Protein AF-A0A1H5ZXG2-F1 (afdb_monomer_lite)

Sequence (703 aa):
MAKPSGKGKGGNDGGDGTTDSGGGKVRGTNGNDVFTSTSGNELFQGREGTDTLILNGSVWDYDWNVELHERGVDWTILDTTGADGEDSLSSVEILQFDDATIVLGQDTPMEIIADAPERFVVYEDETDSFNLIIQDLDDTDVDVKFETGLWSQDRDYADLTILQNLDSDHNRYGAHSVQRVYEFTYDYVEGDVSLAEGEEYVQTVTLMATTTSSEDFFGYTEEETRAITFDLVIIGQNDAPTIGAGASFTTNQVAGDVFDLSGLGDDIDSDDDGATLDYEIVSVTQQYTYYSYPLSFSTDGSTLVMSGDGLPVGMTTDEEAWAQVEFRAVDRHGATSATTAEVDIVVQGTATERVRASVLDENGNIDLSSVAFGPDDVVDYGPDILFDTIDLDPALIAPMLEYTLGDDVRHITAGTISGFEFETDATATADGGIGADTLIFTFESPVESYFALNSIETGYGEDVVIVDITGAPETYHYGTSIDTGAQSDQVIIRQDASVNAWLMPDVFTGSGHDVVDIEFVWDGTGDYSQLMLQPNVSLWSGDDTFRFVATSSTGNAAGYNLTFGVDAGDGDDYLVIDTSGLPAGTPIPGGLGDAYNIYNEQYPGGAGGHISLGAGSDTLELAVSDPFYGERTLVVTGNAFYEEGADWDHVILTEWTQADLDINMFTDDYGRAGFRLSTDGGQHVELIGIQQVTFADGTDWVL

Foldseek 3Di:
DDDDDDDDDDDDDPPPQDDDPAEEEGEADQEEEEAEFALHAYEYEHHHYAYEYEYEADPVQWFKDWDDDPVAIKIWIAGNVSRGHTYIYDPHQWYHYPHDIDGQLDADDKDWPDADDQEDEDEAPDKDKDKTKIKGQWFDDKDKPFPVRHQWDDDQFWIKGKDWDPPPDPDDPRPGIDMTMIMIMTDTDDDLAFAAAFDKDKDKTKMKIKTFDPQIPSRDTDIDIDIGIHIYIYTTDHDAKAFDAEEEDEEQFQFFDKDFQLVGIQDRHPVTGSQQKAKDWPDKDWDCPADAQDWDWDTDGRIIGIGSVQAEGFAAQFDKTKMKTKIWIAHPVGHIHPDIYIYIYMHGTDDQDAPDDDLADPVRDGNCVVPDDDPLQEQEPDADAAEPDPPDDCVNCVSVADADLAEEHHAYEYQEYAAAEHQNQDDPPDRHRNYAYEAHYAHDHQAEYYDHYQEHEQHHHQYEAHAHADDHQYYEYDNYEYEDGEEAYEYHYHHEHEAEYEDEYAYEDGEYAYEYAHEYEYAQPDLHGEEEAEYAYADAYEAYEYEYEYAYPHLAHAAYHAEYNAEDHAYAYEYEHAPQRHHLHDYNDPDPDVVSCPDVDGRFAKHAYEHEQYHFAYEYEDHIYFGNDAAHEYEYEYDQPDDPDTYAYEYEDQPFDPVQWDKDWDADPVRFTWIWTAGPSRYIYTYTNHQWYAYNVRDIDGD

Structure (mmCIF, N/CA/C/O backbone):
data_AF-A0A1H5ZXG2-F1
#
_entry.id   AF-A0A1H5ZXG2-F1
#
loop_
_atom_site.group_PDB
_atom_site.id
_atom_site.type_symbol
_atom_site.label_atom_id
_atom_site.label_alt_id
_atom_site.label_comp_id
_atom_site.label_asym_id
_atom_site.label_entity_id
_atom_site.label_seq_id
_atom_site.pdbx_PDB_ins_code
_atom_site.Cartn_x
_atom_site.Cartn_y
_atom_site.Cartn_z
_atom_site.occupancy
_atom_site.B_iso_or_equiv
_atom_site.auth_seq_id
_atom_site.auth_comp_id
_atom_site.auth_asym_id
_atom_site.auth_atom_id
_atom_site.pdbx_PDB_model_num
ATOM 1 N N . MET A 1 1 ? -68.558 -28.105 60.731 1.00 40.00 1 MET A N 1
ATOM 2 C CA . MET A 1 1 ? -69.875 -28.761 60.523 1.00 40.00 1 MET A CA 1
ATOM 3 C C . MET A 1 1 ? -69.796 -30.186 61.095 1.00 40.00 1 MET A C 1
ATOM 5 O O . MET A 1 1 ? -68.776 -30.814 60.875 1.00 40.00 1 MET A O 1
ATOM 9 N N . ALA A 1 2 ? -70.849 -30.657 61.789 1.00 32.59 2 ALA A N 1
ATOM 10 C CA . ALA A 1 2 ? -71.052 -31.965 62.468 1.00 32.59 2 ALA A CA 1
ATOM 11 C C . ALA A 1 2 ? -70.645 -32.107 63.965 1.00 32.59 2 ALA A C 1
ATOM 13 O O . ALA A 1 2 ? -69.488 -31.979 64.341 1.00 32.59 2 ALA A O 1
ATOM 14 N N . LYS A 1 3 ? -71.656 -32.417 64.803 1.00 37.78 3 LYS A N 1
ATOM 15 C CA . LYS A 1 3 ? -71.602 -32.828 66.228 1.00 37.78 3 LYS A CA 1
ATOM 16 C C . LYS A 1 3 ? -71.468 -34.358 66.362 1.00 37.78 3 LYS A C 1
ATOM 18 O O . LYS A 1 3 ? -71.991 -35.072 65.508 1.00 37.78 3 LYS A O 1
ATOM 23 N N . PRO A 1 4 ? -70.981 -34.853 67.516 1.00 41.53 4 PRO A N 1
ATOM 24 C CA . PRO A 1 4 ? -71.824 -35.697 68.391 1.00 41.53 4 PRO A CA 1
ATOM 25 C C . PRO A 1 4 ? -71.690 -35.276 69.880 1.00 41.53 4 PRO A C 1
ATOM 27 O O . PRO A 1 4 ? -70.608 -34.962 70.343 1.00 41.53 4 PRO A O 1
ATOM 30 N N . SER A 1 5 ? -72.757 -35.029 70.652 1.00 36.72 5 SER A N 1
ATOM 31 C CA . SER A 1 5 ? -73.696 -35.973 71.299 1.00 36.72 5 SER A CA 1
ATOM 32 C C . SER A 1 5 ? -73.091 -36.813 72.445 1.00 36.72 5 SER A C 1
ATOM 34 O O . SER A 1 5 ? -72.551 -37.884 72.192 1.00 36.72 5 SER A O 1
ATOM 36 N N . GLY A 1 6 ? -73.341 -36.417 73.704 1.00 29.08 6 GLY A N 1
ATOM 37 C CA . GLY A 1 6 ? -73.256 -37.322 74.865 1.00 29.08 6 GLY A CA 1
ATOM 38 C C . GLY A 1 6 ? -73.218 -36.627 76.233 1.00 29.08 6 GLY A C 1
ATOM 39 O O . GLY A 1 6 ? -72.202 -36.073 76.613 1.00 29.08 6 GLY A O 1
ATOM 40 N N . LYS A 1 7 ? -74.331 -36.670 76.977 1.00 39.41 7 LYS A N 1
ATOM 41 C CA . LYS A 1 7 ? -74.530 -36.097 78.325 1.00 39.41 7 LYS A CA 1
ATOM 42 C C . LYS A 1 7 ? -73.721 -36.811 79.424 1.00 39.41 7 LYS A C 1
ATOM 44 O O . LYS A 1 7 ? -73.760 -38.035 79.495 1.00 39.41 7 LYS A O 1
ATOM 49 N N . GLY A 1 8 ? -73.212 -36.046 80.394 1.00 26.58 8 GLY A N 1
ATOM 50 C CA . GLY A 1 8 ? -72.799 -36.510 81.727 1.00 26.58 8 GLY A CA 1
ATOM 51 C C . GLY A 1 8 ? -72.762 -35.341 82.718 1.00 26.58 8 GLY A C 1
ATOM 52 O O . GLY A 1 8 ? -72.269 -34.279 82.382 1.00 26.58 8 GLY A O 1
ATOM 53 N N . LYS A 1 9 ? -73.384 -35.506 83.889 1.00 39.38 9 LYS A N 1
ATOM 54 C CA . LYS A 1 9 ? -73.688 -34.475 84.901 1.00 39.38 9 LYS A CA 1
ATOM 55 C C . LYS A 1 9 ? -72.487 -34.075 85.773 1.00 39.38 9 LYS A C 1
ATOM 57 O O . LYS A 1 9 ? -71.726 -34.951 86.163 1.00 39.38 9 LYS A O 1
ATOM 62 N N . GLY A 1 10 ? -72.531 -32.835 86.269 1.00 28.83 10 GLY A N 1
ATOM 63 C CA . GLY A 1 10 ? -71.844 -32.344 87.476 1.00 28.83 10 GLY A CA 1
ATOM 64 C C . GLY A 1 10 ? -71.141 -31.026 87.167 1.00 28.83 10 GLY A C 1
ATOM 65 O O . GLY A 1 10 ? -70.363 -30.998 86.234 1.00 28.83 10 GLY A O 1
ATOM 66 N N . GLY A 1 11 ? -71.378 -29.888 87.800 1.00 28.05 11 GLY A N 1
ATOM 67 C CA . GLY A 1 11 ? -72.179 -29.441 88.933 1.00 28.05 11 GLY A CA 1
ATOM 68 C C . GLY A 1 11 ? -72.106 -27.905 88.888 1.00 28.05 11 GLY A C 1
ATOM 69 O O . GLY A 1 11 ? -71.241 -27.362 88.209 1.00 28.05 11 GLY A O 1
ATOM 70 N N . ASN A 1 12 ? -73.055 -27.225 89.526 1.00 38.25 12 ASN A N 1
ATOM 71 C CA . ASN A 1 12 ? -73.039 -25.773 89.715 1.00 38.25 12 ASN A CA 1
ATOM 72 C C . ASN A 1 12 ? -71.659 -25.275 90.172 1.00 38.25 12 ASN A C 1
ATOM 74 O O . ASN A 1 12 ? -71.097 -25.872 91.083 1.00 38.25 12 ASN A O 1
ATOM 78 N N . ASP A 1 13 ? -71.179 -24.181 89.584 1.00 40.44 13 ASP A N 1
ATOM 79 C CA . ASP A 1 13 ? -71.234 -22.861 90.222 1.00 40.44 13 ASP A CA 1
ATOM 80 C C . ASP A 1 13 ? -71.075 -21.777 89.147 1.00 40.44 13 ASP A C 1
ATOM 82 O O . ASP A 1 13 ? -69.984 -21.423 88.722 1.00 40.44 13 ASP A O 1
ATOM 86 N N . GLY A 1 14 ? -72.219 -21.283 88.664 1.00 42.94 14 GLY A N 1
ATOM 87 C CA . GLY A 1 14 ? -72.285 -19.976 88.026 1.00 42.94 14 GLY A CA 1
ATOM 88 C C . GLY A 1 14 ? -72.268 -18.929 89.131 1.00 42.94 14 GLY A C 1
ATOM 89 O O . GLY A 1 14 ? -73.300 -18.689 89.762 1.00 42.94 14 GLY A O 1
ATOM 90 N N . GLY A 1 15 ? -71.088 -18.376 89.398 1.00 36.16 15 GLY A N 1
ATOM 91 C CA . GLY A 1 15 ? -70.909 -17.155 90.170 1.00 36.16 15 GLY A CA 1
ATOM 92 C C . GLY A 1 15 ? -71.003 -15.963 89.229 1.00 36.16 15 GLY A C 1
ATOM 93 O O . GLY A 1 15 ? -70.034 -15.613 88.575 1.00 36.16 15 GLY A O 1
ATOM 94 N N . ASP A 1 16 ? -72.200 -15.395 89.138 1.00 48.50 16 ASP A N 1
ATOM 95 C CA . ASP A 1 16 ? -72.503 -14.117 88.493 1.00 48.50 16 ASP A CA 1
ATOM 96 C C . ASP A 1 16 ? -71.728 -12.989 89.203 1.00 48.50 16 ASP A C 1
ATOM 98 O O . ASP A 1 16 ? -72.141 -12.496 90.258 1.00 48.50 16 ASP A O 1
ATOM 102 N N . GLY A 1 17 ? -70.551 -12.654 88.665 1.00 40.91 17 GLY A N 1
ATOM 103 C CA . GLY A 1 17 ? -69.806 -11.442 88.982 1.00 40.91 17 GLY A CA 1
ATOM 104 C C . GLY A 1 17 ? -70.521 -10.255 88.351 1.00 40.91 17 GLY A C 1
ATOM 105 O O . GLY A 1 17 ? -70.383 -9.988 87.164 1.00 40.91 17 GLY A O 1
ATOM 106 N N . THR A 1 18 ? -71.333 -9.580 89.155 1.00 44.41 18 THR A N 1
ATOM 107 C CA . THR A 1 18 ? -72.160 -8.435 88.773 1.00 44.41 18 THR A CA 1
ATOM 108 C C . THR A 1 18 ? -71.371 -7.362 88.014 1.00 44.41 18 THR A C 1
ATOM 110 O O . THR A 1 18 ? -70.500 -6.719 88.598 1.00 44.41 18 THR A O 1
ATOM 113 N N . THR A 1 19 ? -71.745 -7.117 86.757 1.00 43.19 19 THR A N 1
ATOM 114 C CA . THR A 1 19 ? -71.369 -5.932 85.974 1.00 43.19 19 THR A CA 1
ATOM 115 C C . THR A 1 19 ? -72.090 -4.703 86.543 1.00 43.19 19 THR A C 1
ATOM 117 O O . THR A 1 19 ? -73.307 -4.573 86.369 1.00 43.19 19 THR A O 1
ATOM 120 N N . ASP A 1 20 ? -71.376 -3.819 87.244 1.00 44.22 20 ASP A N 1
ATOM 121 C CA . ASP A 1 20 ? -71.855 -2.455 87.493 1.00 44.22 20 ASP A CA 1
ATOM 122 C C . ASP A 1 20 ? -71.355 -1.568 86.353 1.00 44.22 20 ASP A C 1
ATOM 124 O O . ASP A 1 20 ? -70.170 -1.539 86.038 1.00 44.22 20 ASP A O 1
ATOM 128 N N . SER A 1 21 ? -72.287 -0.898 85.688 1.00 44.66 21 SER A N 1
ATOM 129 C CA . SER A 1 21 ? -72.018 -0.012 84.566 1.00 44.66 21 SER A CA 1
ATOM 130 C C . SER A 1 21 ? -71.437 1.304 85.086 1.00 44.66 21 SER A C 1
ATOM 132 O O . SER A 1 21 ? -72.194 2.196 85.479 1.00 44.66 21 SER A O 1
ATOM 134 N N . GLY A 1 22 ? -70.109 1.411 85.058 1.00 49.25 22 GLY A N 1
ATOM 135 C CA . GLY A 1 22 ? -69.363 2.656 85.213 1.00 49.25 22 GLY A CA 1
ATOM 136 C C . GLY A 1 22 ? -68.379 2.642 86.377 1.00 49.25 22 GLY A C 1
ATOM 137 O O . GLY A 1 22 ? -68.764 2.991 87.490 1.00 49.25 22 GLY A O 1
ATOM 138 N N . GLY A 1 23 ? -67.114 2.324 86.083 1.00 59.25 23 GLY A N 1
ATOM 139 C CA . GLY A 1 23 ? -65.941 2.637 86.895 1.00 59.25 23 GLY A CA 1
ATOM 140 C C . GLY A 1 23 ? -66.032 2.170 88.345 1.00 59.25 23 GLY A C 1
ATOM 141 O O . GLY A 1 23 ? -66.474 2.906 89.235 1.00 59.25 23 GLY A O 1
ATOM 142 N N . GLY A 1 24 ? -65.605 0.937 88.604 1.00 71.75 24 GLY A N 1
ATOM 143 C CA . GLY A 1 24 ? -65.774 0.308 89.908 1.00 71.75 24 GLY A CA 1
ATOM 144 C C . GLY A 1 24 ? -64.742 -0.764 90.231 1.00 71.75 24 GLY A C 1
ATOM 145 O O . GLY A 1 24 ? -63.996 -1.247 89.388 1.00 71.75 24 GLY A O 1
ATOM 146 N N . LYS A 1 25 ? -64.697 -1.149 91.509 1.00 82.38 25 LYS A N 1
ATOM 147 C CA . LYS A 1 25 ? -63.818 -2.213 91.994 1.00 82.38 25 LYS A CA 1
ATOM 148 C C . LYS A 1 25 ? -64.469 -3.580 91.782 1.00 82.38 25 LYS A C 1
ATOM 150 O O . LYS A 1 25 ? -65.416 -3.914 92.497 1.00 82.38 25 LYS A O 1
ATOM 155 N N . VAL A 1 26 ? -63.915 -4.378 90.878 1.00 86.06 26 VAL A N 1
ATOM 156 C CA . VAL A 1 26 ? -64.360 -5.736 90.548 1.00 86.06 26 VAL A CA 1
ATOM 157 C C . VAL A 1 26 ? -63.478 -6.740 91.293 1.00 86.06 26 VAL A C 1
ATOM 159 O O . VAL A 1 26 ? -62.255 -6.636 91.295 1.00 86.06 26 VAL A O 1
ATOM 162 N N . ARG A 1 27 ? -64.088 -7.687 92.015 1.00 87.75 27 ARG A N 1
ATOM 163 C CA . ARG A 1 27 ? -63.357 -8.679 92.823 1.00 87.75 27 ARG A CA 1
ATOM 164 C C . ARG A 1 27 ? -63.777 -10.096 92.466 1.00 87.75 27 ARG A C 1
ATOM 166 O O . ARG A 1 27 ? -64.960 -10.414 92.588 1.00 87.75 27 ARG A O 1
ATOM 173 N N . GLY A 1 28 ? -62.786 -10.914 92.151 1.00 86.25 28 GLY A N 1
ATOM 174 C CA . GLY A 1 28 ? -62.879 -12.351 91.979 1.00 86.25 28 GLY A CA 1
ATOM 175 C C . GLY A 1 28 ? -63.104 -13.132 93.274 1.00 86.25 28 GLY A C 1
ATOM 176 O O . GLY A 1 28 ? -63.205 -12.593 94.394 1.00 86.25 28 GLY A O 1
ATOM 177 N N . THR A 1 29 ? -63.238 -14.435 93.086 1.00 86.50 29 THR A N 1
ATOM 178 C CA . THR A 1 29 ? -63.341 -15.480 94.091 1.00 86.50 29 THR A CA 1
ATOM 179 C C . THR A 1 29 ? -61.942 -15.952 94.520 1.00 86.50 29 THR A C 1
ATOM 181 O O . THR A 1 29 ? -61.049 -15.134 94.686 1.00 86.50 29 THR A O 1
ATOM 184 N N . ASN A 1 30 ? -61.785 -17.226 94.881 1.00 87.19 30 ASN A N 1
ATOM 185 C CA . ASN A 1 30 ? -60.481 -17.854 95.151 1.00 87.19 30 ASN A CA 1
ATOM 186 C C . ASN A 1 30 ? -60.230 -19.004 94.146 1.00 87.19 30 ASN A C 1
ATOM 188 O O . ASN A 1 30 ? -59.466 -19.931 94.421 1.00 87.19 30 ASN A O 1
ATOM 192 N N . GLY A 1 31 ? -60.976 -19.028 93.044 1.00 90.00 31 GLY A N 1
ATOM 193 C CA . GLY A 1 31 ? -60.766 -19.934 91.922 1.00 90.00 31 GLY A CA 1
ATOM 194 C C . GLY A 1 31 ? -60.690 -19.118 90.639 1.00 90.00 31 GLY A C 1
ATOM 195 O O . GLY A 1 31 ? -60.867 -17.916 90.685 1.00 90.00 31 GLY A O 1
ATOM 196 N N . ASN A 1 32 ? -60.464 -19.785 89.511 1.00 91.00 32 ASN A N 1
ATOM 197 C CA . ASN A 1 32 ? -60.267 -19.123 88.223 1.00 91.00 32 ASN A CA 1
ATOM 198 C C . ASN A 1 32 ? -61.504 -18.321 87.792 1.00 91.00 32 ASN A C 1
ATOM 200 O O . ASN A 1 32 ? -62.551 -18.909 87.489 1.00 91.00 32 ASN A O 1
ATOM 204 N N . ASP A 1 33 ? -61.356 -17.006 87.718 1.00 92.06 33 ASP A N 1
ATOM 205 C CA . ASP A 1 33 ? -62.386 -16.064 87.314 1.00 92.06 33 ASP A CA 1
ATOM 206 C C . ASP A 1 33 ? -62.132 -15.517 85.901 1.00 92.06 33 ASP A C 1
ATOM 208 O O . ASP A 1 33 ? -61.007 -15.470 85.404 1.00 92.06 33 ASP A O 1
ATOM 212 N N . VAL A 1 34 ? -63.210 -15.093 85.237 1.00 92.62 34 VAL A N 1
ATOM 213 C CA . VAL A 1 34 ? -63.151 -14.392 83.949 1.00 92.62 34 VAL A CA 1
ATOM 214 C C . VAL A 1 34 ? -63.857 -13.054 84.102 1.00 92.62 34 VAL A C 1
ATOM 216 O O . VAL A 1 34 ? -65.048 -13.002 84.421 1.00 92.62 34 VAL A O 1
ATOM 219 N N . PHE A 1 35 ? -63.117 -11.981 83.869 1.00 91.62 35 PHE A N 1
ATOM 220 C CA . PHE A 1 35 ? -63.586 -10.608 83.842 1.00 91.62 35 PHE A CA 1
ATOM 221 C C . PHE A 1 35 ? -63.739 -10.141 82.395 1.00 91.62 35 PHE A C 1
ATOM 223 O O . PHE A 1 35 ? -63.088 -10.650 81.486 1.00 91.62 35 PHE A O 1
ATOM 230 N N . THR A 1 36 ? -64.599 -9.157 82.175 1.00 90.44 36 THR A N 1
ATOM 231 C CA . THR A 1 36 ? -64.719 -8.472 80.886 1.00 90.44 36 THR A CA 1
ATOM 232 C C . THR A 1 36 ? -64.666 -6.984 81.170 1.00 90.44 36 THR A C 1
ATOM 234 O O . THR A 1 36 ? -65.457 -6.507 81.991 1.00 90.44 36 THR A O 1
ATOM 237 N N . SER A 1 37 ? -63.715 -6.296 80.543 1.00 89.12 37 SER A N 1
ATOM 238 C CA . SER A 1 37 ? -63.576 -4.847 80.643 1.00 89.12 37 SER A CA 1
ATOM 239 C C . SER A 1 37 ? -64.778 -4.141 80.012 1.00 89.12 37 SER A C 1
ATOM 241 O O . SER A 1 37 ? -65.531 -4.717 79.211 1.00 89.12 37 SER A O 1
ATOM 243 N N . THR A 1 38 ? -65.018 -2.912 80.454 1.00 85.19 38 THR A N 1
ATOM 244 C CA . THR A 1 38 ? -66.026 -2.025 79.889 1.00 85.19 38 THR A CA 1
ATOM 245 C C . THR A 1 38 ? -65.389 -0.692 79.517 1.00 85.19 38 THR A C 1
ATOM 247 O O . THR A 1 38 ? -64.242 -0.416 79.832 1.00 85.19 38 THR A O 1
ATOM 250 N N . SER A 1 39 ? -66.160 0.213 78.915 1.00 85.12 39 SER A N 1
ATOM 251 C CA . SER A 1 39 ? -65.706 1.578 78.610 1.00 85.12 39 SER A CA 1
ATOM 252 C C . SER A 1 39 ? -65.476 2.471 79.852 1.00 85.12 39 SER A C 1
ATOM 254 O O . SER A 1 39 ? -65.553 3.697 79.747 1.00 85.12 39 SER A O 1
ATOM 256 N N . GLY A 1 40 ? -65.380 1.898 81.053 1.00 83.81 40 GLY A N 1
ATOM 257 C CA . GLY A 1 40 ? -65.148 2.590 82.319 1.00 83.81 40 GLY A CA 1
ATOM 258 C C . GLY A 1 40 ? -63.769 2.247 82.881 1.00 83.81 40 GLY A C 1
ATOM 259 O O . GLY A 1 40 ? -63.116 1.338 82.406 1.00 83.81 40 GLY A O 1
ATOM 260 N N . ASN A 1 41 ? -63.315 2.999 83.887 1.00 86.56 41 ASN A N 1
ATOM 261 C CA . ASN A 1 41 ? -62.039 2.724 84.552 1.00 86.56 41 ASN A CA 1
ATOM 262 C C . ASN A 1 41 ? -62.271 1.767 85.727 1.00 86.56 41 ASN A C 1
ATOM 264 O O . ASN A 1 41 ? -62.776 2.188 86.783 1.00 86.56 41 ASN A O 1
ATOM 268 N N . GLU A 1 42 ? -61.929 0.495 85.566 1.00 89.44 42 GLU A N 1
ATOM 269 C CA . GLU A 1 42 ? -62.160 -0.541 86.562 1.00 89.44 42 GLU A CA 1
ATOM 270 C C . GLU A 1 42 ? -60.907 -0.884 87.387 1.00 89.44 42 GLU A C 1
ATOM 272 O O . GLU A 1 42 ? -59.767 -0.693 86.987 1.00 89.44 42 GLU A O 1
ATOM 277 N N . LEU A 1 43 ? -61.120 -1.404 88.602 1.00 88.12 43 LEU A N 1
ATOM 278 C CA . LEU A 1 43 ? -60.058 -2.026 89.401 1.00 88.12 43 LEU A CA 1
ATOM 279 C C . LEU A 1 43 ? -60.372 -3.511 89.570 1.00 88.12 43 LEU A C 1
ATOM 281 O O . LEU A 1 43 ? -61.183 -3.864 90.436 1.00 88.12 43 LEU A O 1
ATOM 285 N N . PHE A 1 44 ? -59.714 -4.363 88.791 1.00 88.75 44 PHE A N 1
ATOM 286 C CA . PHE A 1 44 ? -59.848 -5.815 88.834 1.00 88.75 44 PHE A CA 1
ATOM 287 C C . PHE A 1 44 ? -58.950 -6.430 89.915 1.00 88.75 44 PHE A C 1
ATOM 289 O O . PHE A 1 44 ? -57.771 -6.099 90.061 1.00 88.75 44 PHE A O 1
ATOM 296 N N . GLN A 1 45 ? -59.520 -7.327 90.723 1.00 88.62 45 GLN A N 1
ATOM 297 C CA . GLN A 1 45 ? -58.777 -8.117 91.706 1.00 88.62 45 GLN A CA 1
ATOM 298 C C . GLN A 1 45 ? -59.124 -9.599 91.569 1.00 88.62 45 GLN A C 1
ATOM 300 O O . GLN A 1 45 ? -60.180 -9.986 92.074 1.00 88.62 45 GLN A O 1
ATOM 305 N N . GLY A 1 46 ? -58.269 -10.409 90.943 1.00 86.12 46 GLY A N 1
ATOM 306 C CA . GLY A 1 46 ? -58.539 -11.841 90.735 1.00 86.12 46 GLY A CA 1
ATOM 307 C C . GLY A 1 46 ? -58.449 -12.662 92.026 1.00 86.12 46 GLY A C 1
ATOM 308 O O . GLY A 1 46 ? -59.440 -13.246 92.452 1.00 86.12 46 GLY A O 1
ATOM 309 N N . ARG A 1 47 ? -57.361 -12.466 92.788 1.00 87.50 47 ARG A N 1
ATOM 310 C CA . ARG A 1 47 ? -57.012 -13.109 94.081 1.00 87.50 47 ARG A CA 1
ATOM 311 C C . ARG A 1 47 ? -56.272 -14.442 93.913 1.00 87.50 47 ARG A C 1
ATOM 313 O O . ARG A 1 47 ? -55.115 -14.421 93.530 1.00 87.50 47 ARG A O 1
ATOM 320 N N . GLU A 1 48 ? -56.833 -15.552 94.402 1.00 85.88 48 GLU A N 1
ATOM 321 C CA . GLU A 1 48 ? -56.245 -16.889 94.259 1.00 85.88 48 GLU A CA 1
ATOM 322 C C . GLU A 1 48 ? -56.915 -17.546 93.055 1.00 85.88 48 GLU A C 1
ATOM 324 O O . GLU A 1 48 ? -58.135 -17.489 92.960 1.00 85.88 48 GLU A O 1
ATOM 329 N N . GLY A 1 49 ? -56.157 -18.236 92.208 1.00 87.50 49 GLY A N 1
ATOM 330 C CA . GLY A 1 49 ? -56.696 -18.813 90.979 1.00 87.50 49 GLY A CA 1
ATOM 331 C C . GLY A 1 49 ? -55.793 -18.494 89.798 1.00 87.50 49 GLY A C 1
ATOM 332 O O . GLY A 1 49 ? -54.660 -18.063 89.985 1.00 87.50 49 GLY A O 1
ATOM 333 N N . THR A 1 50 ? -56.278 -18.790 88.599 1.00 89.69 50 THR A N 1
ATOM 334 C CA . THR A 1 50 ? -55.750 -18.236 87.350 1.00 89.69 50 THR A CA 1
ATOM 335 C C . THR A 1 50 ? -56.866 -17.419 86.737 1.00 89.69 50 THR A C 1
ATOM 337 O O . THR A 1 50 ? -57.843 -17.995 86.248 1.00 89.69 50 THR A O 1
ATOM 340 N N . ASP A 1 51 ? -56.723 -16.106 86.799 1.00 92.62 51 ASP A N 1
ATOM 341 C CA . ASP A 1 51 ? -57.786 -15.168 86.476 1.00 92.62 51 ASP A CA 1
ATOM 342 C C . ASP A 1 51 ? -57.530 -14.507 85.120 1.00 92.62 51 ASP A C 1
ATOM 344 O O . ASP A 1 51 ? -56.397 -14.165 84.779 1.00 92.62 51 ASP A O 1
ATOM 348 N N . THR A 1 52 ? -58.586 -14.363 84.316 1.00 92.75 52 THR A N 1
ATOM 349 C CA . THR A 1 52 ? -58.525 -13.812 82.952 1.00 92.75 52 THR A CA 1
ATOM 350 C C . THR A 1 52 ? -59.314 -12.513 82.856 1.00 92.75 52 THR A C 1
ATOM 352 O O . THR A 1 52 ? -60.482 -12.494 83.233 1.00 92.75 52 THR A O 1
ATOM 355 N N . LEU A 1 53 ? -58.733 -11.447 82.305 1.00 92.31 53 LEU A N 1
ATOM 356 C CA . LEU A 1 53 ? -59.463 -10.253 81.870 1.00 92.31 53 LEU A CA 1
ATOM 357 C C . LEU A 1 53 ? -59.604 -10.263 80.345 1.00 92.31 53 LEU A C 1
ATOM 359 O O . LEU A 1 53 ? -58.613 -10.367 79.633 1.00 92.31 53 LEU A O 1
ATOM 363 N N . ILE A 1 54 ? -60.835 -10.151 79.854 1.00 92.38 54 ILE A N 1
ATOM 364 C CA . ILE A 1 54 ? -61.145 -9.976 78.433 1.00 92.38 54 ILE A CA 1
ATOM 365 C C . ILE A 1 54 ? -61.249 -8.477 78.135 1.00 92.38 54 ILE A C 1
ATOM 367 O O . ILE A 1 54 ? -62.036 -7.787 78.789 1.00 92.38 54 ILE A O 1
ATOM 371 N N . LEU A 1 55 ? -60.488 -8.015 77.148 1.00 90.31 55 LEU A N 1
ATOM 372 C CA . LEU A 1 55 ? -60.413 -6.642 76.646 1.00 90.31 55 LEU A CA 1
ATOM 373 C C . LEU A 1 55 ? -61.000 -6.600 75.223 1.00 90.31 55 LEU A C 1
ATOM 375 O O . LEU A 1 55 ? -60.887 -7.573 74.476 1.00 90.31 55 LEU A O 1
ATOM 379 N N . ASN A 1 56 ? -61.689 -5.517 74.869 1.00 86.31 56 ASN A N 1
ATOM 380 C CA . ASN A 1 56 ? -62.444 -5.378 73.620 1.00 86.31 56 ASN A CA 1
ATOM 381 C C . ASN A 1 56 ? -61.646 -4.617 72.539 1.00 86.31 56 ASN A C 1
ATOM 383 O O . ASN A 1 56 ? -62.060 -3.540 72.106 1.00 86.31 56 ASN A O 1
ATOM 387 N N . GLY A 1 57 ? -60.523 -5.184 72.093 1.00 86.00 57 GLY A N 1
ATOM 388 C CA . GLY A 1 57 ? -59.664 -4.589 71.064 1.00 86.00 57 GLY A CA 1
ATOM 389 C C . GLY A 1 57 ? -58.425 -5.430 70.750 1.00 86.00 57 GLY A C 1
ATOM 390 O O . GLY A 1 57 ? -58.227 -6.495 71.343 1.00 86.00 57 GLY A O 1
ATOM 391 N N . SER A 1 58 ? -57.598 -4.959 69.811 1.00 86.25 58 SER A N 1
ATOM 392 C CA . SER A 1 58 ? -56.279 -5.549 69.535 1.00 86.25 58 SER A CA 1
ATOM 393 C C . SER A 1 58 ? -55.334 -5.292 70.705 1.00 86.25 58 SER A C 1
ATOM 395 O O . SER A 1 58 ? -55.420 -4.244 71.331 1.00 86.25 58 SER A O 1
ATOM 397 N N . VAL A 1 59 ? -54.385 -6.187 70.977 1.00 82.38 59 VAL A N 1
ATOM 398 C CA . VAL A 1 59 ? -53.324 -5.957 71.977 1.00 82.38 59 VAL A CA 1
ATOM 399 C C . VAL A 1 59 ? -52.556 -4.645 71.746 1.00 82.38 59 VAL A C 1
ATOM 401 O O . VAL A 1 59 ? -52.151 -3.990 72.705 1.00 82.38 59 VAL A O 1
ATOM 404 N N . TRP A 1 60 ? -52.452 -4.215 70.484 1.00 80.06 60 TRP A N 1
ATOM 405 C CA . TRP A 1 60 ? -51.793 -2.981 70.044 1.00 80.06 60 TRP A CA 1
ATOM 406 C C . TRP A 1 60 ? -52.658 -1.713 70.191 1.00 80.06 60 TRP A C 1
ATOM 408 O O . TRP A 1 60 ? -52.187 -0.598 69.943 1.00 80.06 60 TRP A O 1
ATOM 418 N N . ASP A 1 61 ? -53.926 -1.860 70.587 1.00 84.31 61 ASP A N 1
ATOM 419 C CA . ASP A 1 61 ? -54.832 -0.747 70.891 1.00 84.31 61 ASP A CA 1
ATOM 420 C C . ASP A 1 61 ? -54.702 -0.260 72.347 1.00 84.31 61 ASP A C 1
ATOM 422 O O . ASP A 1 61 ? -55.260 0.785 72.695 1.00 84.31 61 ASP A O 1
ATOM 426 N N . TYR A 1 62 ? -53.936 -0.962 73.189 1.00 79.88 62 TYR A N 1
ATOM 427 C CA . TYR A 1 62 ? -53.793 -0.662 74.613 1.00 79.88 62 TYR A CA 1
ATOM 428 C C . TYR A 1 62 ? -52.370 -0.229 74.968 1.00 79.88 62 TYR A C 1
ATOM 430 O O . TYR A 1 62 ? -51.394 -0.850 74.555 1.00 79.88 62 TYR A O 1
ATOM 438 N N . ASP A 1 63 ? -52.270 0.803 75.801 1.00 78.31 63 ASP A N 1
ATOM 439 C CA . ASP A 1 63 ? -51.047 1.200 76.487 1.00 78.31 63 ASP A CA 1
ATOM 440 C C . ASP A 1 63 ? -50.952 0.481 77.836 1.00 78.31 63 ASP A C 1
ATOM 442 O O . ASP A 1 63 ? -51.934 0.342 78.571 1.00 78.31 63 ASP A O 1
ATOM 446 N N . TRP A 1 64 ? -49.741 0.064 78.194 1.00 79.06 64 TRP A N 1
ATOM 447 C CA . TRP A 1 64 ? -49.491 -0.743 79.380 1.00 79.06 64 TRP A CA 1
ATOM 448 C C . TRP A 1 64 ? -48.571 -0.007 80.345 1.00 79.06 64 TRP A C 1
ATOM 450 O O . TRP A 1 64 ? -47.597 0.639 79.951 1.00 79.06 64 TRP A O 1
ATOM 460 N N . ASN A 1 65 ? -48.869 -0.108 81.636 1.00 73.81 65 ASN A N 1
ATOM 461 C CA . ASN A 1 65 ? -48.020 0.424 82.688 1.00 73.81 65 ASN A CA 1
ATOM 462 C C . ASN A 1 65 ? -47.987 -0.532 83.884 1.00 73.81 65 ASN A C 1
ATOM 464 O O . ASN A 1 65 ? -48.994 -1.144 84.235 1.00 73.81 65 ASN A O 1
ATOM 468 N N . VAL A 1 66 ? -46.830 -0.635 84.532 1.00 71.50 66 VAL A N 1
ATOM 469 C CA . VAL A 1 66 ? -46.622 -1.501 85.692 1.00 71.50 66 VAL A CA 1
ATOM 470 C C . VAL A 1 66 ? -46.231 -0.662 86.903 1.00 71.50 66 VAL A C 1
ATOM 472 O O . VAL A 1 66 ? -45.267 0.103 86.876 1.00 71.50 66 VAL A O 1
ATOM 475 N N . GLU A 1 67 ? -46.970 -0.803 88.002 1.00 66.94 67 GLU A N 1
ATOM 476 C CA . GLU A 1 67 ? -46.644 -0.153 89.269 1.00 66.94 67 GLU A CA 1
ATOM 477 C C . GLU A 1 67 ? -46.215 -1.193 90.311 1.00 66.94 67 GLU A C 1
ATOM 479 O O . GLU A 1 67 ? -47.020 -1.933 90.887 1.00 66.94 67 GLU A O 1
ATOM 484 N N . LEU A 1 68 ? -44.912 -1.223 90.608 1.00 59.62 68 LEU A N 1
ATOM 485 C CA . LEU A 1 68 ? -44.345 -2.088 91.642 1.00 59.62 68 LEU A CA 1
ATOM 486 C C . LEU A 1 68 ? -44.740 -1.598 93.045 1.00 59.62 68 LEU A C 1
ATOM 488 O O . LEU A 1 68 ? -44.251 -0.572 93.525 1.00 59.62 68 LEU A O 1
ATOM 492 N N . HIS A 1 69 ? -45.572 -2.369 93.748 1.00 56.47 69 HIS A N 1
ATOM 493 C CA . HIS A 1 69 ? -45.962 -2.098 95.132 1.00 56.47 69 HIS A CA 1
ATOM 494 C C . HIS A 1 69 ? -45.352 -3.118 96.109 1.00 56.47 69 HIS A C 1
ATOM 496 O O . HIS A 1 69 ? -45.124 -4.279 95.781 1.00 56.47 69 HIS A O 1
ATOM 502 N N . GLU A 1 70 ? -45.176 -2.739 97.386 1.00 45.00 70 GLU A N 1
ATOM 503 C CA . GLU A 1 70 ? -44.667 -3.631 98.457 1.00 45.00 70 GLU A CA 1
ATOM 504 C C . GLU A 1 70 ? -45.532 -4.897 98.704 1.00 45.00 70 GLU A C 1
ATOM 506 O O . GLU A 1 70 ? -45.190 -5.732 99.544 1.00 45.00 70 GLU A O 1
ATOM 511 N N . ARG A 1 71 ? -46.684 -5.034 98.027 1.00 46.59 71 ARG A N 1
ATOM 512 C CA . ARG A 1 71 ? -47.669 -6.118 98.197 1.00 46.59 71 ARG A CA 1
ATOM 513 C C . ARG A 1 71 ? -47.941 -6.948 96.932 1.00 46.59 71 ARG A C 1
ATOM 515 O O . ARG A 1 71 ? -48.736 -7.880 97.037 1.00 46.59 71 ARG A O 1
ATOM 522 N N . GLY A 1 72 ? -47.306 -6.645 95.799 1.00 56.09 72 GLY A N 1
ATOM 523 C CA . GLY A 1 72 ? -47.537 -7.306 94.508 1.00 56.09 72 GLY A CA 1
ATOM 524 C C . GLY A 1 72 ? -47.302 -6.365 93.321 1.00 56.09 72 GLY A C 1
ATOM 525 O O . GLY A 1 72 ? -47.035 -5.180 93.524 1.00 56.09 72 GLY A O 1
ATOM 526 N N . VAL A 1 73 ? -47.385 -6.909 92.105 1.00 60.56 73 VAL A N 1
ATOM 527 C CA . VAL A 1 73 ? -47.379 -6.145 90.847 1.00 60.56 73 VAL A CA 1
ATOM 528 C C . VAL A 1 73 ? -48.820 -5.734 90.543 1.00 60.56 73 VAL A C 1
ATOM 530 O O . VAL A 1 73 ? -49.680 -6.612 90.439 1.00 60.56 73 VAL A O 1
ATOM 533 N N . ASP A 1 74 ? -49.075 -4.429 90.442 1.00 75.62 74 ASP A N 1
ATOM 534 C CA . ASP A 1 74 ? -50.347 -3.892 89.955 1.00 75.62 74 ASP A CA 1
ATOM 535 C C . ASP A 1 74 ? -50.120 -3.376 88.521 1.00 75.62 74 ASP A C 1
ATOM 537 O O . ASP A 1 74 ? -49.195 -2.597 88.280 1.00 75.62 74 ASP A O 1
ATOM 541 N N . TRP A 1 75 ? -50.927 -3.840 87.568 1.00 79.94 75 TRP A N 1
ATOM 542 C CA . TRP A 1 75 ? -50.882 -3.395 86.170 1.00 79.94 75 TRP A CA 1
ATOM 543 C C . TRP A 1 75 ? -51.917 -2.301 85.944 1.00 79.94 75 TRP A C 1
ATOM 545 O O . TRP A 1 75 ? -52.983 -2.340 86.552 1.00 79.94 75 TRP A O 1
ATOM 555 N N . THR A 1 76 ? -51.641 -1.371 85.041 1.00 84.12 76 THR A N 1
ATOM 556 C CA . THR A 1 76 ? -52.633 -0.453 84.486 1.00 84.12 76 THR A CA 1
ATOM 557 C C . THR A 1 76 ? -52.639 -0.619 82.974 1.00 84.12 76 THR A C 1
ATOM 559 O O . THR A 1 76 ? -51.593 -0.500 82.341 1.00 84.12 76 THR A O 1
ATOM 562 N N . ILE A 1 77 ? -53.808 -0.908 82.412 1.00 85.81 77 ILE A N 1
ATOM 563 C CA . ILE A 1 77 ? -54.036 -1.054 80.977 1.00 85.81 77 ILE A CA 1
ATOM 564 C C . ILE A 1 77 ? -54.944 0.095 80.551 1.00 85.81 77 ILE A C 1
ATOM 566 O O . ILE A 1 77 ? -56.028 0.269 81.101 1.00 85.81 77 ILE A O 1
ATOM 570 N N . LEU A 1 78 ? -54.492 0.895 79.597 1.00 84.81 78 LEU A N 1
ATOM 571 C CA . LEU A 1 78 ? -55.211 2.043 79.068 1.00 84.81 78 LEU A CA 1
ATOM 572 C C . LEU A 1 78 ? -55.585 1.769 77.618 1.00 84.81 78 LEU A C 1
ATOM 574 O O . LEU A 1 78 ? -54.711 1.697 76.764 1.00 84.81 78 LEU A O 1
ATOM 578 N N . ASP A 1 79 ? -56.873 1.685 77.314 1.00 84.69 79 ASP A N 1
ATOM 579 C CA . ASP A 1 79 ? -57.300 1.661 75.918 1.00 84.69 79 ASP A CA 1
ATOM 580 C C . ASP A 1 79 ? -57.106 3.029 75.241 1.00 84.69 79 ASP A C 1
ATOM 582 O O . ASP A 1 79 ? -57.577 4.069 75.716 1.00 84.69 79 ASP A O 1
ATOM 586 N N . THR A 1 80 ? -56.431 3.025 74.093 1.00 81.00 80 THR A N 1
ATOM 587 C CA . THR A 1 80 ? -56.145 4.223 73.292 1.00 81.00 80 THR A CA 1
ATOM 588 C C . THR A 1 80 ? -57.208 4.508 72.224 1.00 81.00 80 THR A C 1
ATOM 590 O O . THR A 1 80 ? -57.222 5.593 71.631 1.00 81.00 80 THR A O 1
ATOM 593 N N . THR A 1 81 ? -58.135 3.575 71.994 1.00 81.56 81 THR A N 1
ATOM 594 C CA . THR A 1 81 ? -59.193 3.664 70.975 1.00 81.56 81 THR A CA 1
ATOM 595 C C . THR A 1 81 ? -60.553 4.088 71.539 1.00 81.56 81 THR A C 1
ATOM 597 O O . THR A 1 81 ? -61.377 4.652 70.808 1.00 81.56 81 THR A O 1
ATOM 600 N N . GLY A 1 82 ? -60.773 3.888 72.843 1.00 76.81 82 GLY A N 1
ATOM 601 C CA . GLY A 1 82 ? -61.993 4.240 73.576 1.00 76.81 82 GLY A CA 1
ATOM 602 C C . GLY A 1 82 ? -63.106 3.180 73.537 1.00 76.81 82 GLY A C 1
ATOM 603 O O . GLY A 1 82 ? -64.262 3.513 73.821 1.00 76.81 82 GLY A O 1
ATOM 604 N N . ALA A 1 83 ? -62.785 1.947 73.141 1.00 77.50 83 ALA A N 1
ATOM 605 C CA . ALA A 1 83 ? -63.586 0.742 73.330 1.00 77.50 83 ALA A CA 1
ATOM 606 C C . ALA A 1 83 ? -63.731 0.347 74.820 1.00 77.50 83 ALA A C 1
ATOM 608 O O . ALA A 1 83 ? -64.844 0.030 75.253 1.00 77.50 83 ALA A O 1
ATOM 609 N N . ASP A 1 84 ? -62.655 0.469 75.596 1.00 78.81 84 ASP A N 1
ATOM 610 C CA . ASP A 1 84 ? -62.539 0.239 77.038 1.00 78.81 84 ASP A CA 1
ATOM 611 C C . ASP A 1 84 ? -62.049 1.514 77.777 1.00 78.81 84 ASP A C 1
ATOM 613 O O . ASP A 1 84 ? -61.939 2.595 77.184 1.00 78.81 84 ASP A O 1
ATOM 617 N N . GLY A 1 85 ? -61.852 1.436 79.101 1.00 82.12 85 GLY A N 1
ATOM 618 C CA . GLY A 1 85 ? -61.294 2.520 79.924 1.00 82.12 85 GLY A CA 1
ATOM 619 C C . GLY A 1 85 ? -59.838 2.309 80.364 1.00 82.12 85 GLY A C 1
ATOM 620 O O . GLY A 1 85 ? -59.085 1.544 79.769 1.00 82.12 85 GLY A O 1
ATOM 621 N N . GLU A 1 86 ? -59.422 3.044 81.402 1.00 88.00 86 GLU A N 1
ATOM 622 C CA . GLU A 1 86 ? -58.135 2.842 82.090 1.00 88.00 86 GLU A CA 1
ATOM 623 C C . GLU A 1 86 ? -58.341 1.897 83.279 1.00 88.00 86 GLU A C 1
ATOM 625 O O . GLU A 1 86 ? -58.884 2.296 84.316 1.00 88.00 86 GLU A O 1
ATOM 630 N N . ASP A 1 87 ? -57.913 0.650 83.122 1.00 88.12 87 ASP A N 1
ATOM 631 C CA . ASP A 1 87 ? -58.146 -0.432 84.068 1.00 88.12 87 ASP A CA 1
ATOM 632 C C . ASP A 1 87 ? -56.905 -0.744 84.891 1.00 88.12 87 ASP A C 1
ATOM 634 O O . ASP A 1 87 ? -55.826 -0.966 84.355 1.00 88.12 87 ASP A O 1
ATOM 638 N N . SER A 1 88 ? -57.063 -0.845 86.208 1.00 88.00 88 SER A N 1
ATOM 639 C CA . SER A 1 88 ? -56.018 -1.333 87.106 1.00 88.00 88 SER A CA 1
ATOM 640 C C . SER A 1 88 ? -56.266 -2.791 87.483 1.00 88.00 88 SER A C 1
ATOM 642 O O . SER A 1 88 ? -57.376 -3.172 87.862 1.00 88.00 88 SER A O 1
ATOM 644 N N . LEU A 1 89 ? -55.228 -3.616 87.464 1.00 88.06 89 LEU A N 1
ATOM 645 C CA . LEU A 1 89 ? -55.300 -5.047 87.709 1.00 88.06 89 LEU A CA 1
ATOM 646 C C . LEU A 1 89 ? -54.389 -5.432 88.866 1.00 88.06 89 LEU A C 1
ATOM 648 O O . LEU A 1 89 ? -53.235 -5.028 88.930 1.00 88.06 89 LEU A O 1
ATOM 652 N N . SER A 1 90 ? -54.909 -6.267 89.759 1.00 86.38 90 SER A N 1
ATOM 653 C CA . SER A 1 90 ? -54.155 -6.859 90.864 1.00 86.38 90 SER A CA 1
ATOM 654 C C . SER A 1 90 ? -54.467 -8.352 90.943 1.00 86.38 90 SER A C 1
ATOM 656 O O . SER A 1 90 ? -55.640 -8.727 90.994 1.00 86.38 90 SER A O 1
ATOM 658 N N . SER A 1 91 ? -53.439 -9.206 90.966 1.00 85.31 91 SER A N 1
ATOM 659 C CA . SER A 1 91 ? -53.611 -10.673 90.967 1.00 85.31 91 SER A CA 1
ATOM 660 C C . SER A 1 91 ? -54.520 -11.162 89.827 1.00 85.31 91 SER A C 1
ATOM 662 O O . SER A 1 91 ? -55.535 -11.793 90.094 1.00 85.31 91 SER A O 1
ATOM 664 N N . VAL A 1 92 ? -54.219 -10.745 88.594 1.00 87.19 92 VAL A N 1
ATOM 665 C CA . VAL A 1 92 ? -54.788 -11.268 87.341 1.00 87.19 92 VAL A CA 1
ATOM 666 C C . VAL A 1 92 ? -53.610 -11.814 86.543 1.00 87.19 92 VAL A C 1
ATOM 668 O O . VAL A 1 92 ? -52.564 -11.167 86.515 1.00 87.19 92 VAL A O 1
ATOM 671 N N . GLU A 1 93 ? -53.757 -12.985 85.924 1.00 90.00 93 GLU A N 1
ATOM 672 C CA . GLU A 1 93 ? -52.649 -13.677 85.252 1.00 90.00 93 GLU A CA 1
ATOM 673 C C . GLU A 1 93 ? -52.781 -13.701 83.730 1.00 90.00 93 GLU A C 1
ATOM 675 O O . GLU A 1 93 ? -51.785 -13.912 83.051 1.00 90.00 93 GLU A O 1
ATOM 680 N N . ILE A 1 94 ? -53.980 -13.532 83.171 1.00 89.81 94 ILE A N 1
ATOM 681 C CA . ILE A 1 94 ? -54.206 -13.662 81.727 1.00 89.81 94 ILE A CA 1
ATOM 682 C C . ILE A 1 94 ? -55.007 -12.473 81.213 1.00 89.81 94 ILE A C 1
ATOM 684 O O . ILE A 1 94 ? -56.022 -12.093 81.795 1.00 89.81 94 ILE A O 1
ATOM 688 N N . LEU A 1 95 ? -54.581 -11.928 80.083 1.00 90.00 95 LEU A N 1
ATOM 689 C CA . LEU A 1 95 ? -55.271 -10.894 79.332 1.00 90.00 95 LEU A CA 1
ATOM 690 C C . LEU A 1 95 ? -55.639 -11.452 77.969 1.00 90.00 95 LEU A C 1
ATOM 692 O O . LEU A 1 95 ? -54.796 -11.996 77.261 1.00 90.00 95 LEU A O 1
ATOM 696 N N . GLN A 1 96 ? -56.909 -11.353 77.616 1.00 92.31 96 GLN A N 1
ATOM 697 C CA . GLN A 1 96 ? -57.427 -11.845 76.354 1.00 92.31 96 GLN A CA 1
ATOM 698 C C . GLN A 1 96 ? -57.914 -10.664 75.518 1.00 92.31 96 GLN A C 1
ATOM 700 O O . GLN A 1 96 ? -58.885 -10.009 75.887 1.00 92.31 96 GLN A O 1
ATOM 705 N N . PHE A 1 97 ? -57.244 -10.448 74.394 1.00 89.62 97 PHE A N 1
ATOM 706 C CA . PHE A 1 97 ? -57.561 -9.470 73.361 1.00 89.62 97 PHE A CA 1
ATOM 707 C C . PHE A 1 97 ? -58.302 -10.152 72.204 1.00 89.62 97 PHE A C 1
ATOM 709 O O . PHE A 1 97 ? -58.475 -11.379 72.186 1.00 89.62 97 PHE A O 1
ATOM 716 N N . ASP A 1 98 ? -58.726 -9.365 71.217 1.00 88.12 98 ASP A N 1
ATOM 717 C CA . ASP A 1 98 ? -59.353 -9.889 70.001 1.00 88.12 98 ASP A CA 1
ATOM 718 C C . ASP A 1 98 ? -58.367 -10.696 69.134 1.00 88.12 98 ASP A C 1
ATOM 720 O O . ASP A 1 98 ? -58.773 -11.643 68.450 1.00 88.12 98 ASP A O 1
ATOM 724 N N . ASP A 1 99 ? -57.080 -10.341 69.171 1.00 83.50 99 ASP A N 1
ATOM 725 C CA . ASP A 1 99 ? -56.006 -10.898 68.339 1.00 83.50 99 ASP A CA 1
ATOM 726 C C . ASP A 1 99 ? -54.922 -11.663 69.116 1.00 83.50 99 ASP A C 1
ATOM 728 O O . ASP A 1 99 ? -54.227 -12.487 68.523 1.00 83.50 99 ASP A O 1
ATOM 732 N N . ALA A 1 100 ? -54.816 -11.471 70.434 1.00 84.19 100 ALA A N 1
ATOM 733 C CA . ALA A 1 100 ? -53.802 -12.114 71.266 1.00 84.19 100 ALA A CA 1
ATOM 734 C C . ALA A 1 100 ? -54.337 -12.578 72.630 1.00 84.19 100 ALA A C 1
ATOM 736 O O . ALA A 1 100 ? -55.377 -12.149 73.127 1.00 84.19 100 ALA A O 1
ATOM 737 N N . THR A 1 101 ? -53.612 -13.489 73.276 1.00 87.94 101 THR A N 1
ATOM 738 C CA . THR A 1 101 ? -53.814 -13.822 74.691 1.00 87.94 101 THR A CA 1
ATOM 739 C C . THR A 1 101 ? -52.466 -13.747 75.381 1.00 87.94 101 THR A C 1
ATOM 741 O O . THR A 1 101 ? -51.593 -14.564 75.101 1.00 87.94 101 THR A O 1
ATOM 744 N N . ILE A 1 102 ? -52.310 -12.771 76.267 1.00 85.94 102 ILE A N 1
ATOM 745 C CA . ILE A 1 102 ? -51.071 -12.493 76.984 1.00 85.94 102 ILE A CA 1
ATOM 746 C C . ILE A 1 102 ? -51.179 -13.099 78.377 1.00 85.94 102 ILE A C 1
ATOM 748 O O . ILE A 1 102 ? -52.128 -12.828 79.113 1.00 85.94 102 ILE A O 1
ATOM 752 N N . VAL A 1 103 ? -50.218 -13.939 78.746 1.00 85.75 103 VAL A N 1
ATOM 753 C CA . VAL A 1 103 ? -50.094 -14.435 80.117 1.00 85.75 103 VAL A CA 1
ATOM 754 C C . VAL A 1 103 ? -49.122 -13.513 80.836 1.00 85.75 103 VAL A C 1
ATOM 756 O O . VAL A 1 103 ? -47.938 -13.495 80.529 1.00 85.75 103 VAL A O 1
ATOM 759 N N . LEU A 1 104 ? -49.628 -12.740 81.790 1.00 80.00 104 LEU A N 1
ATOM 760 C CA . LEU A 1 104 ? -48.835 -11.801 82.570 1.00 80.00 104 LEU A CA 1
ATOM 761 C C . LEU A 1 104 ? -47.728 -12.550 83.319 1.00 80.00 104 LEU A C 1
ATOM 763 O O . LEU A 1 104 ? -47.997 -13.486 84.079 1.00 80.00 104 LEU A O 1
ATOM 767 N N . GLY A 1 105 ? -46.482 -12.119 83.122 1.00 71.44 105 GLY A N 1
ATOM 768 C CA . GLY A 1 105 ? -45.325 -12.815 83.677 1.00 71.44 105 GLY A CA 1
ATOM 769 C C . GLY A 1 105 ? -44.837 -13.991 82.823 1.00 71.44 105 GLY A C 1
ATOM 770 O O . GLY A 1 105 ? -44.250 -14.917 83.388 1.00 71.44 105 GLY A O 1
ATOM 771 N N . GLN A 1 106 ? -45.107 -13.993 81.516 1.00 77.31 106 GLN A N 1
ATOM 772 C CA . GLN A 1 106 ? -44.467 -14.850 80.515 1.00 77.31 106 GLN A CA 1
ATOM 773 C C . GLN A 1 106 ? -44.003 -13.995 79.335 1.00 77.31 106 GLN A C 1
ATOM 775 O O . GLN A 1 106 ? -44.669 -13.014 79.023 1.00 77.31 106 GLN A O 1
ATOM 780 N N . ASP A 1 107 ? -42.910 -14.429 78.713 1.00 75.56 107 ASP A N 1
ATOM 781 C CA . ASP A 1 107 ? -42.327 -13.862 77.494 1.00 75.56 107 ASP A CA 1
ATOM 782 C C . ASP A 1 107 ? -43.299 -13.976 76.309 1.00 75.56 107 ASP A C 1
ATOM 784 O O . ASP A 1 107 ? -43.929 -15.035 76.119 1.00 75.56 107 ASP A O 1
ATOM 788 N N . THR A 1 108 ? -43.456 -12.901 75.538 1.00 78.75 108 THR A N 1
ATOM 789 C CA . THR A 1 108 ? -44.238 -12.910 74.301 1.00 78.75 108 THR A CA 1
ATOM 790 C C . THR A 1 108 ? -43.313 -13.091 73.101 1.00 78.75 108 THR A C 1
ATOM 792 O O . THR A 1 108 ? -42.284 -12.443 73.019 1.00 78.75 108 THR A O 1
ATOM 795 N N . PRO A 1 109 ? -43.638 -13.990 72.155 1.00 81.38 109 PRO A N 1
ATOM 796 C CA . PRO A 1 109 ? -42.736 -14.234 71.044 1.00 81.38 109 PRO A CA 1
ATOM 797 C C . PRO A 1 109 ? -42.738 -13.053 70.074 1.00 81.38 109 PRO A C 1
ATOM 799 O O . PRO A 1 109 ? -43.807 -12.545 69.711 1.00 81.38 109 PRO A O 1
ATOM 802 N N . MET A 1 110 ? -41.565 -12.730 69.545 1.00 85.75 110 MET A N 1
ATOM 803 C CA . MET A 1 110 ? -41.401 -11.715 68.518 1.00 85.75 110 MET A CA 1
ATOM 804 C C . MET A 1 110 ? -42.234 -12.036 67.263 1.00 85.75 110 MET A C 1
ATOM 806 O O . MET A 1 110 ? -42.316 -13.184 66.789 1.00 85.75 110 MET A O 1
ATOM 810 N N . GLU A 1 111 ? -42.795 -10.999 66.643 1.00 85.25 111 GLU A N 1
ATOM 811 C CA . GLU A 1 111 ? -43.578 -11.088 65.413 1.00 85.25 111 GLU A CA 1
ATOM 812 C C . GLU A 1 111 ? -42.898 -10.348 64.250 1.00 85.25 111 GLU A C 1
ATOM 814 O O . GLU A 1 111 ? -42.453 -9.208 64.362 1.00 85.25 111 GLU A O 1
ATOM 819 N N . ILE A 1 112 ? -42.845 -11.002 63.087 1.00 84.19 112 ILE A N 1
ATOM 820 C CA . ILE A 1 112 ? -42.344 -10.423 61.835 1.00 84.19 112 ILE A CA 1
ATOM 821 C C . ILE A 1 112 ? -43.567 -10.094 60.975 1.00 84.19 112 ILE A C 1
ATOM 823 O O . ILE A 1 112 ? -44.253 -10.999 60.499 1.00 84.19 112 ILE A O 1
ATOM 827 N N . ILE A 1 113 ? -43.864 -8.803 60.813 1.00 75.56 113 ILE A N 1
ATOM 828 C CA . ILE A 1 113 ? -45.109 -8.314 60.187 1.00 75.56 113 ILE A CA 1
ATOM 829 C C . ILE A 1 113 ? -44.987 -8.268 58.661 1.00 75.56 113 ILE A C 1
ATOM 831 O O . ILE A 1 113 ? -45.942 -8.550 57.937 1.00 75.56 113 ILE A O 1
ATOM 835 N N . ALA A 1 114 ? -43.807 -7.892 58.172 1.00 73.31 114 ALA A N 1
ATOM 836 C CA . ALA A 1 114 ? -43.449 -7.949 56.763 1.00 73.31 114 ALA A CA 1
ATOM 837 C C . ALA A 1 114 ? -42.273 -8.910 56.647 1.00 73.31 114 ALA A C 1
ATOM 839 O O . ALA A 1 114 ? -41.197 -8.602 57.154 1.00 73.31 114 ALA A O 1
ATOM 840 N N . ASP A 1 115 ? -42.510 -10.082 56.057 1.00 74.62 115 ASP A N 1
ATOM 841 C CA . ASP A 1 115 ? -41.456 -11.068 55.827 1.00 74.62 115 ASP A CA 1
ATOM 842 C C . ASP A 1 115 ? -40.549 -10.609 54.682 1.00 74.62 115 ASP A C 1
ATOM 844 O O . ASP A 1 115 ? -40.973 -9.847 53.803 1.00 74.62 115 ASP A O 1
ATOM 848 N N . ALA A 1 116 ? -39.310 -11.094 54.682 1.00 83.06 116 ALA A N 1
ATOM 849 C CA . ALA A 1 116 ? -38.460 -10.940 53.513 1.00 83.06 116 ALA A CA 1
ATOM 850 C C . ALA A 1 116 ? -39.142 -11.608 52.301 1.00 83.06 116 ALA A C 1
ATOM 852 O O . ALA A 1 116 ? -39.829 -12.625 52.456 1.00 83.06 116 ALA A O 1
ATOM 853 N N . PRO A 1 117 ? -38.999 -11.053 51.086 1.00 90.81 117 PRO A N 1
ATOM 854 C CA . PRO A 1 117 ? -39.529 -11.711 49.898 1.00 90.81 117 PRO A CA 1
ATOM 855 C C . PRO A 1 117 ? -38.887 -13.096 49.747 1.00 90.81 117 PRO A C 1
ATOM 857 O O . PRO A 1 117 ? -37.707 -13.244 50.022 1.00 90.81 117 PRO A O 1
ATOM 860 N N . GLU A 1 118 ? -39.614 -14.113 49.264 1.00 91.44 118 GLU A N 1
ATOM 861 C CA . GLU A 1 118 ? -38.998 -15.436 49.019 1.00 91.44 118 GLU A CA 1
ATOM 862 C C . GLU A 1 118 ? -37.818 -15.335 48.032 1.00 91.44 118 GLU A C 1
ATOM 864 O O . GLU A 1 118 ? -36.804 -16.013 48.197 1.00 91.44 118 GLU A O 1
ATOM 869 N N . ARG A 1 119 ? -37.956 -14.458 47.026 1.00 94.69 119 ARG A N 1
ATOM 870 C CA . ARG A 1 119 ? -36.903 -14.063 46.086 1.00 94.69 119 ARG A CA 1
ATOM 871 C C . ARG A 1 119 ? -36.834 -12.542 46.005 1.00 94.69 119 ARG A C 1
ATOM 873 O O . ARG A 1 119 ? -37.831 -11.911 45.653 1.00 94.69 119 ARG A O 1
ATOM 880 N N . PHE A 1 120 ? -35.666 -11.983 46.286 1.00 95.06 120 PHE A N 1
ATOM 881 C CA . PHE A 1 120 ? -35.340 -10.586 46.029 1.00 95.06 120 PHE A CA 1
ATOM 882 C C . PHE A 1 120 ? -34.544 -10.527 44.723 1.00 95.06 120 PHE A C 1
ATOM 884 O O . PHE A 1 120 ? -33.418 -11.016 44.672 1.00 95.06 120 PHE A O 1
ATOM 891 N N . VAL A 1 121 ? -35.182 -10.046 43.654 1.00 94.94 121 VAL A N 1
ATOM 892 C CA . VAL A 1 121 ? -34.605 -10.015 42.304 1.00 94.94 121 VAL A CA 1
ATOM 893 C C . VAL A 1 121 ? -34.095 -8.615 42.028 1.00 94.94 121 VAL A C 1
ATOM 895 O O . VAL A 1 121 ? -34.878 -7.672 42.098 1.00 94.94 121 VAL A O 1
ATOM 898 N N . VAL A 1 122 ? -32.819 -8.519 41.687 1.00 94.56 122 VAL A N 1
ATOM 899 C CA . VAL A 1 122 ? -32.121 -7.286 41.330 1.00 94.56 122 VAL A CA 1
ATOM 900 C C . VAL A 1 122 ? -31.382 -7.495 40.013 1.00 94.56 122 VAL A C 1
ATOM 902 O O . VAL A 1 122 ? -31.114 -8.636 39.623 1.00 94.56 122 VAL A O 1
ATOM 905 N N . TYR A 1 123 ? -31.078 -6.404 39.329 1.00 91.88 123 TYR A N 1
ATOM 906 C CA . TYR A 1 123 ? -30.231 -6.414 38.144 1.00 91.88 123 TYR A CA 1
ATOM 907 C C . TYR A 1 123 ? -28.850 -5.875 38.514 1.00 91.88 123 TYR A C 1
ATOM 909 O O . TYR A 1 123 ? -28.734 -5.077 39.449 1.00 91.88 123 TYR A O 1
ATOM 917 N N . GLU A 1 124 ? -27.818 -6.324 37.804 1.00 89.62 124 GLU A N 1
ATOM 918 C CA . GLU A 1 124 ? -26.525 -5.632 37.835 1.00 89.62 124 GLU A CA 1
ATOM 919 C C . GLU A 1 124 ? -26.708 -4.156 37.435 1.00 89.62 124 GLU A C 1
ATOM 921 O O . GLU A 1 124 ? -27.709 -3.789 36.814 1.00 89.62 124 GLU A O 1
ATOM 926 N N . ASP A 1 125 ? -25.806 -3.294 37.909 1.00 87.50 125 ASP A N 1
ATOM 927 C CA . ASP A 1 125 ? -25.866 -1.824 37.805 1.00 87.50 125 ASP A CA 1
ATOM 928 C C . ASP A 1 125 ? -27.020 -1.110 38.523 1.00 87.50 125 ASP A C 1
ATOM 930 O O . ASP A 1 125 ? -27.132 0.123 38.465 1.00 87.50 125 ASP A O 1
ATOM 934 N N . GLU A 1 126 ? -27.880 -1.842 39.231 1.00 90.50 126 GLU A N 1
ATOM 935 C CA . GLU A 1 126 ? -28.986 -1.263 39.985 1.00 90.50 126 GLU A CA 1
ATOM 936 C C . GLU A 1 126 ? -28.768 -1.335 41.504 1.00 90.50 126 GLU A C 1
ATOM 938 O O . GLU A 1 126 ? -28.122 -2.224 42.057 1.00 90.50 126 GLU A O 1
ATOM 943 N N . THR A 1 127 ? -29.370 -0.377 42.206 1.00 91.81 127 THR A N 1
ATOM 944 C CA . THR A 1 127 ? -29.536 -0.409 43.662 1.00 91.81 127 THR A CA 1
ATOM 945 C C . THR A 1 127 ? -31.014 -0.662 43.947 1.00 91.81 127 THR A C 1
ATOM 947 O O . THR A 1 127 ? -31.869 0.070 43.439 1.00 91.81 127 THR A O 1
ATOM 950 N N . ASP A 1 128 ? -31.332 -1.636 44.799 1.00 94.00 128 ASP A N 1
ATOM 951 C CA . ASP A 1 128 ? -32.715 -1.907 45.216 1.00 94.00 128 ASP A CA 1
ATOM 952 C C . ASP A 1 128 ? -32.804 -2.177 46.724 1.00 94.00 128 ASP A C 1
ATOM 954 O O . ASP A 1 128 ? -31.814 -2.501 47.390 1.00 94.00 128 ASP A O 1
ATOM 958 N N . SER A 1 129 ? -33.997 -2.029 47.297 1.00 93.31 129 SER A N 1
ATOM 959 C CA . SER A 1 129 ? -34.223 -2.238 48.724 1.00 93.31 129 SER A CA 1
ATOM 960 C C . SER A 1 129 ? -35.599 -2.812 49.054 1.00 93.31 129 SER A C 1
ATOM 962 O O . SER A 1 129 ? -36.578 -2.663 48.322 1.00 93.31 129 SER A O 1
ATOM 964 N N . PHE A 1 130 ? -35.701 -3.459 50.216 1.00 92.44 130 PHE A N 1
ATOM 965 C CA . PHE A 1 130 ? -36.990 -3.809 50.807 1.00 92.44 130 PHE A CA 1
ATOM 966 C C . PHE A 1 130 ? -37.005 -3.545 52.311 1.00 92.44 130 PHE A C 1
ATOM 968 O O . PHE A 1 130 ? -35.977 -3.567 52.987 1.00 92.44 130 PHE A O 1
ATOM 975 N N . ASN A 1 131 ? -38.203 -3.313 52.847 1.00 90.44 131 ASN A N 1
ATOM 976 C CA . ASN A 1 131 ? -38.399 -3.073 54.272 1.00 90.44 131 ASN A CA 1
ATOM 977 C C . ASN A 1 131 ? -38.817 -4.354 54.997 1.00 90.44 131 ASN A C 1
ATOM 979 O O . ASN A 1 131 ? -39.772 -5.021 54.598 1.00 90.44 131 ASN A O 1
ATOM 983 N N . LEU A 1 132 ? -38.152 -4.627 56.112 1.00 89.62 132 LEU A N 1
ATOM 984 C CA . LEU A 1 132 ? -38.489 -5.642 57.096 1.00 89.62 132 LEU A CA 1
ATOM 985 C C . LEU A 1 132 ? -39.083 -4.961 58.329 1.00 89.62 132 LEU A C 1
ATOM 987 O O . LEU A 1 132 ? -38.533 -3.980 58.832 1.00 89.62 132 LEU A O 1
ATOM 991 N N . ILE A 1 133 ? -40.198 -5.487 58.834 1.00 86.69 133 ILE A N 1
ATOM 992 C CA . ILE A 1 133 ? -40.861 -4.936 60.019 1.00 86.69 133 ILE A CA 1
ATOM 993 C C . ILE A 1 133 ? -40.938 -6.013 61.088 1.00 86.69 133 ILE A C 1
ATOM 995 O O . ILE A 1 133 ? -41.540 -7.066 60.867 1.00 86.69 133 ILE A O 1
ATOM 999 N N . ILE A 1 134 ? -40.354 -5.717 62.245 1.00 85.69 134 ILE A N 1
ATOM 1000 C CA . ILE A 1 134 ? -40.338 -6.601 63.408 1.00 85.69 134 ILE A CA 1
ATOM 1001 C C . ILE A 1 134 ? -40.985 -5.872 64.571 1.00 85.69 134 ILE A C 1
ATOM 1003 O O . ILE A 1 134 ? -40.700 -4.693 64.800 1.00 85.69 134 ILE A O 1
ATOM 1007 N N . GLN A 1 135 ? -41.852 -6.576 65.284 1.00 82.62 135 GLN A N 1
ATOM 1008 C CA . GLN A 1 135 ? -42.476 -6.078 66.492 1.00 82.62 135 GLN A CA 1
ATOM 1009 C C . GLN A 1 135 ? -42.381 -7.087 67.621 1.00 82.62 135 GLN A C 1
ATOM 1011 O O . GLN A 1 135 ? -42.442 -8.296 67.404 1.00 82.62 135 GLN A O 1
ATOM 1016 N N . ASP A 1 136 ? -42.268 -6.545 68.819 1.00 80.69 136 ASP A N 1
ATOM 1017 C CA . ASP A 1 136 ? -42.285 -7.290 70.060 1.00 80.69 136 ASP A CA 1
ATOM 1018 C C . ASP A 1 136 ? -43.067 -6.479 71.106 1.00 80.69 136 ASP A C 1
ATOM 1020 O O . ASP A 1 136 ? -43.010 -5.241 71.112 1.00 80.69 136 ASP A O 1
ATOM 1024 N N . LEU A 1 137 ? -43.885 -7.158 71.911 1.00 76.31 137 LEU A N 1
ATOM 1025 C CA . LEU A 1 137 ? -44.744 -6.508 72.898 1.00 76.31 137 LEU A CA 1
ATOM 1026 C C . LEU A 1 137 ? -44.019 -6.248 74.219 1.00 76.31 137 LEU A C 1
ATOM 1028 O O . LEU A 1 137 ? -44.388 -5.289 74.905 1.00 76.31 137 LEU A O 1
ATOM 1032 N N . ASP A 1 138 ? -43.037 -7.071 74.581 1.00 72.69 138 ASP A N 1
ATOM 1033 C CA . ASP A 1 138 ? -42.359 -7.027 75.876 1.00 72.69 138 ASP A CA 1
ATOM 1034 C C . ASP A 1 138 ? -40.845 -6.790 75.799 1.00 72.69 138 ASP A C 1
ATOM 1036 O O . ASP A 1 138 ? -40.258 -6.291 76.771 1.00 72.69 138 ASP A O 1
ATOM 1040 N N . ASP A 1 139 ? -40.231 -6.982 74.629 1.00 75.94 139 ASP A N 1
ATOM 1041 C CA . ASP A 1 139 ? -38.842 -6.592 74.396 1.00 75.94 139 ASP A CA 1
ATOM 1042 C C . ASP A 1 139 ? -38.665 -5.146 73.897 1.00 75.94 139 ASP A C 1
ATOM 1044 O O . ASP A 1 139 ? -39.306 -4.646 72.972 1.00 75.94 139 ASP A O 1
ATOM 1048 N N . THR A 1 140 ? -37.681 -4.460 74.488 1.00 71.12 140 THR A N 1
ATOM 1049 C CA . THR A 1 140 ? -37.385 -3.044 74.188 1.00 71.12 140 THR A CA 1
ATOM 1050 C C . THR A 1 140 ? -36.276 -2.832 73.162 1.00 71.12 140 THR A C 1
ATOM 1052 O O . THR A 1 140 ? -36.137 -1.732 72.605 1.00 71.12 140 THR A O 1
ATOM 1055 N N . ASP A 1 141 ? -35.468 -3.859 72.904 1.00 79.06 141 ASP A N 1
ATOM 1056 C CA . ASP A 1 141 ? -34.429 -3.805 71.891 1.00 79.06 141 ASP A CA 1
ATOM 1057 C C . ASP A 1 141 ? -34.636 -4.893 70.854 1.00 79.06 141 ASP A C 1
ATOM 1059 O O . ASP A 1 141 ? -34.539 -6.078 71.147 1.00 79.06 141 ASP A O 1
ATOM 1063 N N . VAL A 1 142 ? -34.910 -4.450 69.632 1.00 83.94 142 VAL A N 1
ATOM 1064 C CA . VAL A 1 142 ? -34.960 -5.288 68.441 1.00 83.94 142 VAL A CA 1
ATOM 1065 C C . VAL A 1 142 ? -33.713 -4.962 67.636 1.00 83.94 142 VAL A C 1
ATOM 1067 O O . VAL A 1 142 ? -33.390 -3.785 67.447 1.00 83.94 142 VAL A O 1
ATOM 1070 N N . ASP A 1 143 ? -33.014 -5.983 67.168 1.00 87.94 143 ASP A N 1
ATOM 1071 C CA . ASP A 1 143 ? -31.804 -5.865 66.371 1.00 87.94 143 ASP A CA 1
ATOM 1072 C C . ASP A 1 143 ? -31.883 -6.813 65.171 1.00 87.94 143 ASP A C 1
ATOM 1074 O O . ASP A 1 143 ? -32.335 -7.949 65.301 1.00 87.94 143 ASP A O 1
ATOM 1078 N N . VAL A 1 144 ? -31.462 -6.353 63.993 1.00 90.44 144 VAL A N 1
ATOM 1079 C CA . VAL A 1 144 ? -31.446 -7.171 62.774 1.00 90.44 144 VAL A CA 1
ATOM 1080 C C . VAL A 1 144 ? -30.078 -7.055 62.146 1.00 90.44 144 VAL A C 1
ATOM 1082 O O . VAL A 1 144 ? -29.659 -5.986 61.709 1.00 90.44 1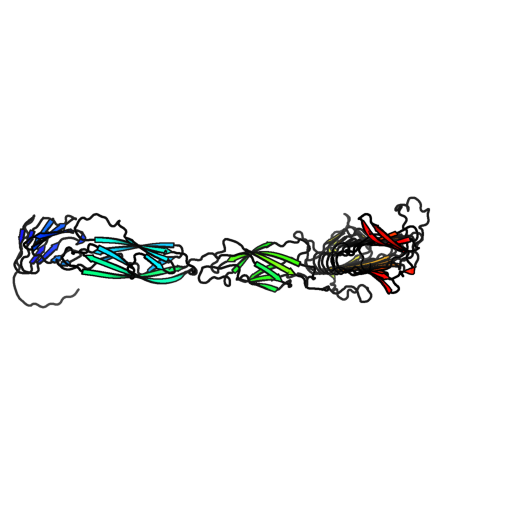44 VAL A O 1
ATOM 1085 N N . LYS A 1 145 ? -29.386 -8.186 62.089 1.00 93.38 145 LYS A N 1
ATOM 1086 C CA . LYS A 1 145 ? -28.035 -8.293 61.542 1.00 93.38 145 LYS A CA 1
ATOM 1087 C C . LYS A 1 145 ? -27.968 -9.444 60.568 1.00 93.38 145 LYS A C 1
ATOM 1089 O O . LYS A 1 145 ? -28.806 -10.337 60.577 1.00 93.38 145 LYS A O 1
ATOM 1094 N N . PHE A 1 146 ? -26.923 -9.481 59.762 1.00 94.00 146 PHE A N 1
ATOM 1095 C CA . PHE A 1 146 ? -26.595 -10.711 59.062 1.00 94.00 146 PHE A CA 1
ATOM 1096 C C . PHE A 1 146 ? -26.162 -11.807 60.048 1.00 94.00 146 PHE A C 1
ATOM 1098 O O . PHE A 1 146 ? -25.739 -11.514 61.167 1.00 94.00 146 PHE A O 1
ATOM 1105 N N . GLU A 1 147 ? -26.163 -13.070 59.616 1.00 92.06 147 GLU A N 1
ATOM 1106 C CA . GLU A 1 147 ? -25.664 -14.205 60.420 1.00 92.06 147 GLU A CA 1
ATOM 1107 C C . GLU A 1 147 ? -24.216 -14.047 60.932 1.00 92.06 147 GLU A C 1
ATOM 1109 O O . GLU A 1 147 ? -23.813 -14.692 61.900 1.00 92.06 147 GLU A O 1
ATOM 1114 N N . THR A 1 148 ? -23.434 -13.150 60.327 1.00 89.44 148 THR A N 1
ATOM 1115 C CA . THR A 1 148 ? -22.083 -12.783 60.775 1.00 89.44 148 THR A CA 1
ATOM 1116 C C . THR A 1 148 ? -22.067 -11.836 61.980 1.00 89.44 148 THR A C 1
ATOM 1118 O O . THR A 1 148 ? -21.001 -11.581 62.541 1.00 89.44 148 THR A O 1
ATOM 1121 N N . GLY A 1 149 ? -23.223 -11.296 62.377 1.00 89.94 149 GLY A N 1
ATOM 1122 C CA . GLY A 1 149 ? -23.372 -10.284 63.424 1.00 89.94 149 GLY A CA 1
ATOM 1123 C C . GLY A 1 149 ? -23.047 -8.853 62.974 1.00 89.94 149 GLY A C 1
ATOM 1124 O O . GLY A 1 149 ? -22.910 -7.968 63.822 1.00 89.94 149 GLY A O 1
ATOM 1125 N N . LEU A 1 150 ? -22.894 -8.622 61.667 1.00 93.38 150 LEU A N 1
ATOM 1126 C CA . LEU A 1 150 ? -22.617 -7.312 61.072 1.00 93.38 150 LEU A CA 1
ATOM 1127 C C . LEU A 1 150 ? -23.884 -6.688 60.472 1.00 93.38 150 LEU A C 1
ATOM 1129 O O . LEU A 1 150 ? -24.861 -7.385 60.206 1.00 93.38 150 LEU A O 1
ATOM 1133 N N . TRP A 1 151 ? -23.837 -5.373 60.254 1.00 91.06 151 TRP A N 1
ATOM 1134 C CA . TRP A 1 151 ? -24.887 -4.587 59.589 1.00 91.06 151 TRP A CA 1
ATOM 1135 C C . TRP A 1 151 ? -24.659 -4.424 58.087 1.00 91.06 151 TRP A C 1
ATOM 1137 O O . TRP A 1 151 ? -25.566 -4.017 57.372 1.00 91.06 151 TRP A O 1
ATOM 1147 N N . SER A 1 152 ? -23.453 -4.736 57.620 1.00 92.62 152 SER A N 1
ATOM 1148 C CA . SER A 1 152 ? -23.092 -4.741 56.211 1.00 92.62 152 SER A CA 1
ATOM 1149 C C . SER A 1 152 ? -22.240 -5.962 55.884 1.00 92.62 152 SER A C 1
ATOM 1151 O O . SER A 1 152 ? -21.567 -6.516 56.767 1.00 92.62 152 SER A O 1
ATOM 1153 N N . GLN A 1 153 ? -22.293 -6.393 54.629 1.00 91.56 153 GLN A N 1
ATOM 1154 C CA . GLN A 1 153 ? -21.439 -7.436 54.078 1.00 91.56 153 GLN A CA 1
ATOM 1155 C C . GLN A 1 153 ? -21.077 -7.123 52.632 1.00 91.56 153 GLN A C 1
ATOM 1157 O O . GLN A 1 153 ? -21.971 -7.004 51.800 1.00 91.56 153 GLN A O 1
ATOM 1162 N N . ASP A 1 154 ? -19.780 -7.121 52.357 1.00 87.75 154 ASP A N 1
ATOM 1163 C CA . ASP A 1 154 ? -19.238 -7.077 51.005 1.00 87.75 154 ASP A CA 1
ATOM 1164 C C . ASP A 1 154 ? -19.327 -8.499 50.426 1.00 87.75 154 ASP A C 1
ATOM 1166 O O . ASP A 1 154 ? -18.862 -9.472 51.047 1.00 87.75 154 ASP A O 1
ATOM 1170 N N . ARG A 1 155 ? -19.971 -8.645 49.270 1.00 84.12 155 ARG A N 1
ATOM 1171 C CA . ARG A 1 155 ? -20.097 -9.910 48.533 1.00 84.12 155 ARG A CA 1
ATOM 1172 C C . ARG A 1 155 ? -19.606 -9.725 47.102 1.00 84.12 155 ARG A C 1
ATOM 1174 O O . ARG A 1 155 ? -19.434 -8.603 46.652 1.00 84.12 155 ARG A O 1
ATOM 1181 N N . ASP A 1 156 ? -19.399 -10.840 46.400 1.00 78.06 156 ASP A N 1
ATOM 1182 C CA . ASP A 1 156 ? -18.759 -10.864 45.075 1.00 78.06 156 ASP A CA 1
ATOM 1183 C C . ASP A 1 156 ? -19.418 -9.928 44.037 1.00 78.06 156 ASP A C 1
ATOM 1185 O O . ASP A 1 156 ? -18.721 -9.458 43.151 1.00 78.06 156 ASP A O 1
ATOM 1189 N N . TYR A 1 157 ? -20.715 -9.624 44.181 1.00 81.94 157 TYR A N 1
ATOM 1190 C CA . TYR A 1 157 ? -21.500 -8.813 43.236 1.00 81.94 157 TYR A CA 1
ATOM 1191 C C . TYR A 1 157 ? -22.173 -7.575 43.857 1.00 81.94 157 TYR A C 1
ATOM 1193 O O . TYR A 1 157 ? -22.936 -6.895 43.177 1.00 81.94 157 TYR A O 1
ATOM 1201 N N . ALA A 1 158 ? -22.011 -7.330 45.165 1.00 86.25 158 ALA A N 1
ATOM 1202 C CA . ALA A 1 158 ? -22.670 -6.205 45.835 1.00 86.25 158 ALA A CA 1
ATOM 1203 C C . ALA A 1 158 ? -22.236 -5.999 47.282 1.00 86.25 158 ALA A C 1
ATOM 1205 O O . ALA A 1 158 ? -21.913 -6.949 48.006 1.00 86.25 158 ALA A O 1
ATOM 1206 N N . ASP A 1 159 ? -22.424 -4.764 47.735 1.00 90.81 159 ASP A N 1
ATOM 1207 C CA . ASP A 1 159 ? -22.455 -4.413 49.144 1.00 90.81 159 ASP A CA 1
ATOM 1208 C C . ASP A 1 159 ? -23.894 -4.509 49.664 1.00 90.81 159 ASP A C 1
ATOM 1210 O O . ASP A 1 159 ? -24.810 -3.801 49.237 1.00 90.81 159 ASP A O 1
ATOM 1214 N N . LEU A 1 160 ? -24.110 -5.401 50.630 1.00 93.38 160 LEU A N 1
ATOM 1215 C CA . LEU A 1 160 ? -25.404 -5.564 51.287 1.00 93.38 160 LEU A CA 1
ATOM 1216 C C . LEU A 1 160 ? -25.409 -4.786 52.598 1.00 93.38 160 LEU A C 1
ATOM 1218 O O . LEU A 1 160 ? -24.524 -4.985 53.433 1.00 93.38 160 LEU A O 1
ATOM 1222 N N . THR A 1 161 ? -26.427 -3.958 52.830 1.00 93.69 161 THR A N 1
ATOM 1223 C CA . THR A 1 161 ? -26.539 -3.151 54.056 1.00 93.69 161 THR A CA 1
ATOM 1224 C C . THR A 1 161 ? -27.915 -3.281 54.697 1.00 93.69 161 THR A C 1
ATOM 1226 O O . THR A 1 161 ? -28.931 -3.354 54.016 1.00 93.69 161 THR A O 1
ATOM 1229 N N . ILE A 1 162 ? -27.953 -3.289 56.029 1.00 91.75 162 ILE A N 1
ATOM 1230 C CA . ILE A 1 162 ? -29.175 -3.206 56.828 1.00 91.75 162 ILE A CA 1
ATOM 1231 C C . ILE A 1 162 ? -29.162 -1.865 57.555 1.00 91.75 162 ILE A C 1
ATOM 1233 O O . ILE A 1 162 ? -28.304 -1.609 58.404 1.00 91.75 162 ILE A O 1
ATOM 1237 N N . LEU A 1 163 ? -30.121 -1.005 57.235 1.00 88.62 163 LEU A N 1
ATOM 1238 C CA . LEU A 1 163 ? -30.284 0.296 57.866 1.00 88.62 163 LEU A CA 1
ATOM 1239 C C . LEU A 1 163 ? -31.524 0.281 58.751 1.00 88.62 163 LEU A C 1
ATOM 1241 O O . LEU A 1 163 ? -32.638 0.025 58.304 1.00 88.62 163 LEU A O 1
ATOM 1245 N N . GLN A 1 164 ? -31.342 0.596 60.029 1.00 84.62 164 GLN A N 1
ATOM 1246 C CA . GLN A 1 164 ? -32.471 0.845 60.914 1.00 84.62 164 GLN A CA 1
ATOM 1247 C C . GLN A 1 164 ? -33.130 2.172 60.521 1.00 84.62 164 GLN A C 1
ATOM 1249 O O . GLN A 1 164 ? -32.547 3.245 60.711 1.00 84.62 164 GLN A O 1
ATOM 1254 N N . ASN A 1 165 ? -34.355 2.112 60.003 1.00 73.44 165 ASN A N 1
ATOM 1255 C CA . ASN A 1 165 ? -35.107 3.304 59.649 1.00 73.44 165 ASN A CA 1
ATOM 1256 C C . ASN A 1 165 ? -35.862 3.796 60.894 1.00 73.44 165 ASN A C 1
ATOM 1258 O O . ASN A 1 165 ? -36.795 3.159 61.376 1.00 73.44 165 ASN A O 1
ATOM 1262 N N . LEU A 1 166 ? -35.425 4.928 61.457 1.00 62.81 166 LEU A N 1
ATOM 1263 C CA . LEU A 1 166 ? -35.982 5.511 62.689 1.00 62.81 166 LEU A CA 1
ATOM 1264 C C . LEU A 1 166 ? -37.410 6.073 62.525 1.00 62.81 166 LEU A C 1
ATOM 1266 O O . LEU A 1 166 ? -37.951 6.613 63.489 1.00 62.81 166 LEU A O 1
ATOM 1270 N N . ASP A 1 167 ? -38.011 5.961 61.336 1.00 52.28 167 ASP A N 1
ATOM 1271 C CA . ASP A 1 167 ? -39.322 6.534 61.007 1.00 52.28 167 ASP A CA 1
ATOM 1272 C C . ASP A 1 167 ? -40.496 5.546 61.164 1.00 52.28 167 ASP A C 1
ATOM 1274 O O . ASP A 1 167 ? -41.536 5.679 60.522 1.00 52.28 167 ASP A O 1
ATOM 1278 N N . SER A 1 168 ? -40.371 4.556 62.054 1.00 46.84 168 SER A N 1
ATOM 1279 C CA . SER A 1 168 ? -41.544 3.905 62.645 1.00 46.84 168 SER A CA 1
ATOM 1280 C C . SER A 1 168 ? -42.013 4.757 63.821 1.00 46.84 168 SER A C 1
ATOM 1282 O O . SER A 1 168 ? -41.509 4.595 64.928 1.00 46.84 168 SER A O 1
ATOM 1284 N N . ASP A 1 169 ? -42.883 5.732 63.539 1.00 44.97 169 ASP A N 1
ATOM 1285 C CA . ASP A 1 169 ? -43.633 6.558 64.494 1.00 44.97 169 ASP A CA 1
ATOM 1286 C C . ASP A 1 169 ? -43.130 6.477 65.944 1.00 44.97 169 ASP A C 1
ATOM 1288 O O . ASP A 1 169 ? -43.512 5.607 66.725 1.00 44.97 169 ASP A O 1
ATOM 1292 N N . HIS A 1 170 ? -42.312 7.456 66.331 1.00 43.94 170 HIS A N 1
ATOM 1293 C CA . HIS A 1 170 ? -41.842 7.695 67.698 1.00 43.94 170 HIS A CA 1
ATOM 1294 C C . HIS A 1 170 ? -42.988 8.067 68.674 1.00 43.94 170 HIS A C 1
ATOM 1296 O O . HIS A 1 170 ? -42.822 8.927 69.542 1.00 43.94 170 HIS A O 1
ATOM 1302 N N . ASN A 1 171 ? -44.197 7.527 68.483 1.00 43.59 171 ASN A N 1
ATOM 1303 C CA . ASN A 1 171 ? -45.401 7.992 69.146 1.00 43.59 171 ASN A CA 1
ATOM 1304 C C . ASN A 1 171 ? -46.560 6.971 69.157 1.00 43.59 171 ASN A C 1
ATOM 1306 O O . ASN A 1 171 ? -47.616 7.215 68.575 1.00 43.59 171 ASN A O 1
ATOM 1310 N N . ARG A 1 172 ? -46.428 5.906 69.950 1.00 45.62 172 ARG A N 1
ATOM 1311 C CA . ARG A 1 172 ? -47.471 5.555 70.931 1.00 45.62 172 ARG A CA 1
ATOM 1312 C C . ARG A 1 172 ? -46.781 5.271 72.258 1.00 45.62 172 ARG A C 1
ATOM 1314 O O . ARG A 1 172 ? -46.089 4.278 72.419 1.00 45.62 172 ARG A O 1
ATOM 1321 N N . TYR A 1 173 ? -46.863 6.245 73.159 1.00 41.31 173 TYR A N 1
ATOM 1322 C CA . TYR A 1 173 ? -46.289 6.193 74.498 1.00 41.31 173 TYR A CA 1
ATOM 1323 C C . TYR A 1 173 ? -47.063 5.199 75.385 1.00 41.31 173 TYR A C 1
ATOM 1325 O O . TYR A 1 173 ? -47.786 5.619 76.283 1.00 41.31 173 TYR A O 1
ATOM 1333 N N . GLY A 1 174 ? -46.841 3.904 75.175 1.00 41.31 174 GLY A N 1
ATOM 1334 C CA . GLY A 1 174 ? -47.011 2.849 76.172 1.00 41.31 174 GLY A CA 1
ATOM 1335 C C . GLY A 1 174 ? -45.626 2.291 76.487 1.00 41.31 174 GLY A C 1
ATOM 1336 O O . GLY A 1 174 ? -44.800 2.146 75.588 1.00 41.31 174 GLY A O 1
ATOM 1337 N N . ALA A 1 175 ? -45.288 2.070 77.754 1.00 47.56 175 ALA A N 1
ATOM 1338 C CA . ALA A 1 175 ? -43.947 1.604 78.081 1.00 47.56 175 ALA A CA 1
ATOM 1339 C C . ALA A 1 175 ? -43.782 0.143 77.601 1.00 47.56 175 ALA A C 1
ATOM 1341 O O . ALA A 1 175 ? -44.542 -0.714 78.033 1.00 47.56 175 ALA A O 1
ATOM 1342 N N . HIS A 1 176 ? -42.765 -0.096 76.761 1.00 55.53 176 HIS A N 1
ATOM 1343 C CA . HIS A 1 176 ? -42.102 -1.377 76.441 1.00 55.53 176 HIS A CA 1
ATOM 1344 C C . HIS A 1 176 ? -42.435 -2.143 75.144 1.00 55.53 176 HIS A C 1
ATOM 1346 O O . HIS A 1 176 ? -41.599 -2.954 74.770 1.00 55.53 176 HIS A O 1
ATOM 1352 N N . SER A 1 177 ? -43.493 -1.829 74.384 1.00 61.72 177 SER A N 1
ATOM 1353 C CA . SER A 1 177 ? -43.691 -2.440 73.051 1.00 61.72 177 SER A CA 1
ATOM 1354 C C . SER A 1 177 ? -42.906 -1.700 71.960 1.00 61.72 177 SER A C 1
ATOM 1356 O O . SER A 1 177 ? -42.917 -0.464 71.895 1.00 61.72 177 SER A O 1
ATOM 1358 N N . VAL A 1 178 ? -42.186 -2.435 71.108 1.00 69.44 178 VAL A N 1
ATOM 1359 C CA . VAL A 1 178 ? -41.322 -1.855 70.072 1.00 69.44 178 VAL A CA 1
ATOM 1360 C C . VAL A 1 178 ? -41.629 -2.471 68.716 1.00 69.44 178 VAL A C 1
ATOM 1362 O O . VAL A 1 178 ? -41.407 -3.651 68.482 1.00 69.44 178 VAL A O 1
ATOM 1365 N N . GLN A 1 179 ? -42.050 -1.621 67.781 1.00 78.44 179 GLN A N 1
ATOM 1366 C CA . GLN A 1 179 ? -42.045 -1.915 66.353 1.00 78.44 179 GLN A CA 1
ATOM 1367 C C . GLN A 1 179 ? -40.846 -1.204 65.717 1.00 78.44 179 GLN A C 1
ATOM 1369 O O . GLN A 1 179 ? -40.675 0.001 65.907 1.00 78.44 179 GLN A O 1
ATOM 1374 N N . ARG A 1 180 ? -40.017 -1.930 64.959 1.00 82.62 180 ARG A N 1
ATOM 1375 C CA . ARG A 1 180 ? -38.888 -1.365 64.204 1.00 82.62 180 ARG A CA 1
ATOM 1376 C C . ARG A 1 180 ? -38.982 -1.720 62.728 1.00 82.62 180 ARG A C 1
ATOM 1378 O O . ARG A 1 180 ? -39.363 -2.833 62.367 1.00 82.62 180 ARG A O 1
ATOM 1385 N N . VAL A 1 181 ? -38.598 -0.765 61.885 1.00 86.12 181 VAL A N 1
ATOM 1386 C CA . VAL A 1 181 ? -38.466 -0.949 60.437 1.00 86.12 181 VAL A CA 1
ATOM 1387 C C . VAL A 1 181 ? -36.983 -0.970 60.083 1.00 86.12 181 VAL A C 1
ATOM 1389 O O . VAL A 1 181 ? -36.233 -0.062 60.446 1.00 86.12 181 VAL A O 1
ATOM 1392 N N . TYR A 1 182 ? -36.571 -2.006 59.366 1.00 90.06 182 TYR A N 1
ATOM 1393 C CA . TYR A 1 182 ? -35.234 -2.150 58.809 1.00 90.06 182 TYR A CA 1
ATOM 1394 C C . TYR A 1 182 ? -35.326 -2.124 57.293 1.00 90.06 182 TYR A C 1
ATOM 1396 O O . TYR A 1 182 ? -36.139 -2.837 56.719 1.00 90.06 182 TYR A O 1
ATOM 1404 N N . GLU A 1 183 ? -34.492 -1.322 56.652 1.00 91.56 183 GLU A N 1
ATOM 1405 C CA . GLU A 1 183 ? -34.312 -1.343 55.208 1.00 91.56 183 GLU A CA 1
ATOM 1406 C C . GLU A 1 183 ? -33.114 -2.236 54.889 1.00 91.56 183 GLU A C 1
ATOM 1408 O O . GLU A 1 183 ? -32.004 -1.991 55.364 1.00 91.56 183 GLU A O 1
ATOM 1413 N N . PHE A 1 184 ? -33.351 -3.296 54.124 1.00 92.81 184 PHE A N 1
ATOM 1414 C CA . PHE A 1 184 ? -32.293 -4.060 53.483 1.00 92.81 184 PHE A CA 1
ATOM 1415 C C . PHE A 1 184 ? -32.002 -3.421 52.129 1.00 92.81 184 PHE A C 1
ATOM 1417 O O . PHE A 1 184 ? -32.922 -3.271 51.329 1.00 92.81 184 PHE A O 1
ATOM 1424 N N . THR A 1 185 ? -30.745 -3.083 51.867 1.00 93.56 185 THR A N 1
ATOM 1425 C CA . THR A 1 185 ? -30.290 -2.474 50.616 1.00 93.56 185 THR A CA 1
ATOM 1426 C C . THR A 1 185 ? -29.280 -3.387 49.935 1.00 93.56 185 THR A C 1
ATOM 1428 O O . THR A 1 185 ? -28.334 -3.857 50.573 1.00 93.56 185 THR A O 1
ATOM 1431 N N . TYR A 1 186 ? -29.496 -3.607 48.643 1.00 93.75 186 TYR A N 1
ATOM 1432 C CA . TYR A 1 186 ? -28.524 -4.131 47.696 1.00 93.75 186 TYR A CA 1
ATOM 1433 C C . TYR A 1 186 ? -27.943 -2.951 46.924 1.00 93.75 186 TYR A C 1
ATOM 1435 O O . TYR A 1 186 ? -28.708 -2.191 46.330 1.00 93.75 186 TYR A O 1
ATOM 1443 N N . ASP A 1 187 ? -26.625 -2.797 46.957 1.00 91.69 187 ASP A N 1
ATOM 1444 C CA . ASP A 1 187 ? -25.904 -1.814 46.153 1.00 91.69 187 ASP A CA 1
ATOM 1445 C C . ASP A 1 187 ? -24.873 -2.552 45.298 1.00 91.69 187 ASP A C 1
ATOM 1447 O O . ASP A 1 187 ? -23.947 -3.162 45.846 1.00 91.69 187 ASP A O 1
ATOM 1451 N N . TYR A 1 188 ? -25.074 -2.568 43.977 1.00 89.19 188 TYR A N 1
ATOM 1452 C CA . TYR A 1 188 ? -24.135 -3.204 43.058 1.00 89.19 188 TYR A CA 1
ATOM 1453 C C . TYR A 1 188 ? -22.764 -2.530 43.163 1.00 89.19 188 TYR A C 1
ATOM 1455 O O . TYR A 1 188 ? -22.644 -1.302 43.198 1.00 89.19 188 TYR A O 1
ATOM 1463 N N . VAL A 1 189 ? -21.720 -3.352 43.219 1.00 82.75 189 VAL A N 1
ATOM 1464 C CA . VAL A 1 189 ? -20.334 -2.894 43.194 1.00 82.75 189 VAL A CA 1
ATOM 1465 C C . VAL A 1 189 ? -19.649 -3.636 42.066 1.00 82.75 189 VAL A C 1
ATOM 1467 O O . VAL A 1 189 ? -19.451 -4.844 42.157 1.00 82.75 189 VAL A O 1
ATOM 1470 N N . GLU A 1 190 ? -19.289 -2.888 41.029 1.00 74.69 190 GLU A N 1
ATOM 1471 C CA . GLU A 1 190 ? -18.565 -3.395 39.867 1.00 74.69 190 GLU A CA 1
ATOM 1472 C C . GLU A 1 190 ? -17.250 -4.055 40.323 1.00 74.69 190 GLU A C 1
ATOM 1474 O O . GLU A 1 190 ? -16.384 -3.417 40.940 1.00 74.69 190 GLU A O 1
ATOM 1479 N N . GLY A 1 191 ? -17.157 -5.369 40.106 1.00 71.44 191 GLY A N 1
ATOM 1480 C CA . GLY A 1 191 ? -16.000 -6.200 40.438 1.00 71.44 191 GLY A CA 1
ATOM 1481 C C . GLY A 1 191 ? -15.040 -6.367 39.257 1.00 71.44 191 GLY A C 1
ATOM 1482 O O . GLY A 1 191 ? -15.095 -5.624 38.291 1.00 71.44 191 GLY A O 1
ATOM 1483 N N . ASP A 1 192 ? -14.157 -7.371 39.317 1.00 66.06 192 ASP A N 1
ATOM 1484 C CA . ASP A 1 192 ? -13.357 -7.810 38.152 1.00 66.06 192 ASP A CA 1
ATOM 1485 C C . ASP A 1 192 ? -14.128 -8.830 37.272 1.00 66.06 192 ASP A C 1
ATOM 1487 O O . ASP A 1 192 ? -13.546 -9.438 36.377 1.00 66.06 192 ASP A O 1
ATOM 1491 N N . VAL A 1 193 ? -15.397 -9.108 37.593 1.00 68.62 193 VAL A N 1
ATOM 1492 C CA . VAL A 1 193 ? -16.262 -10.100 36.932 1.00 68.62 193 VAL A CA 1
ATOM 1493 C C . VAL A 1 193 ? -17.709 -9.594 36.932 1.00 68.62 193 VAL A C 1
ATOM 1495 O O . VAL A 1 193 ? -18.190 -9.184 37.989 1.00 68.62 193 VAL A O 1
ATOM 1498 N N . SER A 1 194 ? -18.385 -9.663 35.784 1.00 87.38 194 SER A N 1
ATOM 1499 C CA . SER A 1 194 ? -19.813 -9.353 35.600 1.00 87.38 194 SER A CA 1
ATOM 1500 C C . SER A 1 194 ? -20.569 -10.594 35.106 1.00 87.38 194 SER A C 1
ATOM 1502 O O . SER A 1 194 ? -19.945 -11.598 34.737 1.00 87.38 194 SER A O 1
ATOM 1504 N N . LEU A 1 195 ? -21.899 -10.598 35.171 1.00 91.38 195 LEU A N 1
ATOM 1505 C CA . LEU A 1 195 ? -22.731 -11.688 34.656 1.00 91.38 195 LEU A CA 1
ATOM 1506 C C . LEU A 1 195 ? -23.208 -11.344 33.246 1.00 91.38 195 LEU A C 1
ATOM 1508 O O . LEU A 1 195 ? -23.713 -10.260 33.009 1.00 91.38 195 LEU A O 1
ATOM 1512 N N . ALA A 1 196 ? -23.174 -12.317 32.337 1.00 93.00 196 ALA A N 1
ATOM 1513 C CA . ALA A 1 196 ? -23.706 -12.127 30.990 1.00 93.00 196 ALA A CA 1
ATOM 1514 C C . ALA A 1 196 ? -25.198 -11.739 30.990 1.00 93.00 196 ALA A C 1
ATOM 1516 O O . ALA A 1 196 ? -25.947 -12.129 31.896 1.00 93.00 196 ALA A O 1
ATOM 1517 N N . GLU A 1 197 ? -25.673 -11.078 29.925 1.00 93.88 197 GLU A N 1
ATOM 1518 C CA . GLU A 1 197 ? -27.072 -10.639 29.822 1.00 93.88 197 GLU A CA 1
ATOM 1519 C C . GLU A 1 197 ? -28.069 -11.776 30.131 1.00 93.88 197 GLU A C 1
ATOM 1521 O O . GLU A 1 197 ? -28.196 -12.777 29.413 1.00 93.88 197 GLU A O 1
ATOM 1526 N N . GLY A 1 198 ? -28.826 -11.613 31.220 1.00 92.25 198 GLY A N 1
ATOM 1527 C CA . GLY A 1 198 ? -29.833 -12.579 31.657 1.00 92.25 198 GLY A CA 1
ATOM 1528 C C . GLY A 1 198 ? -29.299 -13.825 32.378 1.00 92.25 198 GLY A C 1
ATOM 1529 O O . GLY A 1 198 ? -30.102 -14.703 32.719 1.00 92.25 198 GLY A O 1
ATOM 1530 N N . GLU A 1 199 ? -27.993 -13.928 32.638 1.00 94.38 199 GLU A N 1
ATOM 1531 C CA . GLU A 1 199 ? -27.429 -14.911 33.564 1.00 94.38 199 GLU A CA 1
ATOM 1532 C C . GLU A 1 199 ? -27.917 -14.623 34.996 1.00 94.38 199 GLU A C 1
ATOM 1534 O O . GLU A 1 199 ? -27.979 -13.478 35.433 1.00 94.38 199 GLU A O 1
ATOM 1539 N N . GLU A 1 200 ? -28.310 -15.669 35.735 1.00 94.12 200 GLU A N 1
ATOM 1540 C CA . GLU A 1 200 ? -28.774 -15.540 37.122 1.00 94.12 200 GLU A CA 1
ATOM 1541 C C . GLU A 1 200 ? -27.718 -16.056 38.106 1.00 94.12 200 GLU A C 1
ATOM 1543 O O . GLU A 1 200 ? -27.407 -17.254 38.124 1.00 94.12 200 GLU A O 1
ATOM 1548 N N . TYR A 1 201 ? -27.282 -15.198 39.028 1.00 92.25 201 TYR A N 1
ATOM 1549 C CA . TYR A 1 201 ? -26.580 -15.610 40.239 1.00 92.25 201 TYR A CA 1
ATOM 1550 C C . TYR A 1 201 ? -27.547 -15.640 41.424 1.00 92.25 201 TYR A C 1
ATOM 1552 O O . TYR A 1 201 ? -28.123 -14.625 41.815 1.00 92.25 201 TYR A O 1
ATOM 1560 N N . VAL A 1 202 ? -27.740 -16.824 42.013 1.00 93.19 202 VAL A N 1
ATOM 1561 C CA . VAL A 1 202 ? -28.669 -17.022 43.135 1.00 93.19 202 VAL A CA 1
ATOM 1562 C C . VAL A 1 202 ? -27.909 -17.350 44.410 1.00 93.19 202 VAL A C 1
ATOM 1564 O O . VAL A 1 202 ? -27.155 -18.325 44.468 1.00 93.19 202 VAL A O 1
ATOM 1567 N N . GLN A 1 203 ? -28.182 -16.591 45.467 1.00 92.19 203 GLN A N 1
ATOM 1568 C CA . GLN A 1 203 ? -27.583 -16.786 46.777 1.00 92.19 203 GLN A CA 1
ATOM 1569 C C . GLN A 1 203 ? -28.616 -16.643 47.893 1.00 92.19 203 GLN A C 1
ATOM 1571 O O . GLN A 1 203 ? -29.328 -15.650 47.984 1.00 92.19 203 GLN A O 1
ATOM 1576 N N . THR A 1 204 ? -28.655 -17.606 48.809 1.00 93.88 204 THR A N 1
ATOM 1577 C CA . THR A 1 204 ? -29.496 -17.490 50.004 1.00 93.88 204 THR A CA 1
ATOM 1578 C C . THR A 1 204 ? -28.848 -16.545 51.022 1.00 93.88 204 THR A C 1
ATOM 1580 O O . THR A 1 204 ? -27.697 -16.739 51.430 1.00 93.88 204 THR A O 1
ATOM 1583 N N . VAL A 1 205 ? -29.594 -15.529 51.453 1.00 93.50 205 VAL A N 1
ATOM 1584 C CA . VAL A 1 205 ? -29.207 -14.570 52.495 1.00 93.50 205 VAL A CA 1
ATOM 1585 C C . VAL A 1 205 ? -29.960 -14.901 53.779 1.00 93.50 205 VAL A C 1
ATOM 1587 O O . VAL A 1 205 ? -31.175 -15.089 53.760 1.00 93.50 205 VAL A O 1
ATOM 1590 N N . THR A 1 206 ? -29.235 -14.951 54.898 1.00 93.75 206 THR A N 1
ATOM 1591 C CA . THR A 1 206 ? -29.803 -15.168 56.234 1.00 93.75 206 THR A CA 1
ATOM 1592 C C . THR A 1 206 ? -29.606 -13.924 57.091 1.00 93.75 206 THR A C 1
ATOM 1594 O O . THR A 1 206 ? -28.471 -13.539 57.400 1.00 93.75 206 THR A O 1
ATOM 1597 N N . LEU A 1 207 ? -30.717 -13.328 57.511 1.00 93.62 207 LEU A N 1
ATOM 1598 C CA . LEU A 1 207 ? -30.762 -12.289 58.533 1.00 93.62 207 LEU A CA 1
ATOM 1599 C C . LEU A 1 207 ? -31.139 -12.917 59.876 1.00 93.62 207 LEU A C 1
ATOM 1601 O O . LEU A 1 207 ? -31.955 -13.835 59.943 1.00 93.62 207 LEU A O 1
ATOM 1605 N N . MET A 1 208 ? -30.543 -12.414 60.945 1.00 93.38 208 MET A N 1
ATOM 1606 C CA . MET A 1 208 ? -30.809 -12.796 62.321 1.00 93.38 208 MET A CA 1
ATOM 1607 C C . MET A 1 208 ? -31.498 -11.619 62.994 1.00 93.38 208 MET A C 1
ATOM 1609 O O . MET A 1 208 ? -30.882 -10.574 63.214 1.00 93.38 208 MET A O 1
ATOM 1613 N N . ALA A 1 209 ? -32.784 -11.796 63.272 1.00 91.25 209 ALA A N 1
ATOM 1614 C CA . ALA A 1 209 ? -33.548 -10.884 64.095 1.00 91.25 209 ALA A CA 1
ATOM 1615 C C . ALA A 1 209 ? -33.441 -11.337 65.547 1.00 91.25 209 ALA A C 1
ATOM 1617 O O . ALA A 1 209 ? -33.779 -12.481 65.846 1.00 91.25 209 ALA A O 1
ATOM 1618 N N . THR A 1 210 ? -32.974 -10.454 66.418 1.00 89.94 210 THR A N 1
ATOM 1619 C CA . THR A 1 210 ? -32.781 -10.724 67.838 1.00 89.94 210 THR A CA 1
ATOM 1620 C C . THR A 1 210 ? -33.535 -9.686 68.648 1.00 89.94 210 THR A C 1
ATOM 1622 O O . THR A 1 210 ? -33.363 -8.487 68.427 1.00 89.94 210 THR A O 1
ATOM 1625 N N . THR A 1 211 ? -34.351 -10.143 69.588 1.00 85.56 211 THR A N 1
ATOM 1626 C CA . THR A 1 211 ? -34.974 -9.291 70.597 1.00 85.56 211 THR A CA 1
ATOM 1627 C C . THR A 1 211 ? -34.296 -9.547 71.936 1.00 85.56 211 THR A C 1
ATOM 1629 O O . THR A 1 211 ? -33.885 -10.670 72.247 1.00 85.56 211 THR A O 1
ATOM 1632 N N . THR A 1 212 ? -34.036 -8.474 72.682 1.00 76.56 212 THR A N 1
ATOM 1633 C CA . THR A 1 212 ? -33.450 -8.568 74.020 1.00 76.56 212 THR A CA 1
ATOM 1634 C C . THR A 1 212 ? -34.120 -7.611 74.987 1.00 76.56 212 THR A C 1
ATOM 1636 O O . THR A 1 212 ? -34.326 -6.424 74.704 1.00 76.56 212 THR A O 1
ATOM 1639 N N . SER A 1 213 ? -34.320 -8.107 76.201 1.00 69.81 213 SER A N 1
ATOM 1640 C CA . SER A 1 213 ? -34.731 -7.311 77.345 1.00 69.81 213 SER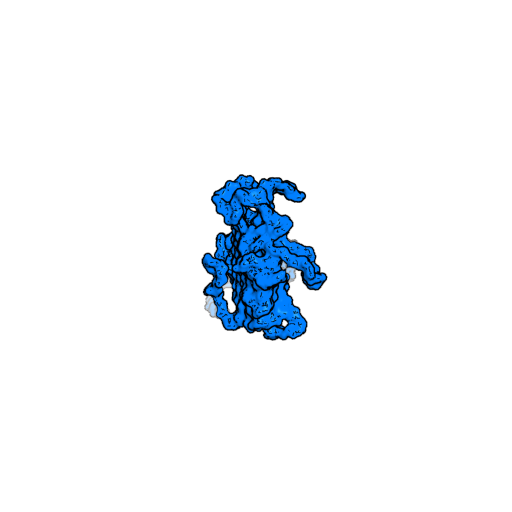 A CA 1
ATOM 1641 C C . SER A 1 213 ? -33.596 -7.159 78.352 1.00 69.81 213 SER A C 1
ATOM 1643 O O . SER A 1 213 ? -33.013 -8.121 78.853 1.00 69.81 213 SER A O 1
ATOM 1645 N N . SER A 1 214 ? -33.281 -5.915 78.718 1.00 56.09 214 SER A N 1
ATOM 1646 C CA . SER A 1 214 ? -32.489 -5.628 79.915 1.00 56.09 214 SER A CA 1
ATOM 1647 C C . SER A 1 214 ? -33.442 -5.229 81.043 1.00 56.09 214 SER A C 1
ATOM 1649 O O . SER A 1 214 ? -33.684 -4.041 81.234 1.00 56.09 214 SER A O 1
ATOM 1651 N N . GLU A 1 215 ? -33.969 -6.233 81.756 1.00 57.94 215 GLU A N 1
ATOM 1652 C CA . GLU A 1 215 ? -35.147 -6.150 82.646 1.00 57.94 215 GLU A CA 1
ATOM 1653 C C . GLU A 1 215 ? -36.447 -5.990 81.836 1.00 57.94 215 GLU A C 1
ATOM 1655 O O . GLU A 1 215 ? -36.910 -4.871 81.622 1.00 57.94 215 GLU A O 1
ATOM 1660 N N . ASP A 1 216 ? -37.015 -7.100 81.345 1.00 58.69 216 ASP A N 1
ATOM 1661 C CA . ASP A 1 216 ? -38.297 -7.056 80.626 1.00 58.69 216 ASP A CA 1
ATOM 1662 C C . ASP A 1 216 ? -39.419 -6.537 81.553 1.00 58.69 216 ASP A C 1
ATOM 1664 O O . ASP A 1 216 ? -39.381 -6.696 82.781 1.00 58.69 216 ASP A O 1
ATOM 1668 N N . PHE A 1 217 ? -40.401 -5.873 80.946 1.00 58.56 217 PHE A N 1
ATOM 1669 C CA . PHE A 1 217 ? -41.643 -5.388 81.542 1.00 58.56 217 PHE A CA 1
ATOM 1670 C C . PHE A 1 217 ? -42.346 -6.430 82.438 1.00 58.56 217 PHE A C 1
ATOM 1672 O O . PHE A 1 217 ? -42.918 -6.066 83.473 1.00 58.56 217 PHE A O 1
ATOM 1679 N N . PHE A 1 218 ? -42.240 -7.723 82.112 1.00 62.38 218 PHE A N 1
ATOM 1680 C CA . PHE A 1 218 ? -42.758 -8.864 82.874 1.00 62.38 218 PHE A CA 1
ATOM 1681 C C . PHE A 1 218 ? -41.763 -9.487 83.873 1.00 62.38 218 PHE A C 1
ATOM 1683 O O . PHE A 1 218 ? -42.136 -10.387 84.638 1.00 62.38 218 PHE A O 1
ATOM 1690 N N . GLY A 1 219 ? -40.539 -8.960 83.966 1.00 56.88 219 GLY A N 1
ATOM 1691 C CA . GLY A 1 219 ? -39.523 -9.331 84.952 1.00 56.88 219 GLY A CA 1
ATOM 1692 C C . GLY A 1 219 ? -38.588 -10.464 84.524 1.00 56.88 219 GLY A C 1
ATOM 1693 O O . GLY A 1 219 ? -37.940 -11.057 85.398 1.00 56.88 219 GLY A O 1
ATOM 1694 N N . TYR A 1 220 ? -38.508 -10.764 83.224 1.00 61.25 220 TYR A N 1
ATOM 1695 C CA . TYR A 1 220 ? -37.619 -11.781 82.669 1.00 61.25 220 TYR A CA 1
ATOM 1696 C C . TYR A 1 220 ? -36.408 -11.170 81.956 1.00 61.25 220 TYR A C 1
ATOM 1698 O O . TYR A 1 220 ? -36.167 -9.962 81.934 1.00 61.25 220 TYR A O 1
ATOM 1706 N N . THR A 1 221 ? -35.518 -12.055 81.530 1.00 61.72 221 THR A N 1
ATOM 1707 C CA . THR A 1 221 ? -34.348 -11.731 80.717 1.00 61.72 221 THR A CA 1
ATOM 1708 C C . THR A 1 221 ? -34.194 -12.921 79.788 1.00 61.72 221 THR A C 1
ATOM 1710 O O . THR A 1 221 ? -33.526 -13.899 80.138 1.00 61.72 221 THR A O 1
ATOM 1713 N N . GLU A 1 222 ? -34.905 -12.884 78.670 1.00 71.44 222 GLU A N 1
ATOM 1714 C CA . GLU A 1 222 ? -34.770 -13.856 77.591 1.00 71.44 222 GLU A CA 1
ATOM 1715 C C . GLU A 1 222 ? -34.292 -13.134 76.324 1.00 71.44 222 GLU A C 1
ATOM 1717 O O . GLU A 1 222 ? -34.326 -11.910 76.221 1.00 71.44 222 GLU A O 1
ATOM 1722 N N . GLU A 1 223 ? -33.670 -13.903 75.439 1.00 82.06 223 GLU A N 1
ATOM 1723 C CA . GLU A 1 223 ? -33.197 -13.446 74.138 1.00 82.06 223 GLU A CA 1
ATOM 1724 C C . GLU A 1 223 ? -33.863 -14.371 73.127 1.00 82.06 223 GLU A C 1
ATOM 1726 O O . GLU A 1 223 ? -33.553 -15.571 73.092 1.00 82.06 223 GLU A O 1
ATOM 1731 N N . GLU A 1 224 ? -34.788 -13.838 72.331 1.00 86.62 224 GLU A N 1
ATOM 1732 C CA . GLU A 1 224 ? -35.319 -14.551 71.179 1.00 86.62 224 GLU A CA 1
ATOM 1733 C C . GLU A 1 224 ? -34.465 -14.211 69.957 1.00 86.62 224 GLU A C 1
ATOM 1735 O O . GLU A 1 224 ? -34.044 -13.077 69.741 1.00 86.62 224 GLU A O 1
ATOM 1740 N N . THR A 1 225 ? -34.142 -15.217 69.146 1.00 90.38 225 THR A N 1
ATOM 1741 C CA . THR A 1 225 ? -33.479 -14.996 67.861 1.00 90.38 225 THR A CA 1
ATOM 1742 C C . THR A 1 225 ? -34.119 -15.855 66.786 1.00 90.38 225 THR A C 1
ATOM 1744 O O . THR A 1 225 ? -34.186 -17.083 66.909 1.00 90.38 225 THR A O 1
ATOM 1747 N N . ARG A 1 226 ? -34.542 -15.215 65.695 1.00 91.44 226 ARG A N 1
ATOM 1748 C CA . ARG A 1 226 ? -35.168 -15.858 64.538 1.00 91.44 226 ARG A CA 1
ATOM 1749 C C . ARG A 1 226 ? -34.371 -15.589 63.267 1.00 91.44 226 ARG A C 1
ATOM 1751 O O . ARG A 1 226 ? -33.976 -14.461 62.985 1.00 91.44 226 ARG A O 1
ATOM 1758 N N . ALA A 1 227 ? -34.158 -16.651 62.494 1.00 91.44 227 ALA A N 1
ATOM 1759 C CA . ALA A 1 227 ? -33.559 -16.561 61.170 1.00 91.44 227 ALA A CA 1
ATOM 1760 C C . ALA A 1 227 ? -34.630 -16.211 60.130 1.00 91.44 227 ALA A C 1
ATOM 1762 O O . ALA A 1 227 ? -35.688 -16.845 60.090 1.00 91.44 227 ALA A O 1
ATOM 1763 N N . ILE A 1 228 ? -34.322 -15.237 59.282 1.00 92.44 228 ILE A N 1
ATOM 1764 C CA . ILE A 1 228 ? -35.123 -14.805 58.138 1.00 92.44 228 ILE A CA 1
ATOM 1765 C C . ILE A 1 228 ? -34.280 -15.085 56.900 1.00 92.44 228 ILE A C 1
ATOM 1767 O O . ILE A 1 228 ? -33.162 -14.583 56.789 1.00 92.44 228 ILE A O 1
ATOM 1771 N N . THR A 1 229 ? -34.785 -15.925 56.000 1.00 93.19 229 THR A N 1
ATOM 1772 C CA . THR A 1 229 ? -34.037 -16.384 54.824 1.00 93.19 229 THR A CA 1
ATOM 1773 C C . THR A 1 229 ? -34.767 -16.036 53.544 1.00 93.19 229 THR A C 1
ATOM 1775 O O . THR A 1 229 ? -35.955 -16.333 53.430 1.00 93.19 229 THR A O 1
ATOM 1778 N N . PHE A 1 230 ? -34.038 -15.506 52.571 1.00 94.25 230 PHE A N 1
ATOM 1779 C CA . PHE A 1 230 ? -34.532 -15.251 51.223 1.00 94.25 230 PHE A CA 1
ATOM 1780 C C . PHE A 1 230 ? -33.452 -15.545 50.185 1.00 94.25 230 PHE A C 1
ATOM 1782 O O . PHE A 1 230 ? -32.262 -15.539 50.506 1.00 94.25 230 PHE A O 1
ATOM 1789 N N . ASP A 1 231 ? -33.862 -15.789 48.943 1.00 95.12 231 ASP A N 1
ATOM 1790 C CA . ASP A 1 231 ? -32.936 -15.914 47.820 1.00 95.12 231 ASP A CA 1
ATOM 1791 C C . ASP A 1 231 ? -32.719 -14.537 47.179 1.00 95.12 231 ASP A C 1
ATOM 1793 O O . ASP A 1 231 ? -33.649 -13.942 46.632 1.00 95.12 231 ASP A O 1
ATOM 1797 N N . LEU A 1 232 ? -31.489 -14.031 47.239 1.00 93.94 232 LEU A N 1
ATOM 1798 C CA . LEU A 1 232 ? -31.027 -12.917 46.417 1.00 93.94 232 LEU A CA 1
ATOM 1799 C C . LEU A 1 232 ? -30.721 -13.459 45.018 1.00 93.94 232 LEU A C 1
ATOM 1801 O O . LEU A 1 232 ? -29.927 -14.390 44.876 1.00 93.94 232 LEU A O 1
ATOM 1805 N N . VAL A 1 233 ? -31.374 -12.899 44.007 1.00 94.44 233 VAL A N 1
ATOM 1806 C CA . VAL A 1 233 ? -31.211 -13.261 42.598 1.00 94.44 233 VAL A CA 1
ATOM 1807 C C . VAL A 1 233 ? -30.691 -12.033 41.880 1.00 94.44 233 VAL A C 1
ATOM 1809 O O . VAL A 1 233 ? -31.414 -11.047 41.775 1.00 94.44 233 VAL A O 1
ATOM 1812 N N . ILE A 1 234 ? -29.459 -12.111 41.406 1.00 93.38 234 ILE A N 1
ATOM 1813 C CA . ILE A 1 234 ? -28.808 -11.063 40.627 1.00 93.38 234 ILE A CA 1
ATOM 1814 C C . ILE A 1 234 ? -28.895 -11.489 39.167 1.00 93.38 234 ILE A C 1
ATOM 1816 O O . ILE A 1 234 ? -28.566 -12.634 38.851 1.00 93.38 234 ILE A O 1
ATOM 1820 N N . ILE A 1 235 ? -29.411 -10.609 38.316 1.00 93.19 235 ILE A N 1
ATOM 1821 C CA . ILE A 1 235 ? -29.561 -10.847 36.881 1.00 93.19 235 ILE A CA 1
ATOM 1822 C C . ILE A 1 235 ? -28.563 -9.965 36.135 1.00 93.19 235 ILE A C 1
ATOM 1824 O O . ILE A 1 235 ? -28.631 -8.742 36.271 1.00 93.19 235 ILE A O 1
ATOM 1828 N N . GLY A 1 236 ? -27.706 -10.589 35.327 1.00 93.50 236 GLY A N 1
ATOM 1829 C CA . GLY A 1 236 ? -26.708 -9.892 34.522 1.00 93.50 236 GLY A CA 1
ATOM 1830 C C . GLY A 1 236 ? -27.310 -8.910 33.525 1.00 93.50 236 GLY A C 1
ATOM 1831 O O . GLY A 1 236 ? -28.396 -9.152 32.971 1.00 93.50 236 GLY A O 1
ATOM 1832 N N . GLN A 1 237 ? -26.628 -7.785 33.341 1.00 92.69 237 GLN A N 1
ATOM 1833 C CA . GLN A 1 237 ? -26.876 -6.827 32.263 1.00 92.69 237 GLN A CA 1
ATOM 1834 C C . GLN A 1 237 ? -25.817 -7.017 31.176 1.00 92.69 237 GLN A C 1
ATOM 1836 O O . GLN A 1 237 ? -24.839 -7.703 31.400 1.00 92.69 237 GLN A O 1
ATOM 1841 N N . ASN A 1 238 ? -26.058 -6.477 29.981 1.00 94.38 238 ASN A N 1
ATOM 1842 C CA . ASN A 1 238 ? -25.026 -6.477 28.952 1.00 94.38 238 ASN A CA 1
ATOM 1843 C C . ASN A 1 238 ? -24.156 -5.232 29.097 1.00 94.38 238 ASN A C 1
ATOM 1845 O O . ASN A 1 238 ? -24.610 -4.128 28.745 1.00 94.38 238 ASN A O 1
ATOM 1849 N N . ASP A 1 239 ? -22.933 -5.417 29.566 1.00 92.38 239 ASP A N 1
ATOM 1850 C CA . ASP A 1 239 ? -21.928 -4.370 29.578 1.00 92.38 239 ASP A CA 1
ATOM 1851 C C . ASP A 1 239 ? -21.352 -4.158 28.172 1.00 92.38 239 ASP A C 1
ATOM 1853 O O . ASP A 1 239 ? -21.601 -4.913 27.239 1.00 92.38 239 ASP A O 1
ATOM 1857 N N . ALA A 1 240 ? -20.690 -3.021 27.953 1.00 94.88 240 ALA A N 1
ATOM 1858 C CA . ALA A 1 240 ? -20.084 -2.734 26.656 1.00 94.88 240 ALA A CA 1
ATOM 1859 C C . ALA A 1 240 ? -18.600 -3.117 26.671 1.00 94.88 240 ALA A C 1
ATOM 1861 O O . ALA A 1 240 ? -17.892 -2.717 27.604 1.00 94.88 240 ALA A O 1
ATOM 1862 N N . PRO A 1 241 ? -18.073 -3.712 25.586 1.00 96.69 241 PRO A N 1
ATOM 1863 C CA . PRO A 1 241 ? -16.683 -4.125 25.550 1.00 96.69 241 PRO A CA 1
ATOM 1864 C C . PRO A 1 241 ? -15.741 -2.929 25.602 1.00 96.69 241 PRO A C 1
ATOM 1866 O O . PRO A 1 241 ? -16.026 -1.818 25.129 1.00 96.69 241 PRO A O 1
ATOM 1869 N N . THR A 1 242 ? -14.541 -3.175 26.110 1.00 95.44 242 THR A N 1
ATOM 1870 C CA . THR A 1 242 ? -13.436 -2.222 26.074 1.00 95.44 242 THR A CA 1
ATOM 1871 C C . THR A 1 242 ? -12.459 -2.585 24.961 1.00 95.44 242 THR A C 1
ATOM 1873 O O . THR A 1 242 ? -12.240 -3.753 24.651 1.00 95.44 242 THR A O 1
ATOM 1876 N N . ILE A 1 243 ? -11.858 -1.574 24.329 1.00 96.06 243 ILE A N 1
ATOM 1877 C CA . ILE A 1 243 ? -10.821 -1.770 23.311 1.00 96.06 243 ILE A CA 1
ATOM 1878 C C . ILE A 1 243 ? -9.574 -0.964 23.691 1.00 96.06 243 ILE A C 1
ATOM 1880 O O . ILE A 1 243 ? -9.661 0.194 24.110 1.00 96.06 243 ILE A O 1
ATOM 1884 N N . GLY A 1 244 ? -8.421 -1.623 23.622 1.00 88.38 244 GLY A N 1
ATOM 1885 C CA . GLY A 1 244 ? -7.115 -1.129 24.034 1.00 88.38 244 GLY A CA 1
ATOM 1886 C C . GLY A 1 244 ? -6.389 -0.328 22.953 1.00 88.38 244 GLY A C 1
ATOM 1887 O O . GLY A 1 244 ? -6.987 0.279 22.069 1.00 88.38 244 GLY A O 1
ATOM 1888 N N . ALA A 1 245 ? -5.058 -0.287 23.058 1.00 85.38 245 ALA A N 1
ATOM 1889 C CA . ALA A 1 245 ? -4.216 0.355 22.053 1.00 85.38 245 ALA A CA 1
ATOM 1890 C C . ALA A 1 245 ? -4.174 -0.469 20.757 1.00 85.38 245 ALA A C 1
ATOM 1892 O O . ALA A 1 245 ? -4.355 -1.684 20.780 1.00 85.38 245 ALA A O 1
ATOM 1893 N N . GLY A 1 246 ? -3.893 0.211 19.647 1.00 90.38 246 GLY A N 1
ATOM 1894 C CA . GLY A 1 246 ? -3.747 -0.397 18.330 1.00 90.38 246 GLY A CA 1
ATOM 1895 C C . GLY A 1 246 ? -2.682 -1.492 18.220 1.00 90.38 246 GLY A C 1
ATOM 1896 O O . GLY A 1 246 ? -1.843 -1.665 19.109 1.00 90.38 246 GLY A O 1
ATOM 1897 N N . ALA A 1 247 ? -2.687 -2.199 17.092 1.00 93.62 247 ALA A N 1
ATOM 1898 C CA . ALA A 1 247 ? -1.696 -3.222 16.749 1.00 93.62 247 ALA A CA 1
ATOM 1899 C C . ALA A 1 247 ? -0.983 -2.891 15.432 1.00 93.62 247 ALA A C 1
ATOM 1901 O O . ALA A 1 247 ? -1.389 -2.002 14.693 1.00 93.62 247 ALA A O 1
ATOM 1902 N N . SER A 1 248 ? 0.095 -3.614 15.136 1.00 94.38 248 SER A N 1
ATOM 1903 C CA . SER A 1 248 ? 0.750 -3.546 13.833 1.00 94.38 248 SER A CA 1
ATOM 1904 C C . SER A 1 248 ? 1.142 -4.945 13.378 1.00 94.38 248 SER A C 1
ATOM 1906 O O . SER A 1 248 ? 1.702 -5.721 14.160 1.00 94.38 248 SER A O 1
ATOM 1908 N N . PHE A 1 249 ? 0.837 -5.258 12.124 1.00 93.44 249 PHE A N 1
ATOM 1909 C CA . PHE A 1 249 ? 1.175 -6.511 11.473 1.00 93.44 249 PHE A CA 1
ATOM 1910 C C . PHE A 1 249 ? 1.993 -6.239 10.214 1.00 93.44 249 PHE A C 1
ATOM 1912 O O . PHE A 1 249 ? 1.708 -5.321 9.449 1.00 93.44 249 PHE A O 1
ATOM 1919 N N . THR A 1 250 ? 3.002 -7.074 9.990 1.00 91.00 250 THR A N 1
ATOM 1920 C CA . THR A 1 250 ? 3.803 -7.064 8.767 1.00 91.00 250 THR A CA 1
ATOM 1921 C C . THR A 1 250 ? 3.697 -8.428 8.115 1.00 91.00 250 THR A C 1
ATOM 1923 O O . THR A 1 250 ? 3.853 -9.450 8.790 1.00 91.00 250 THR A O 1
ATOM 1926 N N . THR A 1 251 ? 3.453 -8.443 6.813 1.00 88.50 251 THR A N 1
ATOM 1927 C CA . THR A 1 251 ? 3.413 -9.654 6.005 1.00 88.50 251 THR A CA 1
ATOM 1928 C C . THR A 1 251 ? 4.107 -9.448 4.664 1.00 88.50 251 THR A C 1
ATOM 1930 O O . THR A 1 251 ? 4.420 -8.328 4.286 1.00 88.50 251 THR A O 1
ATOM 1933 N N . ASN A 1 252 ? 4.361 -10.542 3.956 1.00 84.50 252 ASN A N 1
ATOM 1934 C CA . ASN A 1 252 ? 4.823 -10.571 2.577 1.00 84.50 252 ASN A CA 1
ATOM 1935 C C . ASN A 1 252 ? 3.829 -11.260 1.628 1.00 84.50 252 ASN A C 1
ATOM 1937 O O . ASN A 1 252 ? 4.206 -11.681 0.534 1.00 84.50 252 ASN A O 1
ATOM 1941 N N . GLN A 1 253 ? 2.583 -11.458 2.065 1.00 79.81 253 GLN A N 1
ATOM 1942 C CA . GLN A 1 253 ? 1.524 -12.004 1.223 1.00 79.81 253 GLN A CA 1
ATOM 1943 C C . GLN A 1 253 ? 0.503 -10.923 0.911 1.00 79.81 253 GLN A C 1
ATOM 1945 O O . GLN A 1 253 ? 0.035 -10.223 1.801 1.00 79.81 253 GLN A O 1
ATOM 1950 N N . VAL A 1 254 ? 0.122 -10.831 -0.359 1.00 70.19 254 VAL A N 1
ATOM 1951 C CA . VAL A 1 254 ? -0.892 -9.881 -0.832 1.00 70.19 254 VAL A CA 1
ATOM 1952 C C . VAL A 1 254 ? -2.325 -10.393 -0.628 1.00 70.19 254 VAL A C 1
ATOM 1954 O O . VAL A 1 254 ? -3.269 -9.626 -0.756 1.00 70.19 254 VAL A O 1
ATOM 1957 N N . ALA A 1 255 ? -2.529 -11.669 -0.267 1.00 72.94 255 ALA A N 1
ATOM 1958 C CA . ALA A 1 255 ? -3.857 -12.226 0.001 1.00 72.94 255 ALA A CA 1
ATOM 1959 C C . ALA A 1 255 ? -3.828 -13.446 0.936 1.00 72.94 255 ALA A C 1
ATOM 1961 O O . ALA A 1 255 ? -2.906 -14.260 0.884 1.00 72.94 255 ALA A O 1
ATOM 1962 N N . GLY A 1 256 ? -4.902 -13.623 1.716 1.00 73.19 256 GLY A N 1
ATOM 1963 C CA . GLY A 1 256 ? -5.169 -14.851 2.475 1.00 73.19 256 GLY A CA 1
ATOM 1964 C C . GLY A 1 256 ? -4.588 -14.887 3.887 1.00 73.19 256 GLY A C 1
ATOM 1965 O O . GLY A 1 256 ? -4.802 -15.873 4.597 1.00 73.19 256 GLY A O 1
ATOM 1966 N N . ASP A 1 257 ? -3.906 -13.823 4.307 1.00 85.06 257 ASP A N 1
ATOM 1967 C CA . ASP A 1 257 ? -3.462 -13.685 5.685 1.00 85.06 257 ASP A CA 1
ATOM 1968 C C . ASP A 1 257 ? -4.613 -13.362 6.629 1.00 85.06 257 ASP A C 1
ATOM 1970 O O . ASP A 1 257 ? -5.557 -12.630 6.313 1.00 85.06 257 ASP A O 1
ATOM 1974 N N . VAL A 1 258 ? -4.489 -13.940 7.820 1.00 91.69 258 VAL A N 1
ATOM 1975 C CA . VAL A 1 258 ? -5.431 -13.804 8.920 1.00 91.69 258 VAL A CA 1
ATOM 1976 C C . VAL A 1 258 ? -4.658 -13.289 10.124 1.00 91.69 258 VAL A C 1
ATOM 1978 O O . VAL A 1 258 ? -3.741 -13.957 10.610 1.00 91.69 258 VAL A O 1
ATOM 1981 N N . PHE A 1 259 ? -5.024 -12.104 10.598 1.00 93.75 259 PHE A N 1
ATOM 1982 C CA . PHE A 1 259 ? -4.406 -11.456 11.748 1.00 93.75 259 PHE A CA 1
ATOM 1983 C C . PHE A 1 259 ? -5.294 -11.613 12.981 1.00 93.75 259 PHE A C 1
ATOM 1985 O O . PHE A 1 259 ? -6.513 -11.456 12.909 1.00 93.75 259 PHE A O 1
ATOM 1992 N N . ASP A 1 260 ? -4.677 -11.945 14.112 1.00 94.81 260 ASP A N 1
ATOM 1993 C CA . ASP A 1 260 ? -5.366 -12.173 15.380 1.00 94.81 260 ASP A CA 1
ATOM 1994 C C . ASP A 1 260 ? -5.643 -10.843 16.093 1.00 94.81 260 ASP A C 1
ATOM 1996 O O . ASP A 1 260 ? -4.712 -10.128 16.473 1.00 94.81 260 ASP A O 1
ATOM 2000 N N . LEU A 1 261 ? -6.923 -10.518 16.268 1.00 95.62 261 LEU A N 1
ATOM 2001 C CA . LEU A 1 261 ? -7.389 -9.321 16.963 1.00 95.62 261 LEU A CA 1
ATOM 2002 C C . LEU A 1 261 ? -7.698 -9.590 18.438 1.00 95.62 261 LEU A C 1
ATOM 2004 O O . LEU A 1 261 ? -8.020 -8.642 19.148 1.00 95.62 261 LEU A O 1
ATOM 2008 N N . SER A 1 262 ? -7.562 -10.826 18.938 1.00 93.88 262 SER A N 1
ATOM 2009 C CA . SER A 1 262 ? -8.052 -11.180 20.276 1.00 93.88 262 SER A CA 1
ATOM 2010 C C . SER A 1 262 ? -7.344 -10.464 21.429 1.00 93.88 262 SER A C 1
ATOM 2012 O O . SER A 1 262 ? -7.759 -10.554 22.578 1.00 93.88 262 SER A O 1
ATOM 2014 N N . GLY A 1 263 ? -6.217 -9.809 21.150 1.00 92.88 263 GLY A N 1
ATOM 2015 C CA . GLY A 1 263 ? -5.498 -8.974 22.108 1.00 92.88 263 GLY A CA 1
ATOM 2016 C C . GLY A 1 263 ? -5.928 -7.505 22.113 1.00 92.88 263 GLY A C 1
ATOM 2017 O O . GLY A 1 263 ? -5.362 -6.734 22.888 1.00 92.88 263 GLY A O 1
ATOM 2018 N N . LEU A 1 264 ? -6.854 -7.093 21.238 1.00 94.88 264 LEU A N 1
ATOM 2019 C CA . LEU A 1 264 ? -7.255 -5.692 21.091 1.00 94.88 264 LEU A CA 1
ATOM 2020 C C . LEU A 1 264 ? -8.333 -5.264 22.078 1.00 94.88 264 LEU A C 1
ATOM 2022 O O . LEU A 1 264 ? -8.383 -4.084 22.406 1.00 94.88 264 LEU A O 1
ATOM 2026 N N . GLY A 1 265 ? -9.204 -6.165 22.522 1.00 94.38 265 GLY A N 1
ATOM 2027 C CA . GLY A 1 265 ? -10.338 -5.830 23.381 1.00 94.38 265 GLY A CA 1
ATOM 2028 C C . GLY A 1 265 ? -10.580 -6.866 24.465 1.00 94.38 265 GLY A C 1
ATOM 2029 O O . GLY A 1 265 ? -9.975 -7.936 24.444 1.00 94.38 265 GLY A O 1
ATOM 2030 N N . ASP A 1 266 ? -11.431 -6.501 25.413 1.00 94.38 266 ASP A N 1
ATOM 2031 C CA . ASP A 1 266 ? -11.875 -7.353 26.512 1.00 94.38 266 ASP A CA 1
ATOM 2032 C C . ASP A 1 266 ? -13.263 -6.905 26.978 1.00 94.38 266 ASP A C 1
ATOM 2034 O O . ASP A 1 266 ? -13.603 -5.722 26.838 1.00 94.38 266 ASP A O 1
ATOM 2038 N N . ASP A 1 267 ? -14.025 -7.829 27.548 1.00 94.38 267 ASP A N 1
ATOM 2039 C CA . ASP A 1 267 ? -15.334 -7.569 28.144 1.00 94.38 267 ASP A CA 1
ATOM 2040 C C . ASP A 1 267 ? -15.348 -8.052 29.599 1.00 94.38 267 ASP A C 1
ATOM 2042 O O . ASP A 1 267 ? -14.576 -8.933 29.982 1.00 94.38 267 ASP A O 1
ATOM 2046 N N . ILE A 1 268 ? -16.157 -7.406 30.434 1.00 91.25 268 ILE A N 1
ATOM 2047 C CA . ILE A 1 268 ? -16.317 -7.783 31.838 1.00 91.25 268 ILE A CA 1
ATOM 2048 C C . ILE A 1 268 ? -17.402 -8.855 32.015 1.00 91.25 268 ILE A C 1
ATOM 2050 O O . ILE A 1 268 ? -17.377 -9.582 33.019 1.00 91.25 268 ILE A O 1
ATOM 2054 N N . ASP A 1 269 ? -18.315 -8.981 31.047 1.00 92.25 269 ASP A N 1
ATOM 2055 C CA . ASP A 1 269 ? -19.364 -9.992 31.035 1.00 92.25 269 ASP A CA 1
ATOM 2056 C C . ASP A 1 269 ? -18.763 -11.397 30.995 1.00 92.25 269 ASP A C 1
ATOM 2058 O O . ASP A 1 269 ? -17.845 -11.701 30.237 1.00 92.25 269 ASP A O 1
ATOM 2062 N N . SER A 1 270 ? -19.293 -12.292 31.834 1.00 91.62 270 SER A N 1
ATOM 2063 C CA . SER A 1 270 ? -18.726 -13.624 32.106 1.00 91.62 270 SER A CA 1
ATOM 2064 C C . SER A 1 270 ? -18.495 -14.496 30.874 1.00 91.62 270 SER A C 1
ATOM 2066 O O . SER A 1 270 ? -17.779 -15.508 30.942 1.00 91.62 270 SER A O 1
ATOM 2068 N N . ASP A 1 271 ? -19.175 -14.169 29.785 1.00 93.19 271 ASP A N 1
ATOM 2069 C CA . ASP A 1 271 ? -19.200 -14.964 28.594 1.00 93.19 271 ASP A CA 1
ATOM 2070 C C . ASP A 1 271 ? -18.437 -14.332 27.432 1.00 93.19 271 ASP A C 1
ATOM 2072 O O . ASP A 1 271 ? -18.062 -15.113 26.557 1.00 93.19 271 ASP A O 1
ATOM 2076 N N . ASP A 1 272 ? -18.090 -13.042 27.477 1.00 94.12 272 ASP A N 1
ATOM 2077 C CA . ASP A 1 272 ? -17.272 -12.344 26.482 1.00 94.12 272 ASP A CA 1
ATOM 2078 C C . ASP A 1 272 ? -15.850 -12.013 26.983 1.00 94.12 272 ASP A C 1
ATOM 2080 O O . ASP A 1 272 ? -15.594 -11.676 28.129 1.00 94.12 272 ASP A O 1
ATOM 2084 N N . ASP A 1 273 ? -14.882 -12.181 26.091 1.00 92.25 273 ASP A N 1
ATOM 2085 C CA . ASP A 1 273 ? -13.457 -11.918 26.266 1.00 92.25 273 ASP A CA 1
ATOM 2086 C C . ASP A 1 273 ? -12.853 -11.565 24.901 1.00 92.25 273 ASP A C 1
ATOM 2088 O O . ASP A 1 273 ? -13.485 -11.744 23.856 1.00 92.25 273 ASP A O 1
ATOM 2092 N N . GLY A 1 274 ? -11.595 -11.126 24.862 1.00 90.31 274 GLY A N 1
ATOM 2093 C CA . GLY A 1 274 ? -10.948 -10.759 23.595 1.00 90.31 274 GLY A CA 1
ATOM 2094 C C . GLY A 1 274 ? -11.027 -11.816 22.475 1.00 90.31 274 GLY A C 1
ATOM 2095 O O . GLY A 1 274 ? -11.015 -11.463 21.299 1.00 90.31 274 GLY A O 1
ATOM 2096 N N . ALA A 1 275 ? -11.150 -13.111 22.793 1.00 93.50 275 ALA A N 1
ATOM 2097 C CA . ALA A 1 275 ? -11.256 -14.184 21.796 1.00 93.50 275 ALA A CA 1
ATOM 2098 C C . ALA A 1 275 ? -12.695 -14.488 21.343 1.00 93.50 275 ALA A C 1
ATOM 2100 O O . ALA A 1 275 ? -12.883 -15.239 20.382 1.00 93.50 275 ALA A O 1
ATOM 2101 N N . THR A 1 276 ? -13.697 -13.959 22.038 1.00 95.00 276 THR A N 1
ATOM 2102 C CA . THR A 1 276 ? -15.122 -14.172 21.752 1.00 95.00 276 THR A CA 1
ATOM 2103 C C . THR A 1 276 ? -15.826 -12.923 21.229 1.00 95.00 276 THR A C 1
ATOM 2105 O O . THR A 1 276 ? -16.878 -13.069 20.609 1.00 95.00 276 THR A O 1
ATOM 2108 N N . LEU A 1 277 ? -15.213 -11.745 21.378 1.00 96.44 277 LEU A N 1
ATOM 2109 C CA . LEU A 1 277 ? -15.662 -10.504 20.750 1.00 96.44 277 LEU A CA 1
ATOM 2110 C C . LEU A 1 277 ? -15.624 -10.574 19.213 1.00 96.44 277 LEU A C 1
ATOM 2112 O O . LEU A 1 277 ? -14.674 -11.082 18.604 1.00 96.44 277 LEU A O 1
ATOM 2116 N N . ASP A 1 278 ? -16.636 -9.971 18.592 1.00 96.62 278 ASP A N 1
ATOM 2117 C CA . ASP A 1 278 ? -16.655 -9.646 17.170 1.00 96.62 278 ASP A CA 1
ATOM 2118 C C . ASP A 1 278 ? -16.021 -8.260 16.947 1.00 96.62 278 ASP A C 1
ATOM 2120 O O . ASP A 1 278 ? -16.154 -7.345 17.764 1.00 96.62 278 ASP A O 1
ATOM 2124 N N . TYR A 1 279 ? -15.344 -8.065 15.813 1.00 96.31 279 TYR A N 1
ATOM 2125 C CA . TYR A 1 279 ? -14.763 -6.769 15.448 1.00 96.31 279 TYR A CA 1
ATOM 2126 C C . TYR A 1 279 ? -15.408 -6.213 14.183 1.00 96.31 279 TYR A C 1
ATOM 2128 O O . TYR A 1 279 ? -15.499 -6.886 13.155 1.00 96.31 279 TYR A O 1
ATOM 2136 N N . GLU A 1 280 ? -15.815 -4.947 14.232 1.00 96.31 280 GLU A N 1
ATOM 2137 C CA . GLU A 1 280 ? -16.353 -4.216 13.087 1.00 96.31 280 GLU A CA 1
ATOM 2138 C C . GLU A 1 280 ? -15.324 -3.215 12.556 1.00 96.31 280 GLU A C 1
ATOM 2140 O O . GLU A 1 280 ? -14.776 -2.411 13.313 1.00 96.31 280 GLU A O 1
ATOM 2145 N N . ILE A 1 281 ? -15.104 -3.226 11.238 1.00 96.81 281 ILE A N 1
ATOM 2146 C CA . ILE A 1 281 ? -14.279 -2.224 10.553 1.00 96.81 281 ILE A CA 1
ATOM 2147 C C . ILE A 1 281 ? -15.064 -0.910 10.473 1.00 96.81 281 ILE A C 1
ATOM 2149 O O . ILE A 1 281 ? -16.120 -0.835 9.840 1.00 96.81 281 ILE A O 1
ATOM 2153 N N . VAL A 1 282 ? -14.528 0.136 11.096 1.00 96.56 282 VAL A N 1
ATOM 2154 C CA . VAL A 1 282 ? -15.082 1.496 11.093 1.00 96.56 282 VAL A CA 1
ATOM 2155 C C . VAL A 1 282 ? -14.583 2.274 9.882 1.00 96.56 282 VAL A C 1
ATOM 2157 O O . VAL A 1 282 ? -15.371 2.918 9.183 1.00 96.56 282 VAL A O 1
ATOM 2160 N N . SER A 1 283 ? -13.278 2.214 9.623 1.00 94.44 283 SER A N 1
ATOM 2161 C CA . SER A 1 283 ? -12.648 2.882 8.491 1.00 94.44 283 SER A CA 1
ATOM 2162 C C . SER A 1 283 ? -11.379 2.153 8.051 1.00 94.44 283 SER A C 1
ATOM 2164 O O . SER A 1 283 ? -10.770 1.407 8.815 1.00 94.44 283 SER A O 1
ATOM 2166 N N . VAL A 1 284 ? -10.999 2.350 6.789 1.00 91.94 284 VAL A N 1
ATOM 2167 C CA . VAL A 1 284 ? -9.721 1.897 6.234 1.00 91.94 284 VAL A CA 1
ATOM 2168 C C . VAL A 1 284 ? -9.060 3.118 5.614 1.00 91.94 284 VAL A C 1
ATOM 2170 O O . VAL A 1 284 ? -9.628 3.738 4.712 1.00 91.94 284 VAL A O 1
ATOM 2173 N N . THR A 1 285 ? -7.876 3.466 6.103 1.00 90.00 285 THR A N 1
ATOM 2174 C CA . THR A 1 285 ? -7.031 4.519 5.543 1.00 90.00 285 THR A CA 1
ATOM 2175 C C . THR A 1 285 ? -5.847 3.866 4.857 1.00 90.00 285 THR A C 1
ATOM 2177 O O . THR A 1 285 ? -5.095 3.132 5.483 1.00 90.00 285 THR A O 1
ATOM 2180 N N . GLN A 1 286 ? -5.671 4.137 3.572 1.00 83.56 286 GLN A N 1
ATOM 2181 C CA . GLN A 1 286 ? -4.512 3.692 2.802 1.00 83.56 286 GLN A CA 1
ATOM 2182 C C . GLN A 1 286 ? -3.799 4.947 2.312 1.00 83.56 286 GLN A C 1
ATOM 2184 O O . GLN A 1 286 ? -4.451 5.884 1.839 1.00 83.56 286 GLN A O 1
ATOM 2189 N N . GLN A 1 287 ? -2.485 5.014 2.521 1.00 67.00 287 GLN A N 1
ATOM 2190 C CA . GLN A 1 287 ? -1.681 6.156 2.107 1.00 67.00 287 GLN A CA 1
ATOM 2191 C C . GLN A 1 287 ? -0.836 5.761 0.907 1.00 67.00 287 GLN A C 1
ATOM 2193 O O . GLN A 1 287 ? 0.177 5.084 1.046 1.00 67.00 287 GLN A O 1
ATOM 2198 N N . TYR A 1 288 ? -1.231 6.288 -0.245 1.00 60.19 288 TYR A N 1
ATOM 2199 C CA . TYR A 1 288 ? -0.502 6.139 -1.490 1.00 60.19 288 TYR A CA 1
ATOM 2200 C C . TYR A 1 288 ? 0.551 7.236 -1.585 1.00 60.19 288 TYR A C 1
ATOM 2202 O O . TYR A 1 288 ? 0.274 8.327 -2.079 1.00 60.19 288 TYR A O 1
ATOM 2210 N N . THR A 1 289 ? 1.723 7.014 -0.981 1.00 48.12 289 THR A N 1
ATOM 2211 C CA . THR A 1 289 ? 2.830 7.978 -1.134 1.00 48.12 289 THR A CA 1
ATOM 2212 C C . THR A 1 289 ? 3.528 7.756 -2.470 1.00 48.12 289 THR A C 1
ATOM 2214 O O . THR A 1 289 ? 3.770 8.737 -3.162 1.00 48.12 289 THR A O 1
ATOM 2217 N N . TYR A 1 290 ? 3.742 6.490 -2.839 1.00 49.56 290 TYR A N 1
ATOM 2218 C CA . TYR A 1 290 ? 4.056 6.003 -4.182 1.00 49.56 290 TYR A CA 1
ATOM 2219 C C . TYR A 1 290 ? 3.434 4.607 -4.301 1.00 49.56 290 TYR A C 1
ATOM 2221 O O . TYR A 1 290 ? 3.428 3.876 -3.311 1.00 49.56 290 TYR A O 1
ATOM 2229 N N . TYR A 1 291 ? 2.787 4.351 -5.436 1.00 54.88 291 TYR A N 1
ATOM 2230 C CA . TYR A 1 291 ? 2.223 3.080 -5.894 1.00 54.88 291 TYR A CA 1
ATOM 2231 C C . TYR A 1 291 ? 1.835 2.071 -4.804 1.00 54.88 291 TYR A C 1
ATOM 2233 O O . TYR A 1 291 ? 2.644 1.273 -4.344 1.00 54.88 291 TYR A O 1
ATOM 2241 N N . SER A 1 292 ? 0.586 2.121 -4.339 1.00 54.84 292 SER A N 1
ATOM 2242 C CA . SER A 1 292 ? 0.124 1.198 -3.292 1.00 54.84 292 SER A CA 1
ATOM 2243 C C . SER A 1 292 ? -1.100 0.445 -3.740 1.00 54.84 292 SER A C 1
ATOM 2245 O O . SER A 1 292 ? -2.005 0.974 -4.376 1.00 54.84 292 SER A O 1
ATOM 2247 N N . TYR A 1 293 ? -1.118 -0.812 -3.347 1.00 65.19 293 TYR A N 1
ATOM 2248 C CA . TYR A 1 293 ? -2.126 -1.749 -3.770 1.00 65.19 293 TYR A CA 1
ATOM 2249 C C . TYR A 1 293 ? -3.402 -1.569 -2.951 1.00 65.19 293 TYR A C 1
ATOM 2251 O O . TYR A 1 293 ? -3.315 -1.546 -1.720 1.00 65.19 293 TYR A O 1
ATOM 2259 N N . PRO A 1 294 ? -4.588 -1.472 -3.580 1.00 70.94 294 PRO A N 1
ATOM 2260 C CA . PRO A 1 294 ? -5.838 -1.425 -2.841 1.00 70.94 294 PRO A CA 1
ATOM 2261 C C . PRO A 1 294 ? -6.038 -2.741 -2.084 1.00 70.94 294 PRO A C 1
ATOM 2263 O O . PRO A 1 294 ? -6.396 -3.773 -2.652 1.00 70.94 294 PRO A O 1
ATOM 2266 N N . LEU A 1 295 ? -5.830 -2.703 -0.771 1.00 79.62 295 LEU A N 1
ATOM 2267 C CA . LEU A 1 295 ? -6.087 -3.835 0.108 1.00 79.62 295 LEU A CA 1
ATOM 2268 C C . LEU A 1 295 ? -7.547 -3.813 0.557 1.00 79.62 295 LEU A C 1
ATOM 2270 O O . LEU A 1 295 ? -8.082 -2.774 0.964 1.00 79.62 295 LEU A O 1
ATOM 2274 N N . SER A 1 296 ? -8.191 -4.976 0.517 1.00 84.12 296 SER A N 1
ATOM 2275 C CA . SER A 1 296 ? -9.519 -5.165 1.087 1.00 84.12 296 SER A CA 1
ATOM 2276 C C . SER A 1 296 ? -9.430 -5.924 2.407 1.00 84.12 296 SER A C 1
ATOM 2278 O O . SER A 1 296 ? -8.612 -6.828 2.589 1.00 84.12 296 SER A O 1
ATOM 2280 N N . PHE A 1 297 ? -10.289 -5.539 3.345 1.00 90.00 297 PHE A N 1
ATOM 2281 C CA . PHE A 1 297 ? -10.295 -6.075 4.698 1.00 90.00 297 PHE A CA 1
ATOM 2282 C C . PHE A 1 297 ? -11.700 -6.520 5.073 1.00 90.00 297 PHE A C 1
ATOM 2284 O O . PHE A 1 297 ? -12.692 -5.853 4.771 1.00 90.00 297 PHE A O 1
ATOM 2291 N N . SER A 1 298 ? -11.775 -7.650 5.758 1.00 93.19 298 SER A N 1
ATOM 2292 C CA . SER A 1 298 ? -12.994 -8.163 6.372 1.00 93.19 298 SER A CA 1
ATOM 2293 C C . SER A 1 298 ? -12.664 -8.749 7.735 1.00 93.19 298 SER A C 1
ATOM 2295 O O . SER A 1 298 ? -11.503 -9.019 8.032 1.00 93.19 298 SER A O 1
ATOM 2297 N N . THR A 1 299 ? -13.673 -8.935 8.572 1.00 94.62 299 THR A N 1
ATOM 2298 C CA . THR A 1 299 ? -13.515 -9.577 9.874 1.00 94.62 299 THR A CA 1
ATOM 2299 C C . THR A 1 299 ? -14.301 -10.879 9.926 1.00 94.62 299 THR A C 1
ATOM 2301 O O . THR A 1 299 ? -15.370 -11.004 9.324 1.00 94.62 299 THR A O 1
ATOM 2304 N N . ASP A 1 300 ? -13.747 -11.857 10.635 1.00 93.19 300 ASP A N 1
ATOM 2305 C CA . ASP A 1 300 ? -14.417 -13.096 11.031 1.00 93.19 300 ASP A CA 1
ATOM 2306 C C . ASP A 1 300 ? -14.163 -13.285 12.531 1.00 93.19 300 ASP A C 1
ATOM 2308 O O . ASP A 1 300 ? -13.089 -13.737 12.945 1.00 93.19 300 ASP A O 1
ATOM 2312 N N . GLY A 1 301 ? -15.109 -12.814 13.346 1.00 92.75 301 GLY A N 1
ATOM 2313 C CA . GLY A 1 301 ? -14.973 -12.726 14.798 1.00 92.75 301 GLY A CA 1
ATOM 2314 C C . GLY A 1 301 ? -13.769 -11.901 15.237 1.00 92.75 301 GLY A C 1
ATOM 2315 O O . GLY A 1 301 ? -13.590 -10.757 14.812 1.00 92.75 301 GLY A O 1
ATOM 2316 N N . SER A 1 302 ? -12.907 -12.523 16.039 1.00 94.19 302 SER A N 1
ATOM 2317 C CA . SER A 1 302 ? -11.658 -11.950 16.544 1.00 94.19 302 SER A CA 1
ATOM 2318 C C . SER A 1 302 ? -10.508 -11.977 15.529 1.00 94.19 302 SER A C 1
ATOM 2320 O O . SER A 1 302 ? -9.341 -11.924 15.920 1.00 94.19 302 SER A O 1
ATOM 2322 N N . THR A 1 303 ? -10.788 -12.122 14.231 1.00 94.88 303 THR A N 1
ATOM 2323 C CA . THR A 1 303 ? -9.752 -12.159 13.193 1.00 94.88 303 THR A CA 1
ATOM 2324 C C . THR A 1 303 ? -10.002 -11.144 12.088 1.00 94.88 303 THR A C 1
ATOM 2326 O O . THR A 1 303 ? -11.133 -10.942 11.647 1.00 94.88 303 THR A O 1
ATOM 2329 N N . LEU A 1 304 ? -8.921 -10.519 11.623 1.00 94.62 304 LEU A N 1
ATOM 2330 C CA . LEU A 1 304 ? -8.892 -9.677 10.433 1.00 94.62 304 LEU A CA 1
ATOM 2331 C C . LEU A 1 304 ? -8.405 -10.512 9.254 1.00 94.62 304 LEU A C 1
ATOM 2333 O O . LEU A 1 304 ? -7.298 -11.045 9.285 1.00 94.62 304 LEU A O 1
ATOM 2337 N N . VAL A 1 305 ? -9.210 -10.584 8.204 1.00 91.56 305 VAL A N 1
ATOM 2338 C CA . VAL A 1 305 ? -8.876 -11.255 6.951 1.00 91.56 305 VAL A CA 1
ATOM 2339 C C . VAL A 1 305 ? -8.570 -10.199 5.901 1.00 91.56 305 VAL A C 1
ATOM 2341 O O . VAL A 1 305 ? -9.430 -9.378 5.562 1.00 91.56 305 VAL A O 1
ATOM 2344 N N . MET A 1 306 ? -7.350 -10.244 5.375 1.00 89.31 306 MET A N 1
ATOM 2345 C CA . MET A 1 306 ? -6.921 -9.403 4.264 1.00 89.31 306 MET A CA 1
ATOM 2346 C C . MET A 1 306 ? -7.092 -10.145 2.937 1.00 89.31 306 MET A C 1
ATOM 2348 O O . MET A 1 306 ? -6.678 -11.299 2.783 1.00 89.31 306 MET A O 1
ATOM 2352 N N . SER A 1 307 ? -7.676 -9.464 1.957 1.00 81.44 307 SER A N 1
ATOM 2353 C CA . SER A 1 307 ? -7.766 -9.931 0.579 1.00 81.44 307 SER A CA 1
ATOM 2354 C C . SER A 1 307 ? -7.201 -8.872 -0.361 1.00 81.44 307 SER A C 1
ATOM 2356 O O . SER A 1 307 ? -7.623 -7.715 -0.352 1.00 81.44 307 SER A O 1
ATOM 2358 N N . GLY A 1 308 ? -6.258 -9.306 -1.187 1.00 70.81 308 GLY A N 1
ATOM 2359 C CA . GLY A 1 308 ? -5.798 -8.610 -2.380 1.00 70.81 308 GLY A CA 1
ATOM 2360 C C . GLY A 1 308 ? -6.388 -9.231 -3.637 1.00 70.81 308 GLY A C 1
ATOM 2361 O O . GLY A 1 308 ? -5.661 -9.462 -4.594 1.00 70.81 308 GLY A O 1
ATOM 2362 N N . ASP A 1 309 ? -7.665 -9.627 -3.618 1.00 64.19 309 ASP A N 1
ATOM 2363 C CA . ASP A 1 309 ? -8.300 -10.245 -4.785 1.00 64.19 309 ASP A CA 1
ATOM 2364 C C . ASP A 1 309 ? -8.219 -9.294 -5.989 1.00 64.19 309 ASP A C 1
ATOM 2366 O O . ASP A 1 309 ? -8.772 -8.196 -5.962 1.00 64.19 309 ASP A O 1
ATOM 2370 N N . GLY A 1 310 ? -7.545 -9.746 -7.049 1.00 55.97 310 GLY A N 1
ATOM 2371 C CA . GLY A 1 310 ? -7.281 -8.958 -8.253 1.00 55.97 310 GLY A CA 1
ATOM 2372 C C . GLY A 1 310 ? -5.937 -8.231 -8.245 1.00 55.97 310 GLY A C 1
ATOM 2373 O O . GLY A 1 310 ? -5.552 -7.745 -9.294 1.00 55.97 310 GLY A O 1
ATOM 2374 N N . LEU A 1 311 ? -5.213 -8.196 -7.120 1.00 61.97 311 LEU A N 1
ATOM 2375 C CA . LEU A 1 311 ? -3.850 -7.678 -7.103 1.00 61.97 311 LEU A CA 1
ATOM 2376 C C . LEU A 1 311 ? -2.890 -8.641 -7.821 1.00 61.97 311 LEU A C 1
ATOM 2378 O O . LEU A 1 311 ? -3.063 -9.867 -7.721 1.00 61.97 311 LEU A O 1
ATOM 2382 N N . PRO A 1 312 ? -1.848 -8.120 -8.482 1.00 57.38 312 PRO A N 1
ATOM 2383 C CA . PRO A 1 312 ? -0.879 -8.949 -9.184 1.00 57.38 312 PRO A CA 1
ATOM 2384 C C . PRO A 1 312 ? -0.037 -9.786 -8.215 1.00 57.38 312 PRO A C 1
ATOM 2386 O O . PRO A 1 312 ? 0.118 -9.489 -7.025 1.00 57.38 312 PRO A O 1
ATOM 2389 N N . VAL A 1 313 ? 0.467 -10.913 -8.716 1.00 56.84 313 VAL A N 1
ATOM 2390 C CA . VAL A 1 313 ? 0.996 -11.996 -7.882 1.00 56.84 313 VAL A CA 1
ATOM 2391 C C . VAL A 1 313 ? 2.475 -11.790 -7.554 1.00 56.84 313 VAL A C 1
ATOM 2393 O O . VAL A 1 313 ? 3.306 -12.590 -7.958 1.00 56.84 313 VAL A O 1
ATOM 2396 N N . GLY A 1 314 ? 2.806 -10.795 -6.737 1.00 67.69 314 GLY A N 1
ATOM 2397 C CA . GLY A 1 314 ? 4.133 -10.696 -6.122 1.00 67.69 314 GLY A CA 1
ATOM 2398 C C . GLY A 1 314 ? 4.787 -9.341 -6.313 1.00 67.69 314 GLY A C 1
ATOM 2399 O O . GLY A 1 314 ? 5.214 -9.007 -7.405 1.00 67.69 314 GLY A O 1
ATOM 2400 N N . MET A 1 315 ? 4.904 -8.623 -5.204 1.00 80.31 315 MET A N 1
ATOM 2401 C CA . MET A 1 315 ? 5.622 -7.360 -5.113 1.00 80.31 315 MET A CA 1
ATOM 2402 C C . MET A 1 315 ? 7.139 -7.599 -5.048 1.00 80.31 315 MET A C 1
ATOM 2404 O O . MET A 1 315 ? 7.584 -8.551 -4.373 1.00 80.31 315 MET A O 1
ATOM 2408 N N . THR A 1 316 ? 7.926 -6.755 -5.711 1.00 82.69 316 THR A N 1
ATOM 2409 C CA . THR A 1 316 ? 9.398 -6.771 -5.668 1.00 82.69 316 THR A CA 1
ATOM 2410 C C . THR A 1 316 ? 9.929 -6.179 -4.365 1.00 82.69 316 THR A C 1
ATOM 2412 O O . THR A 1 316 ? 9.198 -5.577 -3.585 1.00 82.69 316 THR A O 1
ATOM 2415 N N . THR A 1 317 ? 11.192 -6.439 -4.024 1.00 83.75 317 THR A N 1
ATOM 2416 C CA . THR A 1 317 ? 11.746 -6.074 -2.703 1.00 83.75 317 THR A CA 1
ATOM 2417 C C . THR A 1 317 ? 11.796 -4.574 -2.400 1.00 83.75 317 THR A C 1
ATOM 2419 O O . THR A 1 317 ? 11.972 -4.205 -1.239 1.00 83.75 317 THR A O 1
ATOM 2422 N N . ASP A 1 318 ? 11.660 -3.735 -3.417 1.00 80.94 318 ASP A N 1
ATOM 2423 C CA . ASP A 1 318 ? 11.566 -2.277 -3.351 1.00 80.94 318 ASP A CA 1
ATOM 2424 C C . ASP A 1 318 ? 10.123 -1.768 -3.158 1.00 80.94 318 ASP A C 1
ATOM 2426 O O . ASP A 1 318 ? 9.919 -0.601 -2.828 1.00 80.94 318 ASP A O 1
ATOM 2430 N N . GLU A 1 319 ? 9.122 -2.647 -3.255 1.00 83.69 319 GLU A N 1
ATOM 2431 C CA . GLU A 1 319 ? 7.710 -2.290 -3.139 1.00 83.69 319 GLU A CA 1
ATOM 2432 C C . GLU A 1 319 ? 7.117 -2.591 -1.746 1.00 83.69 319 GLU A C 1
ATOM 2434 O O . GLU A 1 319 ? 7.354 -3.639 -1.127 1.00 83.69 319 GLU A O 1
ATOM 2439 N N . GLU A 1 320 ? 6.257 -1.688 -1.259 1.00 81.62 320 GLU A N 1
ATOM 2440 C CA . GLU A 1 320 ? 5.536 -1.820 0.014 1.00 81.62 320 GLU A CA 1
ATOM 2441 C C . GLU A 1 320 ? 4.095 -1.289 -0.096 1.00 81.62 320 GLU A C 1
ATOM 2443 O O . GLU A 1 320 ? 3.841 -0.242 -0.685 1.00 81.62 320 GLU A O 1
ATOM 2448 N N . ALA A 1 321 ? 3.140 -1.989 0.524 1.00 82.00 321 ALA A N 1
ATOM 2449 C CA . ALA A 1 321 ? 1.764 -1.526 0.687 1.00 82.00 321 ALA A CA 1
ATOM 2450 C C . ALA A 1 321 ? 1.465 -1.277 2.167 1.00 82.00 321 ALA A C 1
ATOM 2452 O O . ALA A 1 321 ? 1.820 -2.085 3.029 1.00 82.00 321 ALA A O 1
ATOM 2453 N N . TRP A 1 322 ? 0.752 -0.192 2.464 1.00 85.69 322 TRP A N 1
ATOM 2454 C CA . TRP A 1 322 ? 0.375 0.166 3.828 1.00 85.69 322 TRP A CA 1
ATOM 2455 C C . TRP A 1 322 ? -1.120 0.462 3.947 1.00 85.69 322 TRP A C 1
ATOM 2457 O O . TRP A 1 322 ? -1.692 1.216 3.154 1.00 85.69 322 TRP A O 1
ATOM 2467 N N . ALA A 1 323 ? -1.739 -0.080 4.995 1.00 88.88 323 ALA A N 1
ATOM 2468 C CA . ALA A 1 323 ? -3.110 0.226 5.374 1.00 88.88 323 ALA A CA 1
ATOM 2469 C C . ALA A 1 323 ? -3.243 0.374 6.890 1.00 88.88 323 ALA A C 1
ATOM 2471 O O . ALA A 1 323 ? -2.725 -0.435 7.648 1.00 88.88 323 ALA A O 1
ATOM 2472 N N . GLN A 1 324 ? -4.021 1.353 7.331 1.00 92.75 324 GLN A N 1
ATOM 2473 C CA . GLN A 1 324 ? -4.491 1.472 8.702 1.00 92.75 324 GLN A CA 1
ATOM 2474 C C . GLN A 1 324 ? -5.983 1.160 8.755 1.00 92.75 324 GLN A C 1
ATOM 2476 O O . GLN A 1 324 ? -6.795 1.824 8.107 1.00 92.75 324 GLN A O 1
ATOM 2481 N N . VAL A 1 325 ? -6.347 0.150 9.537 1.00 95.19 325 VAL A N 1
ATOM 2482 C CA . VAL A 1 325 ? -7.728 -0.304 9.702 1.00 95.19 325 VAL A CA 1
ATOM 2483 C C . VAL A 1 325 ? -8.209 0.061 11.101 1.00 95.19 325 VAL A C 1
ATOM 2485 O O . VAL A 1 325 ? -7.625 -0.355 12.098 1.00 95.19 325 VAL A O 1
ATOM 2488 N N . GLU A 1 326 ? -9.267 0.858 11.182 1.00 97.06 326 GLU A N 1
ATOM 2489 C CA . GLU A 1 326 ? -9.889 1.261 12.440 1.00 97.06 326 GLU A CA 1
ATOM 2490 C C . GLU A 1 326 ? -11.006 0.282 12.811 1.00 97.06 326 GLU A C 1
ATOM 2492 O O . GLU A 1 326 ? -11.905 0.021 12.007 1.00 97.06 326 GLU A O 1
ATOM 2497 N N . PHE A 1 327 ? -10.982 -0.215 14.045 1.00 97.19 327 PHE A N 1
ATOM 2498 C CA . PHE A 1 327 ? -11.932 -1.193 14.564 1.00 97.19 327 PHE A CA 1
ATOM 2499 C C . PHE A 1 327 ? -12.717 -0.682 15.762 1.00 97.19 327 PHE A C 1
ATOM 2501 O O . PHE A 1 327 ? -12.225 0.111 16.569 1.00 97.19 327 PHE A O 1
ATOM 2508 N N . ARG A 1 328 ? -13.914 -1.241 15.922 1.00 96.81 328 ARG A N 1
ATOM 2509 C CA . ARG A 1 328 ? -14.704 -1.215 17.154 1.00 96.81 328 ARG A CA 1
ATOM 2510 C C . ARG A 1 328 ? -15.033 -2.652 17.562 1.00 96.81 328 ARG A C 1
ATOM 2512 O O . ARG A 1 328 ? -15.348 -3.459 16.689 1.00 96.81 328 ARG A O 1
ATOM 2519 N N . ALA A 1 329 ? -14.970 -2.954 18.856 1.00 97.69 329 ALA A N 1
ATOM 2520 C CA . ALA A 1 329 ? -15.356 -4.261 19.384 1.00 97.69 329 ALA A CA 1
ATOM 2521 C C . ALA A 1 329 ? -16.872 -4.330 19.619 1.00 97.69 329 ALA A C 1
ATOM 2523 O O . ALA A 1 329 ? -17.489 -3.315 19.968 1.00 97.69 329 ALA A O 1
ATOM 2524 N N . VAL A 1 330 ? -17.449 -5.510 19.418 1.00 97.12 330 VAL A N 1
ATOM 2525 C CA . VAL A 1 330 ? -18.868 -5.821 19.598 1.00 97.12 330 VAL A CA 1
ATOM 2526 C C . VAL A 1 330 ? -18.978 -7.122 20.389 1.00 97.12 330 VAL A C 1
ATOM 2528 O O . VAL A 1 330 ? -18.368 -8.122 20.012 1.00 97.12 330 VAL A O 1
ATOM 2531 N N . ASP A 1 331 ? -19.722 -7.096 21.489 1.00 96.50 331 ASP A N 1
ATOM 2532 C CA . ASP A 1 331 ? -20.009 -8.294 22.283 1.00 96.50 331 ASP A CA 1
ATOM 2533 C C . ASP A 1 331 ? -21.087 -9.164 21.607 1.00 96.50 331 ASP A C 1
ATOM 2535 O O . ASP A 1 331 ? -21.704 -8.781 20.602 1.00 96.50 331 ASP A O 1
ATOM 2539 N N . ARG A 1 332 ? -21.349 -10.357 22.147 1.00 94.75 332 ARG A N 1
ATOM 2540 C CA . ARG A 1 332 ? -22.313 -11.291 21.532 1.00 94.75 332 ARG A CA 1
ATOM 2541 C C . ARG A 1 332 ? -23.771 -10.836 21.606 1.00 94.75 332 ARG A C 1
ATOM 2543 O O . ARG A 1 332 ? -24.610 -11.368 20.867 1.00 94.75 332 ARG A O 1
ATOM 2550 N N . HIS A 1 333 ? -24.097 -9.934 22.525 1.00 94.38 333 HIS A N 1
ATOM 2551 C CA . HIS A 1 333 ? -25.448 -9.419 22.745 1.00 94.38 333 HIS A CA 1
ATOM 2552 C C . HIS A 1 333 ? -25.666 -8.076 22.017 1.00 94.38 333 HIS A C 1
ATOM 2554 O O . HIS A 1 333 ? -26.802 -7.616 21.862 1.00 94.38 333 HIS A O 1
ATOM 2560 N N . GLY A 1 334 ? -24.607 -7.518 21.426 1.00 94.44 334 GLY A N 1
ATOM 2561 C CA . GLY A 1 334 ? -24.599 -6.418 20.478 1.00 94.44 334 GLY A CA 1
ATOM 2562 C C . GLY A 1 334 ? -24.267 -5.041 21.055 1.00 94.44 334 GLY A C 1
ATOM 2563 O O . GLY A 1 334 ? -24.496 -4.057 20.332 1.00 94.44 334 GLY A O 1
ATOM 2564 N N . ALA A 1 335 ? -23.765 -4.912 22.291 1.00 96.12 335 ALA A N 1
ATOM 2565 C CA . ALA A 1 335 ? -23.163 -3.640 22.692 1.00 96.12 335 ALA A CA 1
ATOM 2566 C C . ALA A 1 335 ? -21.764 -3.490 22.086 1.00 96.12 335 ALA A C 1
ATOM 2568 O O . ALA A 1 335 ? -21.159 -4.408 21.537 1.00 96.12 335 ALA A O 1
ATOM 2569 N N . THR A 1 336 ? -21.314 -2.238 22.023 1.00 97.25 336 THR A N 1
ATOM 2570 C CA . THR A 1 336 ? -20.151 -1.861 21.220 1.00 97.25 336 THR A CA 1
ATOM 2571 C C . THR A 1 336 ? -19.233 -0.959 22.008 1.00 97.25 336 THR A C 1
ATOM 2573 O O . THR A 1 336 ? -19.722 -0.062 22.704 1.00 97.25 336 THR A O 1
ATOM 2576 N N . SER A 1 337 ? -17.926 -1.098 21.796 1.00 97.50 337 SER A N 1
ATOM 2577 C CA . SER A 1 337 ? -16.941 -0.291 22.504 1.00 97.50 337 SER A CA 1
ATOM 2578 C C . SER A 1 337 ? -17.134 1.208 22.262 1.00 97.50 337 SER A C 1
ATOM 2580 O O . SER A 1 337 ? -17.437 1.667 21.156 1.00 97.50 337 SER A O 1
ATOM 2582 N N . ALA A 1 338 ? -16.950 2.001 23.322 1.00 95.94 338 ALA A N 1
ATOM 2583 C CA . ALA A 1 338 ? -17.112 3.457 23.273 1.00 95.94 338 ALA A CA 1
ATOM 2584 C C . ALA A 1 338 ? -16.008 4.164 22.463 1.00 95.94 338 ALA A C 1
ATOM 2586 O O . ALA A 1 338 ? -16.192 5.297 22.010 1.00 95.94 338 ALA A O 1
ATOM 2587 N N . THR A 1 339 ? -14.858 3.508 22.308 1.00 96.25 339 THR A N 1
ATOM 2588 C CA . THR A 1 339 ? -13.700 3.962 21.533 1.00 96.25 339 THR A CA 1
ATOM 2589 C C . THR A 1 339 ? -13.385 2.981 20.410 1.00 96.25 339 THR A C 1
ATOM 2591 O O . THR A 1 339 ? -13.927 1.875 20.365 1.00 96.25 339 THR A O 1
ATOM 2594 N N . THR A 1 340 ? -12.498 3.401 19.513 1.00 96.75 340 THR A N 1
ATOM 2595 C CA . THR A 1 340 ? -11.947 2.601 18.420 1.00 96.75 340 THR A CA 1
ATOM 2596 C C . THR A 1 340 ? -10.451 2.358 18.624 1.00 96.75 340 THR A C 1
ATOM 2598 O O . THR A 1 340 ? -9.806 3.060 19.411 1.00 96.75 340 THR A O 1
ATOM 2601 N N . ALA A 1 341 ? -9.903 1.364 17.924 1.00 96.69 341 ALA A N 1
ATOM 2602 C CA . ALA A 1 341 ? -8.468 1.093 17.860 1.00 96.69 341 ALA A CA 1
ATOM 2603 C C . ALA A 1 341 ? -8.005 0.998 16.402 1.00 96.69 341 ALA A C 1
ATOM 2605 O O . ALA A 1 341 ? -8.714 0.462 15.556 1.00 96.69 341 ALA A O 1
ATOM 2606 N N . GLU A 1 342 ? -6.809 1.506 16.118 1.00 96.25 342 GLU A N 1
ATOM 2607 C CA . GLU A 1 342 ? -6.191 1.470 14.789 1.00 96.25 342 GLU A CA 1
ATOM 2608 C C . GLU A 1 342 ? -5.226 0.284 14.684 1.00 96.25 342 GLU A C 1
ATOM 2610 O O . GLU A 1 342 ? -4.450 0.023 15.601 1.00 96.25 342 GLU A O 1
ATOM 2615 N N . VAL A 1 343 ? -5.250 -0.437 13.569 1.00 95.88 343 VAL A N 1
ATOM 2616 C CA . VAL A 1 343 ? -4.304 -1.514 13.273 1.00 95.88 343 VAL A CA 1
ATOM 2617 C C . VAL A 1 343 ? -3.574 -1.190 11.984 1.00 95.88 343 VAL A C 1
ATOM 2619 O O . VAL A 1 343 ? -4.207 -1.059 10.939 1.00 95.88 343 VAL A O 1
ATOM 2622 N N . ASP A 1 344 ? -2.250 -1.114 12.052 1.00 93.75 344 ASP A N 1
ATOM 2623 C CA . ASP A 1 344 ? -1.408 -0.894 10.879 1.00 93.75 344 ASP A CA 1
ATOM 2624 C C . ASP A 1 344 ? -1.042 -2.238 10.231 1.00 93.75 344 ASP A C 1
ATOM 2626 O O . ASP A 1 344 ? -0.511 -3.132 10.890 1.00 93.75 344 ASP A O 1
ATOM 2630 N N . ILE A 1 345 ? -1.287 -2.376 8.934 1.00 91.00 345 ILE A N 1
ATOM 2631 C CA . ILE A 1 345 ? -0.915 -3.520 8.102 1.00 91.00 345 ILE A CA 1
ATOM 2632 C C . ILE A 1 345 ? 0.127 -3.055 7.093 1.00 91.00 345 ILE A C 1
ATOM 2634 O O . ILE A 1 345 ? -0.116 -2.124 6.327 1.00 91.00 345 ILE A O 1
ATOM 2638 N N . VAL A 1 346 ? 1.276 -3.725 7.093 1.00 88.25 346 VAL A N 1
ATOM 2639 C CA . VAL A 1 346 ? 2.366 -3.501 6.141 1.00 88.25 346 VAL A CA 1
ATOM 2640 C C . VAL A 1 346 ? 2.562 -4.765 5.315 1.00 88.25 346 VAL A C 1
ATOM 2642 O O . VAL A 1 346 ? 2.808 -5.833 5.879 1.00 88.25 346 VAL A O 1
ATOM 2645 N N . VAL A 1 347 ? 2.468 -4.652 3.994 1.00 86.44 347 VAL A N 1
ATOM 2646 C CA . VAL A 1 347 ? 2.743 -5.737 3.048 1.00 86.44 347 VAL A CA 1
ATOM 2647 C C . VAL A 1 347 ? 4.044 -5.423 2.325 1.00 86.44 347 VAL A C 1
ATOM 2649 O O . VAL A 1 347 ? 4.129 -4.429 1.616 1.00 86.44 347 VAL A O 1
ATOM 2652 N N . GLN A 1 348 ? 5.057 -6.258 2.519 1.00 85.44 348 GLN A N 1
ATOM 2653 C CA . GLN A 1 348 ? 6.385 -6.090 1.937 1.00 85.44 348 GLN A CA 1
ATOM 2654 C C . GLN A 1 348 ? 6.563 -7.008 0.735 1.00 85.44 348 GLN A C 1
ATOM 2656 O O . GLN A 1 348 ? 6.254 -8.204 0.812 1.00 85.44 348 GLN A O 1
ATOM 2661 N N . GLY A 1 349 ? 7.114 -6.477 -0.350 1.00 82.62 349 GLY A N 1
ATOM 2662 C CA . GLY A 1 349 ? 7.512 -7.302 -1.471 1.00 82.62 349 GLY A CA 1
ATOM 2663 C C . GLY A 1 349 ? 8.724 -8.180 -1.170 1.00 82.62 349 GLY A C 1
ATOM 2664 O O . GLY A 1 349 ? 9.529 -7.935 -0.268 1.00 82.62 349 GLY A O 1
ATOM 2665 N N . THR A 1 350 ? 8.795 -9.306 -1.876 1.00 83.88 350 THR A N 1
ATOM 2666 C CA . THR A 1 350 ? 9.842 -10.326 -1.685 1.00 83.88 350 THR A CA 1
ATOM 2667 C C . THR A 1 350 ? 10.355 -10.933 -2.980 1.00 83.88 350 THR A C 1
ATOM 2669 O O . THR A 1 350 ? 11.265 -11.767 -2.929 1.00 83.88 350 THR A O 1
ATOM 2672 N N . ALA A 1 351 ? 9.787 -10.555 -4.126 1.00 81.44 351 ALA A N 1
ATOM 2673 C CA . ALA A 1 351 ? 10.332 -10.949 -5.409 1.00 81.44 351 ALA A CA 1
ATOM 2674 C C . ALA A 1 351 ? 11.662 -10.210 -5.625 1.00 81.44 351 ALA A C 1
ATOM 2676 O O . ALA A 1 351 ? 11.744 -9.004 -5.443 1.00 81.44 351 ALA A O 1
ATOM 2677 N N . THR A 1 352 ? 12.716 -10.960 -5.939 1.00 80.75 352 THR A N 1
ATOM 2678 C CA . THR A 1 352 ? 14.040 -10.417 -6.304 1.00 80.75 352 THR A CA 1
ATOM 2679 C C . THR A 1 352 ? 14.263 -10.463 -7.814 1.00 80.75 352 THR A C 1
ATOM 2681 O O . THR A 1 352 ? 15.382 -10.352 -8.287 1.00 80.75 352 THR A O 1
ATOM 2684 N N . GLU A 1 353 ? 13.230 -10.863 -8.544 1.00 77.38 353 GLU A N 1
ATOM 2685 C CA . GLU A 1 353 ? 13.205 -11.082 -9.979 1.00 77.38 353 GLU A CA 1
ATOM 2686 C C . GLU A 1 353 ? 11.776 -10.779 -10.424 1.00 77.38 353 GLU A C 1
ATOM 2688 O O . GLU A 1 353 ? 10.824 -10.999 -9.669 1.00 77.38 353 GLU A O 1
ATOM 2693 N N . ARG A 1 354 ? 11.641 -10.358 -11.673 1.00 77.25 354 ARG A N 1
ATOM 2694 C CA . ARG A 1 354 ? 10.371 -10.086 -12.359 1.00 77.25 354 ARG A CA 1
ATOM 2695 C C . ARG A 1 354 ? 9.430 -11.294 -12.265 1.00 77.25 354 ARG A C 1
ATOM 2697 O O . ARG A 1 354 ? 9.876 -12.438 -12.439 1.00 77.25 354 ARG A O 1
ATOM 2704 N N . VAL A 1 355 ? 8.136 -11.073 -12.034 1.00 70.00 355 VAL A N 1
ATOM 2705 C CA . VAL A 1 355 ? 7.146 -12.161 -11.943 1.00 70.00 355 VAL A CA 1
ATOM 2706 C C . VAL A 1 355 ? 6.597 -12.514 -13.335 1.00 70.00 355 VAL A C 1
ATOM 2708 O O . VAL A 1 355 ? 6.433 -13.705 -13.650 1.00 70.00 355 VAL A O 1
ATOM 2711 N N . ARG A 1 356 ? 6.419 -11.525 -14.217 1.00 81.69 356 ARG A N 1
ATOM 2712 C CA . ARG A 1 356 ? 5.987 -11.697 -15.607 1.00 81.69 356 ARG A CA 1
ATOM 2713 C C . ARG A 1 356 ? 7.155 -12.106 -16.493 1.00 81.69 356 ARG A C 1
ATOM 2715 O O . ARG A 1 356 ? 8.249 -11.547 -16.466 1.00 81.69 356 ARG A O 1
ATOM 2722 N N . ALA A 1 357 ? 6.910 -13.102 -17.342 1.00 84.56 357 ALA A N 1
ATOM 2723 C CA . ALA A 1 357 ? 7.892 -13.523 -18.333 1.00 84.56 357 ALA A CA 1
ATOM 2724 C C . ALA A 1 357 ? 8.163 -12.400 -19.347 1.00 84.56 357 ALA A C 1
ATOM 2726 O O . ALA A 1 357 ? 7.240 -11.708 -19.782 1.00 84.56 357 ALA A O 1
ATOM 2727 N N . SER A 1 358 ? 9.421 -12.267 -19.775 1.00 88.50 358 SER A N 1
ATOM 2728 C CA . SER A 1 358 ? 9.771 -11.288 -20.800 1.00 88.50 358 SER A CA 1
ATOM 2729 C C . SER A 1 358 ? 9.029 -11.554 -22.113 1.00 88.50 358 SER A C 1
ATOM 2731 O O . SER A 1 358 ? 8.874 -12.708 -22.522 1.00 88.50 358 SER A O 1
ATOM 2733 N N . VAL A 1 359 ? 8.603 -10.484 -22.787 1.00 92.56 359 VAL A N 1
ATOM 2734 C CA . VAL A 1 359 ? 8.082 -10.531 -24.165 1.00 92.56 359 VAL A CA 1
ATOM 2735 C C . VAL A 1 359 ? 9.194 -10.469 -25.217 1.00 92.56 359 VAL A C 1
ATOM 2737 O O . VAL A 1 359 ? 8.922 -10.258 -26.398 1.00 92.56 359 VAL A O 1
ATOM 2740 N N . LEU A 1 360 ? 10.451 -10.656 -24.805 1.00 91.44 360 LEU A N 1
ATOM 2741 C CA . LEU A 1 360 ? 11.612 -10.790 -25.677 1.00 91.44 360 LEU A CA 1
ATOM 2742 C C . LEU A 1 360 ? 12.156 -12.227 -25.651 1.00 91.44 360 LEU A C 1
ATOM 2744 O O . LEU A 1 360 ? 12.234 -12.864 -24.599 1.00 91.44 360 LEU A O 1
ATOM 2748 N N . ASP A 1 361 ? 12.570 -12.735 -26.814 1.00 90.50 361 ASP A N 1
ATOM 2749 C CA . ASP A 1 361 ? 13.280 -14.011 -26.930 1.00 90.50 361 ASP A CA 1
ATOM 2750 C C . ASP A 1 361 ? 14.772 -13.894 -26.549 1.00 90.50 361 ASP A C 1
ATOM 2752 O O . ASP A 1 361 ? 15.304 -12.813 -26.303 1.00 90.50 361 ASP A O 1
ATOM 2756 N N . GLU A 1 362 ? 15.493 -15.022 -26.553 1.00 87.38 362 GLU A N 1
ATOM 2757 C CA . GLU A 1 362 ? 16.938 -15.075 -26.252 1.00 87.38 362 GLU A CA 1
ATOM 2758 C C . GLU A 1 362 ? 17.822 -14.225 -27.190 1.00 87.38 362 GLU A C 1
ATOM 2760 O O . GLU A 1 362 ? 19.010 -14.046 -26.923 1.00 87.38 362 GLU A O 1
ATOM 2765 N N . ASN A 1 363 ? 17.268 -13.738 -28.303 1.00 86.81 363 ASN A N 1
ATOM 2766 C CA . ASN A 1 363 ? 17.947 -12.897 -29.281 1.00 86.81 363 ASN A CA 1
ATOM 2767 C C . ASN A 1 363 ? 17.446 -11.438 -29.251 1.00 86.81 363 ASN A C 1
ATOM 2769 O O . ASN A 1 363 ? 17.886 -10.655 -30.092 1.00 86.81 363 ASN A O 1
ATOM 2773 N N . GLY A 1 364 ? 16.538 -11.074 -28.337 1.00 85.12 364 GLY A N 1
ATOM 2774 C CA . GLY A 1 364 ? 15.944 -9.737 -28.246 1.00 85.12 364 GLY A CA 1
ATOM 2775 C C . GLY A 1 364 ? 14.826 -9.460 -29.261 1.00 85.12 364 GLY A C 1
ATOM 2776 O O . GLY A 1 364 ? 14.465 -8.303 -29.476 1.00 85.12 364 GLY A O 1
ATOM 2777 N N . ASN A 1 365 ? 14.267 -10.482 -29.916 1.00 90.25 365 ASN A N 1
ATOM 2778 C CA . ASN A 1 365 ? 13.091 -10.301 -30.772 1.00 90.25 365 ASN A CA 1
ATOM 2779 C C . ASN A 1 365 ? 11.810 -10.362 -29.941 1.00 90.25 365 ASN A C 1
ATOM 2781 O O . ASN A 1 365 ? 11.738 -11.133 -28.989 1.00 90.25 365 ASN A O 1
ATOM 2785 N N . ILE A 1 366 ? 10.776 -9.632 -30.364 1.00 92.50 366 ILE A N 1
ATOM 2786 C CA . ILE A 1 366 ? 9.444 -9.713 -29.756 1.00 92.50 366 ILE A CA 1
ATOM 2787 C C . ILE A 1 366 ? 8.909 -11.155 -29.866 1.00 92.50 366 ILE A C 1
ATOM 2789 O O . ILE A 1 366 ? 8.749 -11.687 -30.970 1.00 92.50 366 ILE A O 1
ATOM 2793 N N . ASP A 1 367 ? 8.596 -11.766 -28.725 1.00 91.81 367 ASP A N 1
ATOM 2794 C CA . ASP A 1 367 ? 7.953 -13.072 -28.589 1.00 91.81 367 ASP A CA 1
ATOM 2795 C C . ASP A 1 367 ? 6.627 -12.938 -27.830 1.00 91.81 367 ASP A C 1
ATOM 2797 O O . ASP A 1 367 ? 6.569 -12.888 -26.605 1.00 91.81 367 ASP A O 1
ATOM 2801 N N . LEU A 1 368 ? 5.530 -12.935 -28.587 1.00 89.06 368 LEU A N 1
ATOM 2802 C CA . LEU A 1 368 ? 4.170 -12.862 -28.048 1.00 89.06 368 LEU A CA 1
ATOM 2803 C C . LEU A 1 368 ? 3.582 -14.242 -27.723 1.00 89.06 368 LEU A C 1
ATOM 2805 O O . LEU A 1 368 ? 2.374 -14.363 -27.528 1.00 89.06 368 LEU A O 1
ATOM 2809 N N . SER A 1 369 ? 4.384 -15.315 -27.707 1.00 86.62 369 SER A N 1
ATOM 2810 C CA . SER A 1 369 ? 3.875 -16.673 -27.468 1.00 86.62 369 SER A CA 1
ATOM 2811 C C . SER A 1 369 ? 3.298 -16.883 -26.063 1.00 86.62 369 SER A C 1
ATOM 2813 O O . SER A 1 369 ? 2.516 -17.819 -25.863 1.00 86.62 369 SER A O 1
ATOM 2815 N N . SER A 1 370 ? 3.653 -16.010 -25.117 1.00 80.44 370 SER A N 1
ATOM 2816 C CA . SER A 1 370 ? 3.105 -15.939 -23.761 1.00 80.44 370 SER A CA 1
ATOM 2817 C C . SER A 1 370 ? 1.794 -15.146 -23.666 1.00 80.44 370 SER A C 1
ATOM 2819 O O . SER A 1 370 ? 1.083 -15.297 -22.675 1.00 80.44 370 SER A O 1
ATOM 2821 N N . VAL A 1 371 ? 1.438 -14.358 -24.688 1.00 85.06 371 VAL A N 1
ATOM 2822 C CA . VAL A 1 371 ? 0.243 -13.501 -24.698 1.00 85.06 371 VAL A CA 1
ATOM 2823 C C . VAL A 1 371 ? -0.933 -14.237 -25.345 1.00 85.06 371 VAL A C 1
ATOM 2825 O O . VAL A 1 371 ? -0.835 -14.785 -26.448 1.00 85.06 371 VAL A O 1
ATOM 2828 N N . ALA A 1 372 ? -2.073 -14.272 -24.654 1.00 85.38 372 ALA A N 1
ATOM 2829 C CA . ALA A 1 372 ? -3.298 -14.879 -25.163 1.00 85.38 372 ALA A CA 1
ATOM 2830 C C . ALA A 1 372 ? -4.186 -13.821 -25.832 1.00 85.38 372 ALA A C 1
ATOM 2832 O O . ALA A 1 372 ? -4.613 -12.882 -25.178 1.00 85.38 372 ALA A O 1
ATOM 2833 N N . PHE A 1 373 ? -4.517 -14.017 -27.113 1.00 86.81 373 PHE A N 1
ATOM 2834 C CA . PHE A 1 373 ? -5.399 -13.116 -27.865 1.00 86.81 373 PHE A CA 1
ATOM 2835 C C . PHE A 1 373 ? -6.764 -13.754 -28.143 1.00 86.81 373 PHE A C 1
ATOM 2837 O O . PHE A 1 373 ? -6.869 -14.836 -28.741 1.00 86.81 373 PHE A O 1
ATOM 2844 N N . GLY A 1 374 ? -7.821 -13.056 -27.752 1.00 87.19 374 GLY A N 1
ATOM 2845 C CA . GLY A 1 374 ? -9.184 -13.225 -28.222 1.00 87.19 374 GLY A CA 1
ATOM 2846 C C . GLY A 1 374 ? -9.443 -12.489 -29.549 1.00 87.19 374 GLY A C 1
ATOM 2847 O O . GLY A 1 374 ? -8.652 -11.656 -29.982 1.00 87.19 374 GLY A O 1
ATOM 2848 N N . PRO A 1 375 ? -10.558 -12.789 -30.244 1.00 85.12 375 PRO A N 1
ATOM 2849 C CA . PRO A 1 375 ? -10.909 -12.111 -31.494 1.00 85.12 375 PRO A CA 1
ATOM 2850 C C . PRO A 1 375 ? -11.187 -10.612 -31.346 1.00 85.12 375 PRO A C 1
ATOM 2852 O O . PRO A 1 375 ? -11.018 -9.889 -32.321 1.00 85.12 375 PRO A O 1
ATOM 2855 N N . ASP A 1 376 ? -11.651 -10.184 -30.170 1.00 85.81 376 ASP A N 1
ATOM 2856 C CA . ASP A 1 376 ? -12.016 -8.792 -29.888 1.00 85.81 376 ASP A CA 1
ATOM 2857 C C . ASP A 1 376 ? -10.800 -7.958 -29.432 1.00 85.81 376 ASP A C 1
ATOM 2859 O O . ASP A 1 376 ? -10.856 -6.734 -29.467 1.00 85.81 376 ASP A O 1
ATOM 2863 N N . ASP A 1 377 ? -9.681 -8.612 -29.097 1.00 88.56 377 ASP A N 1
ATOM 2864 C CA . ASP A 1 377 ? -8.436 -7.957 -28.672 1.00 88.56 377 ASP A CA 1
ATOM 2865 C C . ASP A 1 377 ? -7.646 -7.396 -29.862 1.00 88.56 377 ASP A C 1
ATOM 2867 O O . ASP A 1 377 ? -6.797 -6.527 -29.694 1.00 88.56 377 ASP A O 1
ATOM 2871 N N . VAL A 1 378 ? -7.914 -7.884 -31.079 1.00 91.44 378 VAL A N 1
ATOM 2872 C CA . VAL A 1 378 ? -7.228 -7.452 -32.303 1.00 91.44 378 VAL A CA 1
ATOM 2873 C C . VAL A 1 378 ? -8.070 -6.409 -33.029 1.00 91.44 378 VAL A C 1
ATOM 2875 O O . VAL A 1 378 ? -9.105 -6.722 -33.626 1.00 91.44 378 VAL A O 1
ATOM 2878 N N . VAL A 1 379 ? -7.587 -5.171 -33.034 1.00 90.62 379 VAL A N 1
ATOM 2879 C CA . VAL A 1 379 ? -8.240 -4.024 -33.662 1.00 90.62 379 VAL A CA 1
ATOM 2880 C C . VAL A 1 379 ? -7.418 -3.566 -34.867 1.00 90.62 379 VAL A C 1
ATOM 2882 O O . VAL A 1 379 ? -6.405 -2.884 -34.740 1.00 90.62 379 VAL A O 1
ATOM 2885 N N . ASP A 1 380 ? -7.859 -3.959 -36.060 1.00 91.19 380 ASP A N 1
ATOM 2886 C CA . ASP A 1 380 ? -7.159 -3.691 -37.320 1.00 91.19 380 ASP A CA 1
ATOM 2887 C C . ASP A 1 380 ? -7.824 -2.550 -38.109 1.00 91.19 380 ASP A C 1
ATOM 2889 O O . ASP A 1 380 ? -8.924 -2.698 -38.654 1.00 91.19 380 ASP A O 1
ATOM 2893 N N . TYR A 1 381 ? -7.128 -1.417 -38.191 1.00 88.94 381 TYR A N 1
ATOM 2894 C CA . TYR A 1 381 ? -7.480 -0.253 -39.007 1.00 88.94 381 TYR A CA 1
ATOM 2895 C C . TYR A 1 381 ? -6.746 -0.236 -40.362 1.00 88.94 381 TYR A C 1
ATOM 2897 O O . TYR A 1 381 ? -6.921 0.687 -41.159 1.00 88.94 381 TYR A O 1
ATOM 2905 N N . GLY A 1 382 ? -5.931 -1.249 -40.669 1.00 85.81 382 GLY A N 1
ATOM 2906 C CA . GLY A 1 382 ? -5.130 -1.317 -41.887 1.00 85.81 382 GLY A CA 1
ATOM 2907 C C . GLY A 1 382 ? -4.231 -0.082 -42.063 1.00 85.81 382 GLY A C 1
ATOM 2908 O O . GLY A 1 382 ? -3.696 0.427 -41.086 1.00 85.81 382 GLY A O 1
ATOM 2909 N N . PRO A 1 383 ? -4.070 0.460 -43.286 1.00 83.44 383 PRO A N 1
ATOM 2910 C CA . PRO A 1 383 ? -3.222 1.628 -43.539 1.00 83.44 383 PRO A CA 1
ATOM 2911 C C . PRO A 1 383 ? -3.908 2.966 -43.202 1.00 83.44 383 PRO A C 1
ATOM 2913 O O . PRO A 1 383 ? -3.487 4.012 -43.706 1.00 83.44 383 PRO A O 1
ATOM 2916 N N . ASP A 1 384 ? -5.013 2.949 -42.450 1.00 81.44 384 ASP A N 1
ATOM 2917 C CA . ASP A 1 384 ? -5.766 4.160 -42.143 1.00 81.44 384 ASP A CA 1
ATOM 2918 C C . ASP A 1 384 ? -4.974 5.105 -41.225 1.00 81.44 384 ASP A C 1
ATOM 2920 O O . ASP A 1 384 ? -4.072 4.716 -40.481 1.00 81.44 384 ASP A O 1
ATOM 2924 N N . ILE A 1 385 ? -5.329 6.386 -41.313 1.00 81.44 385 ILE A N 1
ATOM 2925 C CA . ILE A 1 385 ? -4.738 7.474 -40.538 1.00 81.44 385 ILE A CA 1
ATOM 2926 C C . ILE A 1 385 ? -5.750 7.885 -39.470 1.00 81.44 385 ILE A C 1
ATOM 2928 O O . ILE A 1 385 ? -6.824 8.400 -39.796 1.00 81.44 385 ILE A O 1
ATOM 2932 N N . LEU A 1 386 ? -5.390 7.688 -38.207 1.00 82.38 386 LEU A N 1
ATOM 2933 C CA . LEU A 1 386 ? -6.211 7.996 -37.046 1.00 82.38 386 LEU A CA 1
ATOM 2934 C C . LEU A 1 386 ? -5.660 9.247 -36.354 1.00 82.38 386 LEU A C 1
ATOM 2936 O O . LEU A 1 386 ? -4.571 9.229 -35.790 1.00 82.38 386 LEU A O 1
ATOM 2940 N N . PHE A 1 387 ? -6.419 10.341 -36.397 1.00 81.81 387 PHE A N 1
ATOM 2941 C CA . PHE A 1 387 ? -6.107 11.571 -35.669 1.00 81.81 387 PHE A CA 1
ATOM 2942 C C . PHE A 1 387 ? -7.271 11.938 -34.757 1.00 81.81 387 PHE A C 1
ATOM 2944 O O . PHE A 1 387 ? -8.398 12.043 -35.254 1.00 81.81 387 PHE A O 1
ATOM 2951 N N . ASP A 1 388 ? -7.006 12.217 -33.480 1.00 71.50 388 ASP A N 1
ATOM 2952 C CA . ASP A 1 388 ? -8.019 12.789 -32.591 1.00 71.50 388 ASP A CA 1
ATOM 2953 C C . ASP A 1 388 ? -8.388 14.204 -33.065 1.00 71.50 388 ASP A C 1
ATOM 2955 O O . ASP A 1 388 ? -7.725 15.214 -32.817 1.00 71.50 388 ASP A O 1
ATOM 2959 N N . THR A 1 389 ? -9.435 14.261 -33.877 1.00 70.75 389 THR A N 1
ATOM 2960 C CA . THR A 1 389 ? -9.994 15.481 -34.438 1.00 70.75 389 THR A CA 1
ATOM 2961 C C . THR A 1 389 ? -11.500 15.425 -34.279 1.00 70.75 389 THR A C 1
ATOM 2963 O O . THR A 1 389 ? -12.113 14.362 -34.275 1.00 70.75 389 THR A O 1
ATOM 2966 N N . ILE A 1 390 ? -12.122 16.601 -34.234 1.00 59.62 390 ILE A N 1
ATOM 2967 C CA . ILE A 1 390 ? -13.565 16.795 -34.010 1.00 59.62 390 ILE A CA 1
ATOM 2968 C C . ILE A 1 390 ? -14.477 16.056 -35.023 1.00 59.62 390 ILE A C 1
ATOM 2970 O O . ILE A 1 390 ? -15.692 16.032 -34.833 1.00 59.62 390 ILE A O 1
ATOM 2974 N N . ASP A 1 391 ? -13.915 15.496 -36.100 1.00 66.25 391 ASP A N 1
ATOM 2975 C CA . ASP A 1 391 ? -14.627 14.843 -37.203 1.00 66.25 391 ASP A CA 1
ATOM 2976 C C . ASP A 1 391 ? -14.469 13.303 -37.230 1.00 66.25 391 ASP A C 1
ATOM 2978 O O . ASP A 1 391 ? -15.024 12.661 -38.129 1.00 66.25 391 ASP A O 1
ATOM 2982 N N . LEU A 1 392 ? -13.738 12.696 -36.286 1.00 74.12 392 LEU A N 1
ATOM 2983 C CA . LEU A 1 392 ? -13.586 11.240 -36.214 1.00 74.12 392 LEU A CA 1
ATOM 2984 C C . LEU A 1 392 ? -14.844 10.584 -35.606 1.00 74.12 392 LEU A C 1
ATOM 2986 O O . LEU A 1 392 ? -15.418 11.104 -34.651 1.00 74.12 392 LEU A O 1
ATOM 2990 N N . ASP A 1 393 ? -15.304 9.458 -36.163 1.00 78.94 393 ASP A N 1
ATOM 2991 C CA . ASP A 1 393 ? -16.470 8.732 -35.634 1.00 78.94 393 ASP A CA 1
ATOM 2992 C C . ASP A 1 393 ? -16.091 8.021 -34.322 1.00 78.94 393 ASP A C 1
ATOM 2994 O O . ASP A 1 393 ? -15.270 7.102 -34.368 1.00 78.94 393 ASP A O 1
ATOM 2998 N N . PRO A 1 394 ? -16.692 8.369 -33.165 1.00 78.75 394 PRO A N 1
ATOM 2999 C CA . PRO A 1 394 ? -16.371 7.724 -31.892 1.00 78.75 394 PRO A CA 1
ATOM 3000 C C . PRO A 1 394 ? -16.596 6.208 -31.909 1.00 78.75 394 PRO A C 1
ATOM 3002 O O . PRO A 1 394 ? -15.905 5.474 -31.212 1.00 78.75 394 PRO A O 1
ATOM 3005 N N . ALA A 1 395 ? -17.532 5.713 -32.728 1.00 81.25 395 ALA A N 1
ATOM 3006 C CA . ALA A 1 395 ? -17.790 4.279 -32.848 1.00 81.25 395 ALA A CA 1
ATOM 3007 C C . ALA A 1 395 ? -16.677 3.524 -33.592 1.00 81.25 395 ALA A C 1
ATOM 3009 O O . ALA A 1 395 ? -16.600 2.304 -33.478 1.00 81.25 395 ALA A O 1
ATOM 3010 N N . LEU A 1 396 ? -15.849 4.229 -34.370 1.00 79.56 396 LEU A N 1
ATOM 3011 C CA . LEU A 1 396 ? -14.701 3.639 -35.052 1.00 79.56 396 LEU A CA 1
ATOM 3012 C C . LEU A 1 396 ? -13.554 3.396 -34.072 1.00 79.56 396 LEU A C 1
ATOM 3014 O O . LEU A 1 396 ? -12.848 2.418 -34.241 1.00 79.56 396 LEU A O 1
ATOM 3018 N N . ILE A 1 397 ? -13.404 4.249 -33.055 1.00 80.94 397 ILE A N 1
ATOM 3019 C CA . ILE A 1 397 ? -12.279 4.196 -32.113 1.00 80.94 397 ILE A CA 1
ATOM 3020 C C . ILE A 1 397 ? -12.604 3.538 -30.777 1.00 80.94 397 ILE A C 1
ATOM 3022 O O . ILE A 1 397 ? -11.689 3.084 -30.107 1.00 80.94 397 ILE A O 1
ATOM 3026 N N . ALA A 1 398 ? -13.882 3.435 -30.402 1.00 81.62 398 ALA A N 1
ATOM 3027 C CA . ALA A 1 398 ? -14.294 2.794 -29.153 1.00 81.62 398 ALA A CA 1
ATOM 3028 C C . ALA A 1 398 ? -13.626 1.423 -28.898 1.00 81.62 398 ALA A C 1
ATOM 3030 O O . ALA A 1 398 ? -13.131 1.235 -27.794 1.00 81.62 398 ALA A O 1
ATOM 3031 N N . PRO A 1 399 ? -13.480 0.512 -29.888 1.00 83.31 399 PRO A N 1
ATOM 3032 C CA . PRO A 1 399 ? -12.839 -0.783 -29.646 1.00 83.31 399 PRO A CA 1
ATOM 3033 C C . PRO A 1 399 ? -11.375 -0.703 -29.194 1.00 83.31 399 PRO A C 1
ATOM 3035 O O . PRO A 1 399 ? -10.891 -1.645 -28.579 1.00 83.31 399 PRO A O 1
ATOM 3038 N N . MET A 1 400 ? -10.660 0.387 -29.506 1.00 81.75 400 MET A N 1
ATOM 3039 C CA . MET A 1 400 ? -9.274 0.566 -29.059 1.00 81.75 400 MET A CA 1
ATOM 3040 C C . MET A 1 400 ? -9.165 1.219 -27.674 1.00 81.75 400 MET A C 1
ATOM 3042 O O . MET A 1 400 ? -8.070 1.254 -27.144 1.00 81.75 400 MET A O 1
ATOM 3046 N N . LEU A 1 401 ? -10.259 1.752 -27.114 1.00 81.62 401 LEU A N 1
ATOM 3047 C CA . LEU A 1 401 ? -10.272 2.533 -25.864 1.00 81.62 401 LEU A CA 1
ATOM 3048 C C . LEU A 1 401 ? -11.140 1.895 -24.763 1.00 81.62 401 LEU A C 1
ATOM 3050 O O . LEU A 1 401 ? -11.438 2.531 -23.756 1.00 81.62 401 LEU A O 1
ATOM 3054 N N . GLU A 1 402 ? -11.634 0.678 -24.980 1.00 80.25 402 GLU A N 1
ATOM 3055 C CA . GLU A 1 402 ? -12.436 -0.054 -23.998 1.00 80.25 402 GLU A CA 1
ATOM 3056 C C . GLU A 1 402 ? -11.523 -0.980 -23.192 1.00 80.25 402 GLU A C 1
ATOM 3058 O O . GLU A 1 402 ? -10.950 -1.907 -23.765 1.00 80.25 402 GLU A O 1
ATOM 3063 N N . TYR A 1 403 ? -11.438 -0.745 -21.883 1.00 81.56 403 TYR A N 1
ATOM 3064 C CA . TYR A 1 403 ? -10.627 -1.495 -20.920 1.00 81.56 403 TYR A CA 1
ATOM 3065 C C . TYR A 1 403 ? -11.443 -1.835 -19.662 1.00 81.56 403 TYR A C 1
ATOM 3067 O O . TYR A 1 403 ? -12.555 -1.322 -19.458 1.00 81.56 403 TYR A O 1
ATOM 3075 N N . THR A 1 404 ? -10.944 -2.770 -18.867 1.00 77.75 404 THR A N 1
ATOM 3076 C CA . THR A 1 404 ? -11.522 -3.282 -17.624 1.00 77.75 404 THR A CA 1
ATOM 3077 C C . THR A 1 404 ? -10.571 -3.020 -16.453 1.00 77.75 404 THR A C 1
ATOM 3079 O O . THR A 1 404 ? -9.593 -2.320 -16.602 1.00 77.75 404 THR A O 1
ATOM 3082 N N . LEU A 1 405 ? -10.902 -3.499 -15.248 1.00 72.75 405 LEU A N 1
ATOM 3083 C CA . LEU A 1 405 ? -10.017 -3.360 -14.078 1.00 72.75 405 LEU A CA 1
ATOM 3084 C C . LEU A 1 405 ? -9.069 -4.559 -13.896 1.00 72.75 405 LEU A C 1
ATOM 3086 O O . LEU A 1 405 ? -8.362 -4.611 -12.898 1.00 72.75 405 LEU A O 1
ATOM 3090 N N . GLY A 1 406 ? -9.151 -5.580 -14.749 1.00 76.25 406 GLY A N 1
ATOM 3091 C CA . GLY A 1 406 ? -8.259 -6.744 -14.701 1.00 76.25 406 GLY A CA 1
ATOM 3092 C C . GLY A 1 406 ? -7.583 -6.930 -16.053 1.00 76.25 406 GLY A C 1
ATOM 3093 O O . GLY A 1 406 ? -7.916 -6.197 -16.965 1.00 76.25 406 GLY A O 1
ATOM 3094 N N . ASP A 1 407 ? -6.714 -7.936 -16.186 1.00 84.00 407 ASP A N 1
ATOM 3095 C CA . ASP A 1 407 ? -5.813 -8.092 -17.340 1.00 84.00 407 ASP A CA 1
ATOM 3096 C C . ASP A 1 407 ? -6.492 -7.859 -18.707 1.00 84.00 407 ASP A C 1
ATOM 3098 O O . ASP A 1 407 ? -7.291 -8.683 -19.184 1.00 84.00 407 ASP A O 1
ATOM 3102 N N . ASP A 1 408 ? -6.122 -6.765 -19.365 1.00 85.94 408 ASP A N 1
ATOM 3103 C CA . ASP A 1 408 ? -6.562 -6.400 -20.699 1.00 85.94 408 ASP A CA 1
ATOM 3104 C C . ASP A 1 408 ? -5.466 -6.633 -21.740 1.00 85.94 408 ASP A C 1
ATOM 3106 O O . ASP A 1 408 ? -4.273 -6.408 -21.547 1.00 85.94 408 ASP A O 1
ATOM 3110 N N . VAL A 1 409 ? -5.884 -7.084 -22.922 1.00 90.38 409 VAL A N 1
ATOM 3111 C CA . VAL A 1 409 ? -4.989 -7.279 -24.064 1.00 90.38 409 VAL A CA 1
ATOM 3112 C C . VAL A 1 409 ? -5.569 -6.546 -25.262 1.00 90.38 409 VAL A C 1
ATOM 3114 O O . VAL A 1 409 ? -6.721 -6.766 -25.653 1.00 90.38 409 VAL A O 1
ATOM 3117 N N . ARG A 1 410 ? -4.768 -5.680 -25.885 1.00 91.94 410 ARG A N 1
ATOM 3118 C CA . ARG A 1 410 ? -5.124 -4.998 -27.133 1.00 91.94 410 ARG A CA 1
ATOM 3119 C C . ARG A 1 410 ? -3.964 -5.036 -28.113 1.00 91.94 410 ARG A C 1
ATOM 3121 O O . ARG A 1 410 ? -2.851 -4.622 -27.812 1.00 91.94 410 ARG A O 1
ATOM 3128 N N . HIS A 1 411 ? -4.253 -5.485 -29.329 1.00 93.56 411 HIS A N 1
ATOM 3129 C CA . HIS A 1 411 ? -3.361 -5.399 -30.477 1.00 93.56 411 HIS A CA 1
ATOM 3130 C C . HIS A 1 411 ? -3.980 -4.494 -31.537 1.00 93.56 411 HIS A C 1
ATOM 3132 O O . HIS A 1 411 ? -4.917 -4.872 -32.237 1.00 93.56 411 HIS A O 1
ATOM 3138 N N . ILE A 1 412 ? -3.444 -3.287 -31.647 1.00 92.62 412 ILE A N 1
ATOM 3139 C CA . ILE A 1 412 ? -3.922 -2.226 -32.521 1.00 92.62 412 ILE A CA 1
ATOM 3140 C C . ILE A 1 412 ? -3.006 -2.146 -33.740 1.00 92.62 412 ILE A C 1
ATOM 3142 O O . ILE A 1 412 ? -1.806 -1.905 -33.616 1.00 92.62 412 ILE A O 1
ATOM 3146 N N . THR A 1 413 ? -3.574 -2.326 -34.932 1.00 92.81 413 THR A N 1
ATOM 3147 C CA . THR A 1 413 ? -2.858 -2.141 -36.203 1.00 92.81 413 THR A CA 1
ATOM 3148 C C . THR A 1 413 ? -3.389 -0.917 -36.943 1.00 92.81 413 THR A C 1
ATOM 3150 O O . THR A 1 413 ? -4.601 -0.790 -37.113 1.00 92.81 413 THR A O 1
ATOM 3153 N N . ALA A 1 414 ? -2.514 -0.011 -37.387 1.00 91.69 414 ALA A N 1
ATOM 3154 C CA . ALA A 1 414 ? -2.902 1.201 -38.123 1.00 91.69 414 ALA A CA 1
ATOM 3155 C C . ALA A 1 414 ? -1.790 1.702 -39.066 1.00 91.69 414 ALA A C 1
ATOM 3157 O O . ALA A 1 414 ? -0.640 1.306 -38.949 1.00 91.69 414 ALA A O 1
ATOM 3158 N N . GLY A 1 415 ? -2.084 2.624 -39.987 1.00 87.25 415 GLY A N 1
ATOM 3159 C CA . GLY A 1 415 ? -1.045 3.298 -40.776 1.00 87.25 415 GLY A CA 1
ATOM 3160 C C . GLY A 1 415 ? -0.418 4.465 -40.012 1.00 87.25 415 GLY A C 1
ATOM 3161 O O . GLY A 1 415 ? 0.761 4.775 -40.165 1.00 87.25 415 GLY A O 1
ATOM 3162 N N . THR A 1 416 ? -1.216 5.148 -39.193 1.00 87.69 416 THR A N 1
ATOM 3163 C CA . THR A 1 416 ? -0.811 6.295 -38.371 1.00 87.69 416 THR A CA 1
ATOM 3164 C C . THR A 1 416 ? -1.803 6.482 -37.231 1.00 87.69 416 THR A C 1
ATOM 3166 O O . THR A 1 416 ? -3.007 6.395 -37.471 1.00 87.69 416 THR A O 1
ATOM 3169 N N . ILE A 1 417 ? -1.315 6.795 -36.027 1.00 87.62 417 ILE A N 1
ATOM 3170 C CA . ILE A 1 417 ? -2.138 7.164 -34.868 1.00 87.62 417 ILE A CA 1
ATOM 3171 C C . ILE A 1 417 ? -1.563 8.410 -34.181 1.00 87.62 417 ILE A C 1
ATOM 3173 O O . ILE A 1 417 ? -0.365 8.487 -33.909 1.00 87.62 417 ILE A O 1
ATOM 3177 N N . SER A 1 418 ? -2.416 9.388 -33.864 1.00 86.31 418 SER A N 1
ATOM 3178 C CA . SER A 1 418 ? -2.011 10.551 -33.073 1.00 86.31 418 SER A CA 1
ATOM 3179 C C . SER A 1 418 ? -3.164 11.265 -32.359 1.00 86.31 418 SER A C 1
ATOM 3181 O O . SER A 1 418 ? -4.292 11.306 -32.852 1.00 86.31 418 SER A O 1
ATOM 3183 N N . GLY A 1 419 ? -2.845 11.876 -31.215 1.00 78.25 419 GLY A N 1
ATOM 3184 C CA . GLY A 1 419 ? -3.714 12.765 -30.442 1.00 78.25 419 GLY A CA 1
ATOM 3185 C C . GLY A 1 419 ? -4.627 12.072 -29.434 1.00 78.25 419 GLY A C 1
ATOM 3186 O O . GLY A 1 419 ? -5.390 12.764 -28.770 1.00 78.25 419 GLY A O 1
ATOM 3187 N N . PHE A 1 420 ? -4.555 10.745 -29.308 1.00 79.12 420 PHE A N 1
ATOM 3188 C CA . PHE A 1 420 ? -5.343 9.979 -28.339 1.00 79.12 420 PHE A CA 1
ATOM 3189 C C . PHE A 1 420 ? -4.606 9.822 -27.010 1.00 79.12 420 PHE A C 1
ATOM 3191 O O . PHE A 1 420 ? -3.380 9.894 -26.962 1.00 79.12 420 PHE A O 1
ATOM 3198 N N . GLU A 1 421 ? -5.377 9.585 -25.961 1.00 78.56 421 GLU A N 1
ATOM 3199 C CA . GLU A 1 421 ? -4.940 9.228 -24.614 1.00 78.56 421 GLU A CA 1
ATOM 3200 C C . GLU A 1 421 ? -5.424 7.803 -24.352 1.00 78.56 421 GLU A C 1
ATOM 3202 O O . GLU A 1 421 ? -6.579 7.475 -24.651 1.00 78.56 421 GLU A O 1
ATOM 3207 N N . PHE A 1 422 ? -4.510 6.953 -23.902 1.00 76.25 422 PHE A N 1
ATOM 3208 C CA . PHE A 1 422 ? -4.776 5.574 -23.533 1.00 76.25 422 PHE A CA 1
ATOM 3209 C C . PHE A 1 422 ? -4.566 5.466 -22.038 1.00 76.25 422 PHE A C 1
ATOM 3211 O O . PHE A 1 422 ? -3.453 5.633 -21.565 1.00 76.25 422 PHE A O 1
ATOM 3218 N N . GLU A 1 423 ? -5.641 5.200 -21.325 1.00 76.00 423 GLU A N 1
ATOM 3219 C CA . GLU A 1 423 ? -5.626 4.986 -19.889 1.00 76.00 423 GLU A CA 1
ATOM 3220 C C . GLU A 1 423 ? -6.404 3.684 -19.716 1.00 76.00 423 GLU A C 1
ATOM 3222 O O . GLU A 1 423 ? -7.636 3.670 -19.847 1.00 76.00 423 GLU A O 1
ATOM 3227 N N . THR A 1 424 ? -5.684 2.564 -19.590 1.00 59.91 424 THR A N 1
ATOM 3228 C CA . THR A 1 424 ? -6.327 1.239 -19.459 1.00 59.91 424 THR A CA 1
ATOM 3229 C C . THR A 1 424 ? -7.124 1.138 -18.160 1.00 59.91 424 THR A C 1
ATOM 3231 O O . THR A 1 424 ? -8.112 0.416 -18.067 1.00 59.91 424 THR A O 1
ATOM 3234 N N . ASP A 1 425 ? -6.820 2.052 -17.245 1.00 62.97 425 ASP A N 1
ATOM 3235 C CA . ASP A 1 425 ? -7.174 1.980 -15.844 1.00 62.97 425 ASP A CA 1
ATOM 3236 C C . ASP A 1 425 ? -8.030 3.157 -15.350 1.00 62.97 425 ASP A C 1
ATOM 3238 O O . ASP A 1 425 ? -8.305 3.308 -14.154 1.00 62.97 425 ASP A O 1
ATOM 3242 N N . ALA A 1 426 ? -8.544 3.959 -16.289 1.00 49.78 426 ALA A N 1
ATOM 3243 C CA . ALA A 1 426 ? -9.402 5.106 -16.020 1.00 49.78 426 ALA A CA 1
ATOM 3244 C C . ALA A 1 426 ? -10.817 4.680 -15.615 1.00 49.78 426 ALA A C 1
ATOM 3246 O O . ALA A 1 426 ? -11.699 4.438 -16.453 1.00 49.78 426 ALA A O 1
ATOM 3247 N N . THR A 1 427 ? -11.140 4.717 -14.325 1.00 45.56 427 THR A N 1
ATOM 3248 C CA . THR A 1 427 ? -12.537 4.934 -13.928 1.00 45.56 427 THR A CA 1
ATOM 3249 C C . THR A 1 427 ? -12.651 6.139 -13.013 1.00 45.56 427 THR A C 1
ATOM 3251 O O . THR A 1 427 ? -11.785 6.415 -12.196 1.00 45.56 427 THR A O 1
ATOM 3254 N N . ALA A 1 428 ? -13.763 6.873 -13.134 1.00 38.53 428 ALA A N 1
ATOM 3255 C CA . ALA A 1 428 ? -14.013 8.179 -12.510 1.00 38.53 428 ALA A CA 1
ATOM 3256 C C . ALA A 1 428 ? -13.985 8.227 -10.958 1.00 38.53 428 ALA A C 1
ATOM 3258 O O . ALA A 1 428 ? -14.492 9.188 -10.372 1.00 38.53 428 ALA A O 1
ATOM 3259 N N . THR A 1 429 ? -13.458 7.205 -10.281 1.00 40.44 429 THR A N 1
ATOM 3260 C CA . THR A 1 429 ? -13.361 7.119 -8.821 1.00 40.44 429 THR A CA 1
ATOM 3261 C C . THR A 1 429 ? -12.003 6.690 -8.257 1.00 40.44 429 THR A C 1
ATOM 3263 O O . THR A 1 429 ? -11.857 6.827 -7.046 1.00 40.44 429 THR A O 1
ATOM 3266 N N . ALA A 1 430 ? -11.032 6.258 -9.061 1.00 39.22 430 ALA A N 1
ATOM 3267 C CA . ALA A 1 430 ? -9.621 6.104 -8.686 1.00 39.22 430 ALA A CA 1
ATOM 3268 C C . ALA A 1 430 ? -8.848 5.652 -9.933 1.00 39.22 430 ALA A C 1
ATOM 3270 O O . ALA A 1 430 ? -9.319 4.736 -10.606 1.00 39.22 430 ALA A O 1
ATOM 3271 N N . ASP A 1 431 ? -7.717 6.294 -10.214 1.00 41.88 431 ASP A N 1
ATOM 3272 C CA . ASP A 1 431 ? -6.723 5.822 -11.181 1.00 41.88 431 ASP A CA 1
ATOM 3273 C C . ASP A 1 431 ? -6.193 4.469 -10.667 1.00 41.88 431 ASP A C 1
ATOM 3275 O O . ASP A 1 431 ? -5.832 4.371 -9.487 1.00 41.88 431 ASP A O 1
ATOM 3279 N N . GLY A 1 432 ? -6.211 3.424 -11.498 1.00 47.47 432 GLY A N 1
ATOM 3280 C CA . GLY A 1 432 ? -5.626 2.124 -11.159 1.00 47.47 432 GLY A CA 1
ATOM 3281 C C . GLY A 1 432 ? -6.599 0.954 -11.246 1.00 47.47 432 GLY A C 1
ATOM 3282 O O . GLY A 1 432 ? -7.112 0.463 -10.234 1.00 47.47 432 GLY A O 1
ATOM 3283 N N . GLY A 1 433 ? -6.794 0.452 -12.457 1.00 54.25 433 GLY A N 1
ATOM 3284 C CA . GLY A 1 433 ? -6.959 -0.981 -12.632 1.00 54.25 433 GLY A CA 1
ATOM 3285 C C . GLY A 1 433 ? -5.739 -1.710 -12.060 1.00 54.25 433 GLY A C 1
ATOM 3286 O O . GLY A 1 433 ? -4.774 -1.121 -11.584 1.00 54.25 433 GLY A O 1
ATOM 3287 N N . ILE A 1 434 ? -5.905 -3.011 -11.888 1.00 67.38 434 ILE A N 1
ATOM 3288 C CA . ILE A 1 434 ? -4.988 -3.865 -11.121 1.00 67.38 434 ILE A CA 1
ATOM 3289 C C . ILE A 1 434 ? -4.509 -5.042 -11.977 1.00 67.38 434 ILE A C 1
ATOM 3291 O O . ILE A 1 434 ? -4.025 -6.043 -11.447 1.00 67.38 434 ILE A O 1
ATOM 3295 N N . GLY A 1 435 ? -4.769 -4.968 -13.283 1.00 76.69 435 GLY A N 1
ATOM 3296 C CA . GLY A 1 435 ? -4.546 -6.032 -14.246 1.00 76.69 435 GLY A CA 1
ATOM 3297 C C . GLY A 1 435 ? -3.172 -5.934 -14.886 1.00 76.69 435 GLY A C 1
ATOM 3298 O O . GLY A 1 435 ? -2.679 -4.849 -15.119 1.00 76.69 435 GLY A O 1
ATOM 3299 N N . ALA A 1 436 ? -2.575 -7.078 -15.215 1.00 85.25 436 ALA A N 1
ATOM 3300 C CA . ALA A 1 436 ? -1.351 -7.115 -16.009 1.00 85.25 436 ALA A CA 1
ATOM 3301 C C . ALA A 1 436 ? -1.683 -6.896 -17.496 1.00 85.25 436 ALA A C 1
ATOM 3303 O O . ALA A 1 436 ? -1.955 -7.849 -18.245 1.00 85.25 436 ALA A O 1
ATOM 3304 N N . ASP A 1 437 ? -1.658 -5.643 -17.930 1.00 87.94 437 ASP A N 1
ATOM 3305 C CA . ASP A 1 437 ? -2.141 -5.222 -19.231 1.00 87.94 437 ASP A CA 1
ATOM 3306 C C . ASP A 1 437 ? -1.114 -5.436 -20.342 1.00 87.94 437 ASP A C 1
ATOM 3308 O O . ASP A 1 437 ? 0.096 -5.599 -20.155 1.00 87.94 437 ASP A O 1
ATOM 3312 N N . THR A 1 438 ? -1.608 -5.550 -21.573 1.00 92.62 438 THR A N 1
ATOM 3313 C CA . THR A 1 438 ? -0.773 -5.712 -22.766 1.00 92.62 438 THR A CA 1
ATOM 3314 C C . THR A 1 438 ? -1.300 -4.867 -23.910 1.00 92.62 438 THR A C 1
ATOM 3316 O O . THR A 1 438 ? -2.288 -5.221 -24.560 1.00 92.62 438 THR A O 1
ATOM 3319 N N . LEU A 1 439 ? -0.591 -3.788 -24.219 1.00 93.88 439 LEU A N 1
ATOM 3320 C CA . LEU A 1 439 ? -0.868 -2.914 -25.347 1.00 93.88 439 LEU A CA 1
ATOM 3321 C C . LEU A 1 439 ? 0.171 -3.118 -26.442 1.00 93.88 439 LEU A C 1
ATOM 3323 O O . LEU A 1 439 ? 1.369 -2.955 -26.233 1.00 93.88 439 LEU A O 1
ATOM 3327 N N . ILE A 1 440 ? -0.289 -3.457 -27.640 1.00 95.25 440 ILE A N 1
ATOM 3328 C CA . ILE A 1 440 ? 0.569 -3.671 -28.804 1.00 95.25 440 ILE A CA 1
ATOM 3329 C C . ILE A 1 440 ? 0.099 -2.755 -29.919 1.00 95.25 440 ILE A C 1
ATOM 3331 O O . ILE A 1 440 ? -1.029 -2.875 -30.394 1.00 95.25 440 ILE A O 1
ATOM 3335 N N . PHE A 1 441 ? 0.985 -1.889 -30.387 1.00 95.06 441 PHE A N 1
ATOM 3336 C CA . PHE A 1 441 ? 0.769 -1.019 -31.531 1.00 95.06 441 PHE A CA 1
ATOM 3337 C C . PHE A 1 441 ? 1.659 -1.480 -32.682 1.00 95.06 441 PHE A C 1
ATOM 3339 O O . PHE A 1 441 ? 2.881 -1.496 -32.560 1.00 95.06 441 PHE A O 1
ATOM 3346 N N . THR A 1 442 ? 1.059 -1.844 -33.812 1.00 94.44 442 THR A N 1
ATOM 3347 C CA . THR A 1 442 ? 1.785 -2.229 -35.030 1.00 94.44 442 THR A CA 1
ATOM 3348 C C . THR A 1 442 ? 1.406 -1.298 -36.171 1.00 94.44 442 THR A C 1
ATOM 3350 O O . THR A 1 442 ? 0.222 -1.105 -36.453 1.00 94.44 442 THR A O 1
ATOM 3353 N N . PHE A 1 443 ? 2.401 -0.731 -36.854 1.00 92.38 443 PHE A N 1
ATOM 3354 C CA . PHE A 1 443 ? 2.150 0.223 -37.928 1.00 92.38 443 PHE A CA 1
ATOM 3355 C C . PHE A 1 443 ? 2.454 -0.337 -39.310 1.00 92.38 443 PHE A C 1
ATOM 3357 O O . PHE A 1 443 ? 3.567 -0.764 -39.592 1.00 92.38 443 PHE A O 1
ATOM 3364 N N . GLU A 1 444 ? 1.475 -0.256 -40.212 1.00 84.62 444 GLU A N 1
ATOM 3365 C CA . GLU A 1 444 ? 1.608 -0.695 -41.600 1.00 84.62 444 GLU A CA 1
ATOM 3366 C C . GLU A 1 444 ? 1.316 0.461 -42.568 1.00 84.62 444 GLU A C 1
ATOM 3368 O O . GLU A 1 444 ? 0.181 0.680 -43.002 1.00 84.62 444 GLU A O 1
ATOM 3373 N N . SER A 1 445 ? 2.357 1.198 -42.966 1.00 85.19 445 SER A N 1
ATOM 3374 C CA . SER A 1 445 ? 2.241 2.265 -43.967 1.00 85.19 445 SER A CA 1
ATOM 3375 C C . SER A 1 445 ? 3.271 2.126 -45.089 1.00 85.19 445 SER A C 1
ATOM 3377 O O . SER A 1 445 ? 4.463 1.972 -44.833 1.00 85.19 445 SER A O 1
ATOM 3379 N N . PRO A 1 446 ? 2.864 2.236 -46.369 1.00 82.50 446 PRO A N 1
ATOM 3380 C CA . PRO A 1 446 ? 3.795 2.157 -47.493 1.00 82.50 446 PRO A CA 1
ATOM 3381 C C . PRO A 1 446 ? 4.572 3.460 -47.746 1.00 82.50 446 PRO A C 1
ATOM 3383 O O . PRO A 1 446 ? 5.383 3.500 -48.676 1.00 82.50 446 PRO A O 1
ATOM 3386 N N . VAL A 1 447 ? 4.276 4.542 -47.017 1.00 84.06 447 VAL A N 1
ATOM 3387 C CA . VAL A 1 447 ? 4.861 5.872 -47.258 1.00 84.06 447 VAL A CA 1
ATOM 3388 C C . VAL A 1 447 ? 5.406 6.482 -45.974 1.00 84.06 447 VAL A C 1
ATOM 3390 O O . VAL A 1 447 ? 6.571 6.864 -45.950 1.0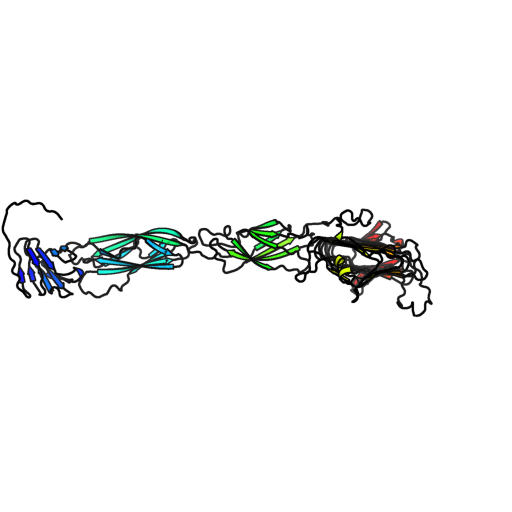0 84.06 447 VAL A O 1
ATOM 3393 N N . GLU A 1 448 ? 4.575 6.575 -44.941 1.00 88.75 448 GLU A N 1
ATOM 3394 C CA . GLU A 1 448 ? 4.882 7.332 -43.729 1.00 88.75 448 GLU A CA 1
ATOM 3395 C C . GLU A 1 448 ? 4.020 6.841 -42.558 1.00 88.75 448 GLU A C 1
ATOM 3397 O O . GLU A 1 448 ? 2.812 6.657 -42.744 1.00 88.75 448 GLU A O 1
ATOM 3402 N N . SER A 1 449 ? 4.626 6.645 -41.385 1.00 90.44 449 SER A N 1
ATOM 3403 C CA . SER A 1 449 ? 3.936 6.250 -40.148 1.00 90.44 449 SER A CA 1
ATOM 3404 C C . SER A 1 449 ? 4.181 7.271 -39.039 1.00 90.44 449 SER A C 1
ATOM 3406 O O . SER A 1 449 ? 5.332 7.618 -38.768 1.00 90.44 449 SER A O 1
ATOM 3408 N N . TYR A 1 450 ? 3.115 7.709 -38.364 1.00 89.25 450 TYR A N 1
ATOM 3409 C CA . TYR A 1 450 ? 3.203 8.511 -37.141 1.00 89.25 450 TYR A CA 1
ATOM 3410 C C . TYR A 1 450 ? 2.633 7.754 -35.944 1.00 89.25 450 TYR A C 1
ATOM 3412 O O . TYR A 1 450 ? 1.545 7.180 -36.033 1.00 89.25 450 TYR A O 1
ATOM 3420 N N . PHE A 1 451 ? 3.342 7.851 -34.826 1.00 91.88 451 PHE A N 1
ATOM 3421 C CA . PHE A 1 451 ? 2.894 7.492 -33.493 1.00 91.88 451 PHE A CA 1
ATOM 3422 C C . PHE A 1 451 ? 3.116 8.694 -32.569 1.00 91.88 451 PHE A C 1
ATOM 3424 O O . PHE A 1 451 ? 4.245 9.054 -32.238 1.00 91.88 451 PHE A O 1
ATOM 3431 N N . ALA A 1 452 ? 2.030 9.388 -32.249 1.00 89.50 452 ALA A N 1
ATOM 3432 C CA . ALA A 1 452 ? 2.072 10.606 -31.444 1.00 89.50 452 ALA A CA 1
ATOM 3433 C C . ALA A 1 452 ? 0.806 10.715 -30.592 1.00 89.50 452 ALA A C 1
ATOM 3435 O O . ALA A 1 452 ? -0.054 11.571 -30.833 1.00 89.50 452 ALA A O 1
ATOM 3436 N N . LEU A 1 453 ? 0.658 9.768 -29.669 1.00 86.69 453 LEU A N 1
ATOM 3437 C CA . LEU A 1 453 ? -0.332 9.785 -28.591 1.00 86.69 453 LEU A CA 1
ATOM 3438 C C . LEU A 1 453 ? 0.008 10.867 -27.567 1.00 86.69 453 LEU A C 1
ATOM 3440 O O . LEU A 1 453 ? 1.165 11.264 -27.495 1.00 86.69 453 LEU A O 1
ATOM 3444 N N . ASN A 1 454 ? -0.978 11.323 -26.797 1.00 85.75 454 ASN A N 1
ATOM 3445 C CA . ASN A 1 454 ? -0.760 12.243 -25.679 1.00 85.75 454 ASN A CA 1
ATOM 3446 C C . ASN A 1 454 ? -0.114 11.502 -24.497 1.00 85.75 454 ASN A C 1
ATOM 3448 O O . ASN A 1 454 ? 0.895 11.961 -23.967 1.00 85.75 454 ASN A O 1
ATOM 3452 N N . SER A 1 455 ? -0.672 10.346 -24.138 1.00 88.44 455 SER A N 1
ATOM 3453 C CA . SER A 1 455 ? -0.202 9.475 -23.058 1.00 88.44 455 SER A CA 1
ATOM 3454 C C . SER A 1 455 ? -0.688 8.035 -23.266 1.00 88.44 455 SER A C 1
ATOM 3456 O O . SER A 1 455 ? -1.705 7.799 -23.931 1.00 88.44 455 SER A O 1
ATOM 3458 N N . ILE A 1 456 ? 0.085 7.094 -22.731 1.00 90.62 456 ILE A N 1
ATOM 3459 C CA . ILE A 1 456 ? -0.277 5.711 -22.434 1.00 90.62 456 ILE A CA 1
ATOM 3460 C C . ILE A 1 456 ? -0.021 5.539 -20.939 1.00 90.62 456 ILE A C 1
ATOM 3462 O O . ILE A 1 456 ? 1.120 5.694 -20.521 1.00 90.62 456 ILE A O 1
ATOM 3466 N N . GLU A 1 457 ? -1.063 5.252 -20.176 1.00 89.62 457 GLU A N 1
ATOM 3467 C CA . GLU A 1 457 ? -1.032 5.026 -18.732 1.00 89.62 457 GLU A CA 1
ATOM 3468 C C . GLU A 1 457 ? -1.639 3.644 -18.475 1.00 89.62 457 GLU A C 1
ATOM 3470 O O . GLU A 1 457 ? -2.814 3.428 -18.803 1.00 89.62 457 GLU A O 1
ATOM 3475 N N . THR A 1 458 ? -0.826 2.699 -17.988 1.00 85.06 458 THR A N 1
ATOM 3476 C CA . THR A 1 458 ? -1.277 1.314 -17.741 1.00 85.06 458 THR A CA 1
ATOM 3477 C C . THR A 1 458 ? -1.577 1.001 -16.280 1.00 85.06 458 THR A C 1
ATOM 3479 O O . THR A 1 458 ? -2.332 0.080 -16.025 1.00 85.06 458 THR A O 1
ATOM 3482 N N . GLY A 1 459 ? -1.148 1.855 -15.346 1.00 78.62 459 GLY A N 1
ATOM 3483 C CA . GLY A 1 459 ? -1.639 1.833 -13.970 1.00 78.62 459 GLY A CA 1
ATOM 3484 C C . GLY A 1 459 ? -0.912 0.835 -13.075 1.00 78.62 459 GLY A C 1
ATOM 3485 O O . GLY A 1 459 ? 0.261 1.042 -12.780 1.00 78.62 459 GLY A O 1
ATOM 3486 N N . TYR A 1 460 ? -1.632 -0.139 -12.512 1.00 78.94 460 TYR A N 1
ATOM 3487 C CA . TYR A 1 460 ? -1.022 -1.162 -11.655 1.00 78.94 460 TYR A CA 1
ATOM 3488 C C . TYR A 1 460 ? -1.108 -2.529 -12.314 1.00 78.94 460 TYR A C 1
ATOM 3490 O O . TYR A 1 460 ? -2.198 -2.995 -12.640 1.00 78.94 460 TYR A O 1
ATOM 3498 N N . GLY A 1 461 ? 0.001 -3.253 -12.322 1.00 80.44 461 GLY A N 1
ATOM 3499 C CA . GLY A 1 461 ? 0.065 -4.538 -12.996 1.00 80.44 461 GLY A CA 1
ATOM 3500 C C . GLY A 1 461 ? 1.451 -4.732 -13.561 1.00 80.44 461 GLY A C 1
ATOM 3501 O O . GLY A 1 461 ? 2.156 -3.770 -13.783 1.00 80.44 461 GLY A O 1
ATOM 3502 N N . GLU A 1 462 ? 1.859 -5.973 -13.814 1.00 87.06 462 GLU A N 1
ATOM 3503 C CA . GLU A 1 462 ? 3.064 -6.187 -14.612 1.00 87.06 462 GLU A CA 1
ATOM 3504 C C . GLU A 1 462 ? 2.704 -5.970 -16.077 1.00 87.06 462 GLU A C 1
ATOM 3506 O O . GLU A 1 462 ? 2.286 -6.911 -16.762 1.00 87.06 462 GLU A O 1
ATOM 3511 N N . ASP A 1 463 ? 2.844 -4.747 -16.555 1.00 90.31 463 ASP A N 1
ATOM 3512 C CA . ASP A 1 463 ? 2.315 -4.277 -17.821 1.00 90.31 463 ASP A CA 1
ATOM 3513 C C . ASP A 1 463 ? 3.298 -4.447 -18.975 1.00 90.31 463 ASP A C 1
ATOM 3515 O O . ASP A 1 463 ? 4.516 -4.583 -18.833 1.00 90.31 463 ASP A O 1
ATOM 3519 N N . VAL A 1 464 ? 2.750 -4.494 -20.187 1.00 94.06 464 VAL A N 1
ATOM 3520 C CA . VAL A 1 464 ? 3.533 -4.590 -21.416 1.00 94.06 464 VAL A CA 1
ATOM 3521 C C . VAL A 1 464 ? 3.016 -3.584 -22.434 1.00 94.06 464 VAL A C 1
ATOM 3523 O O . VAL A 1 464 ? 1.897 -3.707 -22.932 1.00 94.06 464 VAL A O 1
ATOM 3526 N N . VAL A 1 465 ? 3.880 -2.661 -22.850 1.00 96.38 465 VAL A N 1
ATOM 3527 C CA . VAL A 1 465 ? 3.635 -1.737 -23.960 1.00 96.38 465 VAL A CA 1
ATOM 3528 C C . VAL A 1 465 ? 4.620 -2.029 -25.087 1.00 96.38 465 VAL A C 1
ATOM 3530 O O . VAL A 1 465 ? 5.831 -1.893 -24.940 1.00 96.38 465 VAL A O 1
ATOM 3533 N N . ILE A 1 466 ? 4.105 -2.417 -26.252 1.00 96.94 466 ILE A N 1
ATOM 3534 C CA . ILE A 1 466 ? 4.897 -2.701 -27.451 1.00 96.94 466 ILE A CA 1
ATOM 3535 C C . ILE A 1 466 ? 4.520 -1.718 -28.551 1.00 96.94 466 ILE A C 1
ATOM 3537 O O . ILE A 1 466 ? 3.362 -1.636 -28.956 1.00 96.94 466 ILE A O 1
ATOM 3541 N N . VAL A 1 467 ? 5.513 -1.022 -29.093 1.00 96.50 467 VAL A N 1
ATOM 3542 C CA . VAL A 1 467 ? 5.363 -0.095 -30.217 1.00 96.50 467 VAL A CA 1
ATOM 3543 C C . VAL A 1 467 ? 6.257 -0.563 -31.362 1.00 96.50 467 VAL A C 1
ATOM 3545 O O . VAL A 1 467 ? 7.475 -0.430 -31.298 1.00 96.50 467 VAL A O 1
ATOM 3548 N N . ASP A 1 468 ? 5.655 -1.107 -32.419 1.00 95.62 468 ASP A N 1
ATOM 3549 C CA . ASP A 1 468 ? 6.335 -1.606 -33.621 1.00 95.62 468 ASP A CA 1
ATOM 3550 C C . ASP A 1 468 ? 5.980 -0.742 -34.843 1.00 95.62 468 ASP A C 1
ATOM 3552 O O . ASP A 1 468 ? 4.913 -0.873 -35.450 1.00 95.62 468 ASP A O 1
ATOM 3556 N N . ILE A 1 469 ? 6.886 0.175 -35.192 1.00 92.69 469 ILE A N 1
ATOM 3557 C CA . ILE A 1 469 ? 6.770 1.113 -36.314 1.00 92.69 469 ILE A CA 1
ATOM 3558 C C . ILE A 1 469 ? 7.783 0.731 -37.399 1.00 92.69 469 ILE A C 1
ATOM 3560 O O . ILE A 1 469 ? 8.811 1.392 -37.571 1.00 92.69 469 ILE A O 1
ATOM 3564 N N . THR A 1 470 ? 7.505 -0.341 -38.140 1.00 89.38 470 THR A N 1
ATOM 3565 C CA . THR A 1 470 ? 8.426 -0.876 -39.155 1.00 89.38 470 THR A CA 1
ATOM 3566 C C . THR A 1 470 ? 7.851 -0.872 -40.578 1.00 89.38 470 THR A C 1
ATOM 3568 O O . THR A 1 470 ? 6.644 -0.860 -40.814 1.00 89.38 470 THR A O 1
ATOM 3571 N N . GLY A 1 471 ? 8.733 -0.853 -41.580 1.00 85.38 471 GLY A N 1
ATOM 3572 C CA . GLY A 1 471 ? 8.414 -1.001 -43.002 1.00 85.38 471 GLY A CA 1
ATOM 3573 C C . GLY A 1 471 ? 8.088 0.287 -43.771 1.00 85.38 471 GLY A C 1
ATOM 3574 O O . GLY A 1 471 ? 7.987 0.232 -45.005 1.00 85.38 471 GLY A O 1
ATOM 3575 N N . ALA A 1 472 ? 7.963 1.438 -43.105 1.00 88.69 472 ALA A N 1
ATOM 3576 C CA . ALA A 1 472 ? 7.685 2.716 -43.760 1.00 88.69 472 ALA A CA 1
ATOM 3577 C C . ALA A 1 472 ? 8.980 3.476 -44.127 1.00 88.69 472 ALA A C 1
ATOM 3579 O O . ALA A 1 472 ? 9.960 3.469 -43.383 1.00 88.69 472 ALA A O 1
ATOM 3580 N N . PRO A 1 473 ? 9.022 4.180 -45.275 1.00 89.44 473 PRO A N 1
ATOM 3581 C CA . PRO A 1 473 ? 10.154 5.041 -45.605 1.00 89.44 473 PRO A CA 1
ATOM 3582 C C . PRO A 1 473 ? 10.425 6.156 -44.589 1.00 89.44 473 PRO A C 1
ATOM 3584 O O . PRO A 1 473 ? 11.592 6.469 -44.344 1.00 89.44 473 PRO A O 1
ATOM 3587 N N . GLU A 1 474 ? 9.371 6.742 -44.023 1.00 91.00 474 GLU A N 1
ATOM 3588 C CA . GLU A 1 474 ? 9.438 7.805 -43.018 1.00 91.00 474 GLU A CA 1
ATOM 3589 C C . GLU A 1 474 ? 8.674 7.380 -41.752 1.00 91.00 474 GLU A C 1
ATOM 3591 O O . GLU A 1 474 ? 7.529 6.935 -41.853 1.00 91.00 474 GLU A O 1
ATOM 3596 N N . THR A 1 475 ? 9.291 7.490 -40.571 1.00 93.25 475 THR A N 1
ATOM 3597 C CA . THR A 1 475 ? 8.671 7.083 -39.294 1.00 93.25 475 THR A CA 1
ATOM 3598 C C . THR A 1 475 ? 8.851 8.127 -38.200 1.00 93.25 475 THR A C 1
ATOM 3600 O O . THR A 1 475 ? 9.943 8.633 -37.962 1.00 93.25 475 THR A O 1
ATOM 3603 N N . TYR A 1 476 ? 7.774 8.468 -37.503 1.00 92.56 476 TYR A N 1
ATOM 3604 C CA . TYR A 1 476 ? 7.783 9.527 -36.501 1.00 92.56 476 TYR A CA 1
ATOM 3605 C C . TYR A 1 476 ? 7.130 9.045 -35.211 1.00 92.56 476 TYR A C 1
ATOM 3607 O O . TYR A 1 476 ? 5.919 8.862 -35.173 1.00 92.56 476 TYR A O 1
ATOM 3615 N N . HIS A 1 477 ? 7.925 8.899 -34.157 1.00 93.44 477 HIS A N 1
ATOM 3616 C CA . HIS A 1 477 ? 7.474 8.696 -32.789 1.00 93.44 477 HIS A CA 1
ATOM 3617 C C . HIS A 1 477 ? 7.859 9.930 -31.972 1.00 93.44 477 HIS A C 1
ATOM 3619 O O . HIS A 1 477 ? 9.046 10.188 -31.768 1.00 93.44 477 HIS A O 1
ATOM 3625 N N . TYR A 1 478 ? 6.881 10.734 -31.554 1.00 89.00 478 TYR A N 1
ATOM 3626 C CA . TYR A 1 478 ? 7.142 11.910 -30.722 1.00 89.00 478 TYR A CA 1
ATOM 3627 C C . TYR A 1 478 ? 5.931 12.313 -29.886 1.00 89.00 478 TYR A C 1
ATOM 3629 O O . TYR A 1 478 ? 4.789 12.177 -30.319 1.00 89.00 478 TYR A O 1
ATOM 3637 N N . GLY A 1 479 ? 6.204 12.922 -28.731 1.00 81.50 479 GLY A N 1
ATOM 3638 C CA . GLY A 1 479 ? 5.178 13.537 -27.888 1.00 81.50 479 GLY A CA 1
ATOM 3639 C C . GLY A 1 479 ? 4.284 12.541 -27.158 1.00 81.50 479 GLY A C 1
ATOM 3640 O O . GLY A 1 479 ? 3.254 12.964 -26.651 1.00 81.50 479 GLY A O 1
ATOM 3641 N N . THR A 1 480 ? 4.677 11.266 -27.128 1.00 90.62 480 THR A N 1
ATOM 3642 C CA . THR A 1 480 ? 4.004 10.201 -26.388 1.00 90.62 480 THR A CA 1
ATOM 3643 C C . THR A 1 480 ? 4.728 9.959 -25.078 1.00 90.62 480 THR A C 1
ATOM 3645 O O . THR A 1 480 ? 5.903 9.593 -25.084 1.00 90.62 480 THR A O 1
ATOM 3648 N N . SER A 1 481 ? 3.995 10.175 -23.988 1.00 94.25 481 SER A N 1
ATOM 3649 C CA . SER A 1 481 ? 4.357 9.712 -22.653 1.00 94.25 481 SER A CA 1
ATOM 3650 C C . SER A 1 481 ? 3.867 8.278 -22.486 1.00 94.25 481 SER A C 1
ATOM 3652 O O . SER A 1 481 ? 2.709 8.006 -22.791 1.00 94.25 481 SER A O 1
ATOM 3654 N N . ILE A 1 482 ? 4.728 7.372 -22.046 1.00 94.94 482 ILE A N 1
ATOM 3655 C CA . ILE A 1 482 ? 4.387 6.002 -21.664 1.00 94.94 482 ILE A CA 1
ATOM 3656 C C . ILE A 1 482 ? 4.701 5.898 -20.178 1.00 94.94 482 ILE A C 1
ATOM 3658 O O . ILE A 1 482 ? 5.864 6.025 -19.812 1.00 94.94 482 ILE A O 1
ATOM 3662 N N . ASP A 1 483 ? 3.675 5.733 -19.357 1.00 93.38 483 ASP A N 1
ATOM 3663 C CA . ASP A 1 483 ? 3.768 5.566 -17.910 1.00 93.38 483 ASP A CA 1
ATOM 3664 C C . ASP A 1 483 ? 3.168 4.203 -17.554 1.00 93.38 483 ASP A C 1
ATOM 3666 O O . ASP A 1 483 ? 1.966 3.992 -17.748 1.00 93.38 483 ASP A O 1
ATOM 3670 N N . THR A 1 484 ? 4.010 3.255 -17.143 1.00 90.62 484 THR A N 1
ATOM 3671 C CA . THR A 1 484 ? 3.547 1.904 -16.791 1.00 90.62 484 THR A CA 1
ATOM 3672 C C . THR A 1 484 ? 3.244 1.728 -15.306 1.00 90.62 484 THR A C 1
ATOM 3674 O O . THR A 1 484 ? 2.527 0.809 -14.942 1.00 90.62 484 THR A O 1
ATOM 3677 N N . GLY A 1 485 ? 3.620 2.708 -14.479 1.00 86.25 485 GLY A N 1
ATOM 3678 C CA . GLY A 1 485 ? 3.169 2.807 -13.101 1.00 86.25 485 GLY A CA 1
ATOM 3679 C C . GLY A 1 485 ? 3.986 1.985 -12.114 1.00 86.25 485 GLY A C 1
ATOM 3680 O O . GLY A 1 485 ? 4.930 2.508 -11.533 1.00 86.25 485 GLY A O 1
ATOM 3681 N N . ALA A 1 486 ? 3.542 0.787 -11.766 1.00 83.00 486 ALA A N 1
ATOM 3682 C CA . ALA A 1 486 ? 4.195 0.000 -10.728 1.00 83.00 486 ALA A CA 1
ATOM 3683 C C . ALA A 1 486 ? 4.129 -1.477 -11.030 1.00 83.00 486 ALA A C 1
ATOM 3685 O O . ALA A 1 486 ? 3.130 -1.942 -11.571 1.00 83.00 486 ALA A O 1
ATOM 3686 N N . GLN A 1 487 ? 5.086 -2.199 -10.453 1.00 86.19 487 GLN A N 1
ATOM 3687 C CA . GLN A 1 487 ? 5.495 -3.566 -10.742 1.00 86.19 487 GLN A CA 1
ATOM 3688 C C . GLN A 1 487 ? 6.471 -3.670 -11.902 1.00 86.19 487 GLN A C 1
ATOM 3690 O O . GLN A 1 487 ? 6.950 -2.693 -12.440 1.00 86.19 487 GLN A O 1
ATOM 3695 N N . SER A 1 488 ? 6.870 -4.906 -12.205 1.00 90.44 488 SER A N 1
ATOM 3696 C CA . SER A 1 488 ? 7.898 -5.199 -13.197 1.00 90.44 488 SER A CA 1
ATOM 3697 C C . SER A 1 488 ? 7.344 -5.128 -14.624 1.00 90.44 488 SER A C 1
ATOM 3699 O O . SER A 1 488 ? 6.906 -6.142 -15.188 1.00 90.44 488 SER A O 1
ATOM 3701 N N . ASP A 1 489 ? 7.451 -3.957 -15.236 1.00 92.81 489 ASP A N 1
ATOM 3702 C CA . ASP A 1 489 ? 6.838 -3.605 -16.513 1.00 92.81 489 ASP A CA 1
ATOM 3703 C C . ASP A 1 489 ? 7.776 -3.750 -17.708 1.00 92.81 489 ASP A C 1
ATOM 3705 O O . ASP A 1 489 ? 9.003 -3.854 -17.604 1.00 92.81 489 ASP A O 1
ATOM 3709 N N . GLN A 1 490 ? 7.212 -3.795 -18.915 1.00 95.69 490 GLN A N 1
ATOM 3710 C CA . GLN A 1 490 ? 7.996 -3.912 -20.141 1.00 95.69 490 GLN A CA 1
ATOM 3711 C C . GLN A 1 490 ? 7.550 -2.921 -21.208 1.00 95.69 490 GLN A C 1
ATOM 3713 O O . GLN A 1 490 ? 6.456 -3.028 -21.759 1.00 95.69 490 GLN A O 1
ATOM 3718 N N . VAL A 1 491 ? 8.459 -2.036 -21.611 1.00 97.62 491 VAL A N 1
ATOM 3719 C CA . VAL A 1 491 ? 8.263 -1.116 -22.733 1.00 97.62 491 VAL A CA 1
ATOM 3720 C C . VAL A 1 491 ? 9.207 -1.487 -23.868 1.00 97.62 491 VAL A C 1
ATOM 3722 O O . VAL A 1 491 ? 10.422 -1.303 -23.791 1.00 97.62 491 VAL A O 1
ATOM 3725 N N . ILE A 1 492 ? 8.648 -2.005 -24.958 1.00 97.88 492 ILE A N 1
ATOM 3726 C CA . ILE A 1 492 ? 9.406 -2.458 -26.124 1.00 97.88 492 ILE A CA 1
ATOM 3727 C C . ILE A 1 492 ? 9.105 -1.554 -27.312 1.00 97.88 492 ILE A C 1
ATOM 3729 O O . ILE A 1 492 ? 7.981 -1.514 -27.809 1.00 97.88 492 ILE A O 1
ATOM 3733 N N . ILE A 1 493 ? 10.122 -0.869 -27.827 1.00 97.44 493 ILE A N 1
ATOM 3734 C CA . ILE A 1 493 ? 9.988 -0.019 -29.011 1.00 97.44 493 ILE A CA 1
ATOM 3735 C C . ILE A 1 493 ? 10.864 -0.582 -30.128 1.00 97.44 493 ILE A C 1
ATOM 3737 O O . ILE A 1 493 ? 12.069 -0.790 -29.969 1.00 97.44 493 ILE A O 1
ATOM 3741 N N . ARG A 1 494 ? 10.249 -0.829 -31.283 1.00 96.38 494 ARG A N 1
ATOM 3742 C CA . ARG A 1 494 ? 10.905 -1.192 -32.538 1.00 96.38 494 ARG A CA 1
ATOM 3743 C C . ARG A 1 494 ? 10.526 -0.176 -33.589 1.00 96.38 494 ARG A C 1
ATOM 3745 O O . ARG A 1 494 ? 9.348 0.050 -33.845 1.00 96.38 494 ARG A O 1
ATOM 3752 N N . GLN A 1 495 ? 11.519 0.441 -34.211 1.00 95.19 495 GLN A N 1
ATOM 3753 C CA . GLN A 1 495 ? 11.262 1.389 -35.284 1.00 95.19 495 GLN A CA 1
ATOM 3754 C C . GLN A 1 495 ? 12.330 1.270 -36.366 1.00 95.19 495 GLN A C 1
ATOM 3756 O O . GLN A 1 495 ? 13.525 1.199 -36.082 1.00 95.19 495 GLN A O 1
ATOM 3761 N N . ASP A 1 496 ? 11.905 1.275 -37.626 1.00 93.44 496 ASP A N 1
ATOM 3762 C CA . ASP A 1 496 ? 12.818 1.410 -38.754 1.00 93.44 496 ASP A CA 1
ATOM 3763 C C . ASP A 1 496 ? 12.450 2.610 -39.627 1.00 93.44 496 ASP A C 1
ATOM 3765 O O . ASP A 1 496 ? 11.354 3.164 -39.547 1.00 93.44 496 ASP A O 1
ATOM 3769 N N . ALA A 1 497 ? 13.403 3.092 -40.420 1.00 91.56 497 ALA A N 1
ATOM 3770 C CA . ALA A 1 497 ? 13.096 4.024 -41.496 1.00 91.56 497 ALA A CA 1
ATOM 3771 C C . ALA A 1 497 ? 14.176 3.996 -42.566 1.00 91.56 497 ALA A C 1
ATOM 3773 O O . ALA A 1 497 ? 15.361 3.795 -42.292 1.00 91.56 497 ALA A O 1
ATOM 3774 N N . SER A 1 498 ? 13.795 4.316 -43.801 1.00 88.19 498 SER A N 1
ATOM 3775 C CA . SER A 1 498 ? 14.769 4.431 -44.888 1.00 88.19 498 SER A CA 1
ATOM 3776 C C . SER A 1 498 ? 15.102 5.861 -45.288 1.00 88.19 498 SER A C 1
ATOM 3778 O O . SER A 1 498 ? 16.108 6.057 -45.965 1.00 88.19 498 SER A O 1
ATOM 3780 N N . VAL A 1 499 ? 14.323 6.863 -44.871 1.00 86.81 499 VAL A N 1
ATOM 3781 C CA . VAL A 1 499 ? 14.529 8.276 -45.220 1.00 86.81 499 VAL A CA 1
ATOM 3782 C C . VAL A 1 499 ? 14.565 9.143 -43.963 1.00 86.81 499 VAL A C 1
ATOM 3784 O O . VAL A 1 499 ? 15.657 9.437 -43.481 1.00 86.81 499 VAL A O 1
ATOM 3787 N N . ASN A 1 500 ? 13.418 9.551 -43.423 1.00 87.12 500 ASN A N 1
ATOM 3788 C CA . ASN A 1 500 ? 13.344 10.429 -42.255 1.00 87.12 500 ASN A CA 1
ATOM 3789 C C . ASN A 1 500 ? 12.827 9.666 -41.043 1.00 87.12 500 ASN A C 1
ATOM 3791 O O . ASN A 1 500 ? 11.899 8.875 -41.181 1.00 87.12 500 ASN A O 1
ATOM 3795 N N . ALA A 1 501 ? 13.408 9.923 -39.873 1.00 90.62 501 ALA A N 1
ATOM 3796 C CA . ALA A 1 501 ? 12.950 9.294 -38.649 1.00 90.62 501 ALA A CA 1
ATOM 3797 C C . ALA A 1 501 ? 13.098 10.173 -37.416 1.00 90.62 501 ALA A C 1
ATOM 3799 O O . ALA A 1 501 ? 14.186 10.712 -37.190 1.00 90.62 501 ALA A O 1
ATOM 3800 N N . TRP A 1 502 ? 12.047 10.254 -36.599 1.00 92.81 502 TRP A N 1
ATOM 3801 C CA . TRP A 1 502 ? 12.108 10.794 -35.237 1.00 92.81 502 TRP A CA 1
ATOM 3802 C C . TRP A 1 502 ? 11.699 9.717 -34.234 1.00 92.81 502 TRP A C 1
ATOM 3804 O O . TRP A 1 502 ? 10.713 9.021 -34.462 1.00 92.81 502 TRP A O 1
ATOM 3814 N N . LEU A 1 503 ? 12.449 9.607 -33.143 1.00 94.81 503 LEU A N 1
ATOM 3815 C CA . LEU A 1 503 ? 12.137 8.759 -31.999 1.00 94.81 503 LEU A CA 1
ATOM 3816 C C . LEU A 1 503 ? 12.378 9.575 -30.734 1.00 94.81 503 LEU A C 1
ATOM 3818 O O . LEU A 1 503 ? 13.524 9.839 -30.371 1.00 94.81 503 LEU A O 1
ATOM 3822 N N . MET A 1 504 ? 11.295 10.023 -30.118 1.00 95.19 504 MET A N 1
ATOM 3823 C CA . MET A 1 504 ? 11.292 10.862 -28.925 1.00 95.19 504 MET A CA 1
ATOM 3824 C C . MET A 1 504 ? 10.199 10.399 -27.950 1.00 95.19 504 MET A C 1
ATOM 3826 O O . MET A 1 504 ? 9.241 11.149 -27.731 1.00 95.19 504 MET A O 1
ATOM 3830 N N . PRO A 1 505 ? 10.270 9.149 -27.458 1.00 95.25 505 PRO A N 1
ATOM 3831 C CA . PRO A 1 505 ? 9.394 8.703 -26.389 1.00 95.25 505 PRO A CA 1
ATOM 3832 C C . PRO A 1 505 ? 9.829 9.337 -25.066 1.00 95.25 505 PRO A C 1
ATOM 3834 O O . PRO A 1 505 ? 11.030 9.517 -24.831 1.00 95.25 505 PRO A O 1
ATOM 3837 N N . ASP A 1 506 ? 8.849 9.615 -24.217 1.00 96.81 506 ASP A N 1
ATOM 3838 C CA . ASP A 1 506 ? 9.053 9.820 -22.789 1.00 96.81 506 ASP A CA 1
ATOM 3839 C C . ASP A 1 506 ? 8.533 8.550 -22.090 1.00 96.81 506 ASP A C 1
ATOM 3841 O O . ASP A 1 506 ? 7.357 8.228 -22.232 1.00 96.81 506 ASP A O 1
ATOM 3845 N N . VAL A 1 507 ? 9.405 7.784 -21.430 1.00 97.50 507 VAL A N 1
ATOM 3846 C CA . VAL A 1 507 ? 9.067 6.507 -20.773 1.00 97.50 507 VAL A CA 1
ATOM 3847 C C . VAL A 1 507 ? 9.304 6.620 -19.270 1.00 97.50 507 VAL A C 1
ATOM 3849 O O . VAL A 1 507 ? 10.392 7.022 -18.856 1.00 97.50 507 VAL A O 1
ATOM 3852 N N . PHE A 1 508 ? 8.307 6.235 -18.484 1.00 96.00 508 PHE A N 1
ATOM 3853 C CA . PHE A 1 508 ? 8.313 6.184 -17.027 1.00 96.00 508 PHE A CA 1
ATOM 3854 C C . PHE A 1 508 ? 7.798 4.804 -16.613 1.00 96.00 508 PHE A C 1
ATOM 3856 O O . PHE A 1 508 ? 6.736 4.410 -17.090 1.00 96.00 508 PHE A O 1
ATOM 3863 N N . THR A 1 509 ? 8.552 4.057 -15.806 1.00 92.38 509 THR A N 1
ATOM 3864 C CA . THR A 1 509 ? 8.146 2.695 -15.412 1.00 92.38 509 THR A CA 1
ATOM 3865 C C . THR A 1 509 ? 7.839 2.555 -13.926 1.00 92.38 509 THR A C 1
ATOM 3867 O O . THR A 1 509 ? 6.860 1.910 -13.592 1.00 92.38 509 THR A O 1
ATOM 3870 N N . GLY A 1 510 ? 8.515 3.316 -13.059 1.00 90.31 510 GLY A N 1
ATOM 3871 C CA . GLY A 1 510 ? 8.081 3.502 -11.676 1.00 90.31 510 GLY A CA 1
ATOM 3872 C C . GLY A 1 510 ? 8.724 2.502 -10.718 1.00 90.31 510 GLY A C 1
ATOM 3873 O O . GLY A 1 510 ? 9.939 2.442 -10.642 1.00 90.31 510 GLY A O 1
ATOM 3874 N N . SER A 1 511 ? 7.960 1.830 -9.860 1.00 88.88 511 SER A N 1
ATOM 3875 C CA . SER A 1 511 ? 8.572 0.845 -8.948 1.00 88.88 511 SER A CA 1
ATOM 3876 C C . SER A 1 511 ? 8.503 -0.548 -9.539 1.00 88.88 511 SER A C 1
ATOM 3878 O O . SER A 1 511 ? 7.436 -0.913 -10.005 1.00 88.88 511 SER A O 1
ATOM 3880 N N . GLY A 1 512 ? 9.540 -1.367 -9.414 1.00 89.38 512 GLY A N 1
ATOM 3881 C CA . GLY A 1 512 ? 9.528 -2.721 -9.951 1.00 89.38 512 GLY A CA 1
ATOM 3882 C C . GLY A 1 512 ? 10.897 -3.152 -10.445 1.00 89.38 512 GLY A C 1
ATOM 3883 O O . GLY A 1 512 ? 11.917 -2.587 -10.108 1.00 89.38 512 GLY A O 1
ATOM 3884 N N . HIS A 1 513 ? 10.969 -4.232 -11.210 1.00 91.69 513 HIS A N 1
ATOM 3885 C CA . HIS A 1 513 ? 12.182 -4.555 -11.959 1.00 91.69 513 HIS A CA 1
ATOM 3886 C C . HIS A 1 513 ? 11.800 -4.436 -13.423 1.00 91.69 513 HIS A C 1
ATOM 3888 O O . HIS A 1 513 ? 11.217 -5.369 -13.980 1.00 91.69 513 HIS A O 1
ATOM 3894 N N . ASP A 1 514 ? 12.057 -3.299 -14.047 1.00 94.81 514 ASP A N 1
ATOM 3895 C CA . ASP A 1 514 ? 11.513 -2.891 -15.338 1.00 94.81 514 ASP A CA 1
ATOM 3896 C C . ASP A 1 514 ? 12.425 -3.234 -16.516 1.00 94.81 514 ASP A C 1
ATOM 3898 O O . ASP A 1 514 ? 13.624 -3.477 -16.389 1.00 94.81 514 ASP A O 1
ATOM 3902 N N . VAL A 1 515 ? 11.839 -3.320 -17.714 1.00 95.75 515 VAL A N 1
ATOM 3903 C CA . VAL A 1 515 ? 12.580 -3.519 -18.962 1.00 95.75 515 VAL A CA 1
ATOM 3904 C C . VAL A 1 515 ? 12.099 -2.523 -19.978 1.00 95.75 515 VAL A C 1
ATOM 3906 O O . VAL A 1 515 ? 10.986 -2.614 -20.493 1.00 95.75 515 VAL A O 1
ATOM 3909 N N . VAL A 1 516 ? 13.006 -1.644 -20.363 1.00 98.00 516 VAL A N 1
ATOM 3910 C CA . VAL A 1 516 ? 12.805 -0.747 -21.488 1.00 98.00 516 VAL A CA 1
ATOM 3911 C C . VAL A 1 516 ? 13.786 -1.145 -22.578 1.00 98.00 516 VAL A C 1
ATOM 3913 O O . VAL A 1 516 ? 14.998 -1.049 -22.411 1.00 98.00 516 VAL A O 1
ATOM 3916 N N . ASP A 1 517 ? 13.278 -1.607 -23.715 1.00 98.00 517 ASP A N 1
ATOM 3917 C CA . ASP A 1 517 ? 14.119 -2.035 -24.829 1.00 98.00 517 ASP A CA 1
ATOM 3918 C C . ASP A 1 517 ? 13.712 -1.349 -26.131 1.00 98.00 517 ASP A C 1
ATOM 3920 O O . ASP A 1 517 ? 12.657 -1.598 -26.719 1.00 98.00 517 ASP A O 1
ATOM 3924 N N . ILE A 1 518 ? 14.598 -0.480 -26.599 1.00 97.62 518 ILE A N 1
ATOM 3925 C CA . ILE A 1 518 ? 14.402 0.395 -27.742 1.00 97.62 518 ILE A CA 1
ATOM 3926 C C . ILE A 1 518 ? 15.416 0.018 -28.817 1.00 97.62 518 ILE A C 1
ATOM 3928 O O . ILE A 1 518 ? 16.622 0.210 -28.660 1.00 97.62 518 ILE A O 1
ATOM 3932 N N . GLU A 1 519 ? 14.925 -0.464 -29.954 1.00 96.56 519 GLU A N 1
ATOM 3933 C CA . GLU A 1 519 ? 15.758 -0.767 -31.111 1.00 96.56 519 GLU A CA 1
ATOM 3934 C C . GLU A 1 519 ? 15.318 0.033 -32.332 1.00 96.56 519 GLU A C 1
ATOM 3936 O O . GLU A 1 519 ? 14.141 0.074 -32.704 1.00 96.56 519 GLU A O 1
ATOM 3941 N N . PHE A 1 520 ? 16.306 0.657 -32.967 1.00 94.81 520 PHE A N 1
ATOM 3942 C CA . PHE A 1 520 ? 16.117 1.532 -34.101 1.00 94.81 520 PHE A CA 1
ATOM 3943 C C . PHE A 1 520 ? 17.066 1.188 -35.258 1.00 94.81 520 PHE A C 1
ATOM 3945 O O . PHE A 1 520 ? 18.289 1.116 -35.093 1.00 94.81 520 PHE A O 1
ATOM 3952 N N . VAL A 1 521 ? 16.511 1.027 -36.463 1.00 93.19 521 VAL A N 1
ATOM 3953 C CA . VAL A 1 521 ? 17.277 0.730 -37.686 1.00 93.19 521 VAL A CA 1
ATOM 3954 C C . VAL A 1 521 ? 17.037 1.802 -38.744 1.00 93.19 521 VAL A C 1
ATOM 3956 O O . VAL A 1 521 ? 15.905 2.043 -39.154 1.00 93.19 521 VAL A O 1
ATOM 3959 N N . TRP A 1 522 ? 18.105 2.425 -39.251 1.00 90.75 522 TRP A N 1
ATOM 3960 C CA . TRP A 1 522 ? 17.975 3.491 -40.247 1.00 90.75 522 TRP A CA 1
ATOM 3961 C C . TRP A 1 522 ? 18.882 3.378 -41.463 1.00 90.75 522 TRP A C 1
ATOM 3963 O O . TRP A 1 522 ? 20.112 3.359 -41.376 1.00 90.75 522 TRP A O 1
ATOM 3973 N N . ASP A 1 523 ? 18.273 3.406 -42.646 1.00 84.94 523 ASP A N 1
ATOM 3974 C CA . ASP A 1 523 ? 19.004 3.180 -43.893 1.00 84.94 523 ASP A CA 1
ATOM 3975 C C . ASP A 1 523 ? 19.545 4.458 -44.540 1.00 84.94 523 ASP A C 1
ATOM 3977 O O . ASP A 1 523 ? 20.396 4.358 -45.427 1.00 84.94 523 ASP A O 1
ATOM 3981 N N . GLY A 1 524 ? 19.062 5.643 -44.148 1.00 78.94 524 GLY A N 1
ATOM 3982 C CA . GLY A 1 524 ? 19.566 6.931 -44.650 1.00 78.94 524 GLY A CA 1
ATOM 3983 C C . GLY A 1 524 ? 19.576 7.064 -46.182 1.00 78.94 524 GLY A C 1
ATOM 3984 O O . GLY A 1 524 ? 20.465 7.683 -46.771 1.00 78.94 524 GLY A O 1
ATOM 3985 N N . THR A 1 525 ? 18.615 6.443 -46.869 1.00 74.56 525 THR A N 1
ATOM 3986 C CA . THR A 1 525 ? 18.518 6.419 -48.331 1.00 74.56 525 THR A CA 1
ATOM 3987 C C . THR A 1 525 ? 17.976 7.740 -48.881 1.00 74.56 525 THR A C 1
ATOM 3989 O O . THR A 1 525 ? 16.785 7.944 -49.081 1.00 74.56 525 THR A O 1
ATOM 3992 N N . GLY A 1 526 ? 18.876 8.671 -49.183 1.00 69.06 526 GLY A N 1
ATOM 3993 C CA . GLY A 1 526 ? 18.528 9.911 -49.877 1.00 69.06 526 GLY A CA 1
ATOM 3994 C C . GLY A 1 526 ? 19.514 11.035 -49.594 1.00 69.06 526 GLY A C 1
ATOM 3995 O O . GLY A 1 526 ? 20.199 11.034 -48.581 1.00 69.06 526 GLY A O 1
ATOM 3996 N N . ASP A 1 527 ? 19.566 12.035 -50.475 1.00 63.75 527 ASP A N 1
ATOM 3997 C CA . ASP A 1 527 ? 20.474 13.183 -50.311 1.00 63.75 527 ASP A CA 1
ATOM 3998 C C . ASP A 1 527 ? 20.086 14.102 -49.121 1.00 63.75 527 ASP A C 1
ATOM 4000 O O . ASP A 1 527 ? 20.826 15.034 -48.801 1.00 63.75 527 ASP A O 1
ATOM 4004 N N . TYR A 1 528 ? 18.930 13.857 -48.480 1.00 70.31 528 TYR A N 1
ATOM 4005 C CA . TYR A 1 528 ? 18.295 14.725 -47.474 1.00 70.31 528 TYR A CA 1
ATOM 4006 C C . TYR A 1 528 ? 17.653 13.972 -46.298 1.00 70.31 528 TYR A C 1
ATOM 4008 O O . TYR A 1 528 ? 16.758 14.519 -45.660 1.00 70.31 528 TYR A O 1
ATOM 4016 N N . SER A 1 529 ? 18.065 12.733 -46.034 1.00 77.06 529 SER A N 1
ATOM 4017 C CA . SER A 1 529 ? 17.545 11.950 -44.910 1.00 77.06 529 SER A CA 1
ATOM 4018 C C . SER A 1 529 ? 17.885 12.615 -43.567 1.00 77.06 529 SER A C 1
ATOM 4020 O O . SER A 1 529 ? 18.984 13.143 -43.394 1.00 77.06 529 SER A O 1
ATOM 4022 N N . GLN A 1 530 ? 16.961 12.607 -42.612 1.00 79.44 530 GLN A N 1
ATOM 4023 C CA . GLN A 1 530 ? 17.169 13.172 -41.276 1.00 79.44 530 GLN A CA 1
ATOM 4024 C C . GLN A 1 530 ? 16.819 12.153 -40.206 1.00 79.44 530 GLN A C 1
ATOM 4026 O O . GLN A 1 530 ? 15.825 11.442 -40.325 1.00 79.44 530 GLN A O 1
ATOM 4031 N N . LEU A 1 531 ? 17.620 12.125 -39.148 1.00 87.00 531 LEU A N 1
ATOM 4032 C CA . LEU A 1 531 ? 17.399 11.259 -38.003 1.00 87.00 531 LEU A CA 1
ATOM 4033 C C . LEU A 1 531 ? 17.498 12.074 -36.713 1.00 87.00 531 LEU A C 1
ATOM 4035 O O . LEU A 1 531 ? 18.485 12.780 -36.492 1.00 87.00 531 LEU A O 1
ATOM 4039 N N . MET A 1 532 ? 16.478 11.971 -35.868 1.00 89.75 532 MET A N 1
ATOM 4040 C CA . MET A 1 532 ? 16.457 12.562 -34.535 1.00 89.75 532 MET A CA 1
ATOM 4041 C C . MET A 1 532 ? 16.049 11.501 -33.519 1.00 89.75 532 MET A C 1
ATOM 4043 O O . MET A 1 532 ? 14.944 10.976 -33.579 1.00 89.75 532 MET A O 1
ATOM 4047 N N . LEU A 1 533 ? 16.951 11.204 -32.597 1.00 93.75 533 LEU A N 1
ATOM 4048 C CA . LEU A 1 533 ? 16.778 10.226 -31.536 1.00 93.75 533 LEU A CA 1
ATOM 4049 C C . LEU A 1 533 ? 16.922 10.967 -30.208 1.00 93.75 533 LEU A C 1
ATOM 4051 O O . LEU A 1 533 ? 17.999 11.482 -29.900 1.00 93.75 533 LEU A O 1
ATOM 4055 N N . GLN A 1 534 ? 15.836 11.092 -29.458 1.00 95.25 534 GLN A N 1
ATOM 4056 C CA . GLN A 1 534 ? 15.830 11.726 -28.144 1.00 95.25 534 GLN A CA 1
ATOM 4057 C C . GLN A 1 534 ? 15.006 10.903 -27.150 1.00 95.25 534 GLN A C 1
ATOM 4059 O O . GLN A 1 534 ? 13.949 11.371 -26.735 1.00 95.25 534 GLN A O 1
ATOM 4064 N N . PRO A 1 535 ? 15.433 9.667 -26.827 1.00 96.06 535 PRO A N 1
ATOM 4065 C CA . PRO A 1 535 ? 14.755 8.883 -25.806 1.00 96.06 535 PRO A CA 1
ATOM 4066 C C . PRO A 1 535 ? 14.936 9.556 -24.441 1.00 96.06 535 PRO A C 1
ATOM 4068 O O . PRO A 1 535 ? 16.073 9.816 -24.021 1.00 96.06 535 PRO A O 1
ATOM 4071 N N . ASN A 1 536 ? 13.819 9.815 -23.765 1.00 97.44 536 ASN A N 1
ATOM 4072 C CA . ASN A 1 536 ? 13.804 10.165 -22.354 1.00 97.44 536 ASN A CA 1
ATOM 4073 C C . ASN A 1 536 ? 13.205 8.985 -21.587 1.00 97.44 536 ASN A C 1
ATOM 4075 O O . ASN A 1 536 ? 12.098 8.555 -21.898 1.00 97.44 536 ASN A O 1
ATOM 4079 N N . VAL A 1 537 ? 13.960 8.428 -20.647 1.00 98.19 537 VAL A N 1
ATOM 4080 C CA . VAL A 1 537 ? 13.586 7.221 -19.900 1.00 98.19 537 VAL A CA 1
ATOM 4081 C C . VAL A 1 537 ? 13.887 7.460 -18.427 1.00 98.19 537 VAL A C 1
ATOM 4083 O O . VAL A 1 537 ? 14.991 7.891 -18.097 1.00 98.19 537 VAL A O 1
ATOM 4086 N N . SER A 1 538 ? 12.921 7.191 -17.561 1.00 97.69 538 SER A N 1
ATOM 4087 C CA . SER A 1 538 ? 13.069 7.223 -16.108 1.00 97.69 538 SER A CA 1
ATOM 4088 C C . SER A 1 538 ? 12.555 5.906 -15.540 1.00 97.69 538 SER A C 1
ATOM 4090 O O . SER A 1 538 ? 11.351 5.665 -15.629 1.00 97.69 538 SER A O 1
ATOM 4092 N N . LEU A 1 539 ? 13.451 5.067 -15.012 1.00 95.19 539 LEU A N 1
ATOM 4093 C CA . LEU A 1 539 ? 13.079 3.725 -14.545 1.00 95.19 539 LEU A CA 1
ATOM 4094 C C . LEU A 1 539 ? 12.582 3.742 -13.092 1.00 95.19 539 LEU A C 1
ATOM 4096 O O . LEU A 1 539 ? 11.547 3.161 -12.835 1.00 95.19 539 LEU A O 1
ATOM 4100 N N . TRP A 1 540 ? 13.142 4.628 -12.257 1.00 93.75 540 TRP A N 1
ATOM 4101 C CA . TRP A 1 540 ? 12.742 4.955 -10.877 1.00 93.75 540 TRP A CA 1
ATOM 4102 C C . TRP A 1 540 ? 13.231 4.013 -9.780 1.00 93.75 540 TRP A C 1
ATOM 4104 O O . TRP A 1 540 ? 14.171 4.427 -9.112 1.00 93.75 540 TRP A O 1
ATOM 4114 N N . SER A 1 541 ? 12.576 2.899 -9.450 1.00 91.69 541 SER A N 1
ATOM 4115 C CA . SER A 1 541 ? 13.056 2.030 -8.364 1.00 91.69 541 SER A CA 1
ATOM 4116 C C . SER A 1 541 ? 12.998 0.549 -8.689 1.00 91.69 541 SER A C 1
ATOM 4118 O O . SER A 1 541 ? 12.025 0.098 -9.268 1.00 91.69 541 SER A O 1
ATOM 4120 N N . GLY A 1 542 ? 13.970 -0.175 -8.136 1.00 91.06 542 GLY A N 1
ATOM 4121 C CA . GLY A 1 542 ? 14.226 -1.601 -8.268 1.00 91.06 542 GLY A CA 1
ATOM 4122 C C . GLY A 1 542 ? 15.274 -1.900 -9.346 1.00 91.06 542 GLY A C 1
ATOM 4123 O O . GLY A 1 542 ? 15.857 -0.996 -9.920 1.00 91.06 542 GLY A O 1
ATOM 4124 N N . ASP A 1 543 ? 15.624 -3.176 -9.524 1.00 93.44 543 ASP A N 1
ATOM 4125 C CA . ASP A 1 543 ? 16.737 -3.591 -10.385 1.00 93.44 543 ASP A CA 1
ATOM 4126 C C . ASP A 1 543 ? 16.295 -3.627 -11.863 1.00 93.44 543 ASP A C 1
ATOM 4128 O O . ASP A 1 543 ? 15.803 -4.649 -12.368 1.00 93.44 543 ASP A O 1
ATOM 4132 N N . ASP A 1 544 ? 16.471 -2.510 -12.565 1.00 95.75 544 ASP A N 1
ATOM 4133 C CA . ASP A 1 544 ? 15.921 -2.291 -13.897 1.00 95.75 544 ASP A CA 1
ATOM 4134 C C . ASP A 1 544 ? 16.886 -2.673 -15.026 1.00 95.75 544 ASP A C 1
ATOM 4136 O O . ASP A 1 544 ? 18.105 -2.817 -14.886 1.00 95.75 544 ASP A O 1
ATOM 4140 N N . THR A 1 545 ? 16.340 -2.847 -16.228 1.00 96.31 545 THR A N 1
ATOM 4141 C CA . THR A 1 545 ? 17.122 -3.078 -17.442 1.00 96.31 545 THR A CA 1
ATOM 4142 C C . THR A 1 545 ? 16.699 -2.141 -18.562 1.00 96.31 545 THR A C 1
ATOM 4144 O O . THR A 1 545 ? 15.581 -2.203 -19.073 1.00 96.31 545 THR A O 1
ATOM 4147 N N . PHE A 1 546 ? 17.637 -1.334 -19.052 1.00 98.00 546 PHE A N 1
ATOM 4148 C CA . PHE A 1 546 ? 17.408 -0.471 -20.207 1.00 98.00 546 PHE A CA 1
ATOM 4149 C C . PHE A 1 546 ? 18.364 -0.791 -21.348 1.00 98.00 546 PHE A C 1
ATOM 4151 O O . PHE A 1 546 ? 19.581 -0.696 -21.214 1.00 98.00 546 PHE A O 1
ATOM 4158 N N . ARG A 1 547 ? 17.820 -1.112 -22.521 1.00 97.75 547 ARG A N 1
ATOM 4159 C CA . ARG A 1 547 ? 18.593 -1.313 -23.746 1.00 97.75 547 ARG A CA 1
ATOM 4160 C C . ARG A 1 547 ? 18.164 -0.319 -24.816 1.00 97.75 547 ARG A C 1
ATOM 4162 O O . ARG A 1 547 ? 17.002 -0.240 -25.196 1.00 97.75 547 ARG A O 1
ATOM 4169 N N . PHE A 1 548 ? 19.134 0.400 -25.364 1.00 98.00 548 PHE A N 1
ATOM 4170 C CA . PHE A 1 548 ? 18.973 1.252 -26.531 1.00 98.00 548 PHE A CA 1
ATOM 4171 C C . PHE A 1 548 ? 19.980 0.871 -27.607 1.00 98.00 548 PHE A C 1
ATOM 4173 O O . PHE A 1 548 ? 21.192 0.988 -27.413 1.00 98.00 548 PHE A O 1
ATOM 4180 N N . VAL A 1 549 ? 19.483 0.470 -28.774 1.00 96.81 549 VAL A N 1
ATOM 4181 C CA . VAL A 1 549 ? 20.319 0.127 -29.925 1.00 96.81 549 VAL A CA 1
ATOM 4182 C C . VAL A 1 549 ? 19.884 0.915 -31.150 1.00 96.81 549 VAL A C 1
ATOM 4184 O O . VAL A 1 549 ? 18.743 0.820 -31.590 1.00 96.81 549 VAL A O 1
ATOM 4187 N N . ALA A 1 550 ? 20.813 1.665 -31.741 1.00 94.50 550 ALA A N 1
ATOM 4188 C CA . ALA A 1 550 ? 20.598 2.386 -32.988 1.00 94.50 550 ALA A CA 1
ATOM 4189 C C . ALA A 1 550 ? 21.646 1.981 -34.028 1.00 94.50 550 ALA A C 1
ATOM 4191 O O . ALA A 1 550 ? 22.852 2.132 -33.822 1.00 94.50 550 ALA A O 1
ATOM 4192 N N . THR A 1 551 ? 21.191 1.492 -35.181 1.00 92.56 551 THR A N 1
ATOM 4193 C CA . THR A 1 551 ? 22.078 1.002 -36.245 1.00 92.56 551 THR A CA 1
ATOM 4194 C C . THR A 1 551 ? 21.689 1.529 -37.620 1.00 92.56 551 THR A C 1
ATOM 4196 O O . THR A 1 551 ? 20.577 2.008 -37.842 1.00 92.56 551 THR A O 1
A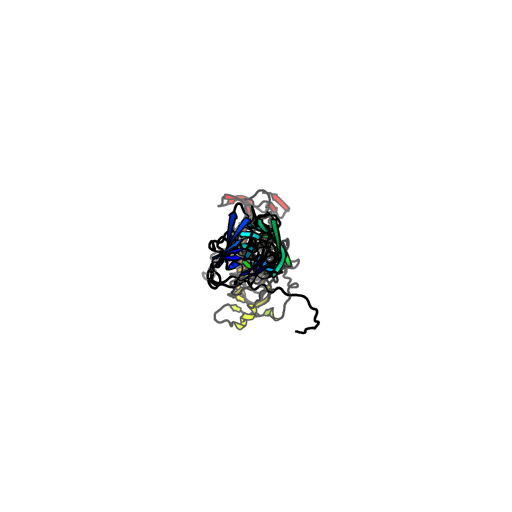TOM 4199 N N . SER A 1 552 ? 22.621 1.440 -38.572 1.00 87.56 552 SER A N 1
ATOM 4200 C CA . SER A 1 552 ? 22.350 1.704 -39.983 1.00 87.56 552 SER A CA 1
ATOM 4201 C C . SER A 1 552 ? 22.684 0.508 -40.866 1.00 87.56 552 SER A C 1
ATOM 4203 O O . SER A 1 552 ? 23.810 0.011 -40.846 1.00 87.56 552 SER A O 1
ATOM 4205 N N . SER A 1 553 ? 21.742 0.074 -41.712 1.00 77.25 553 SER A N 1
ATOM 4206 C CA . SER A 1 553 ? 21.965 -1.086 -42.591 1.00 77.25 553 SER A CA 1
ATOM 4207 C C . SER A 1 553 ? 22.829 -0.770 -43.824 1.00 77.25 553 SER A C 1
ATOM 4209 O O . SER A 1 553 ? 23.438 -1.667 -44.416 1.00 77.25 553 SER A O 1
ATOM 4211 N N . THR A 1 554 ? 22.911 0.506 -44.227 1.00 74.88 554 THR A N 1
ATOM 4212 C CA . THR A 1 554 ? 23.623 0.931 -45.447 1.00 74.88 554 THR A CA 1
ATOM 4213 C C . THR A 1 554 ? 24.956 1.621 -45.167 1.00 74.88 554 THR A C 1
ATOM 4215 O O . THR A 1 554 ? 25.780 1.746 -46.080 1.00 74.88 554 THR A O 1
ATOM 4218 N N . GLY A 1 555 ? 25.167 2.090 -43.931 1.00 65.19 555 GLY A N 1
ATOM 4219 C CA . GLY A 1 555 ? 26.325 2.896 -43.538 1.00 65.19 555 GLY A CA 1
ATOM 4220 C C . GLY A 1 555 ? 26.371 4.291 -44.180 1.00 65.19 555 GLY A C 1
ATOM 4221 O O . GLY A 1 555 ? 27.387 4.977 -44.064 1.00 65.19 555 GLY A O 1
ATOM 4222 N N . ASN A 1 556 ? 25.306 4.718 -44.871 1.00 62.47 556 ASN A N 1
ATOM 4223 C CA . ASN A 1 556 ? 25.157 6.074 -45.393 1.00 62.47 556 ASN A CA 1
ATOM 4224 C C . ASN A 1 556 ? 24.215 6.863 -44.485 1.00 62.47 556 ASN A C 1
ATOM 4226 O O . ASN A 1 556 ? 23.087 6.448 -44.258 1.00 62.47 556 ASN A O 1
ATOM 4230 N N . ALA A 1 557 ? 24.650 8.034 -44.033 1.00 55.97 557 ALA A N 1
ATOM 4231 C CA . ALA A 1 557 ? 23.795 8.944 -43.286 1.00 55.97 557 ALA A CA 1
ATOM 4232 C C . ALA A 1 557 ? 24.040 10.382 -43.717 1.00 55.97 557 ALA A C 1
ATOM 4234 O O . ALA A 1 557 ? 25.180 10.851 -43.688 1.00 55.97 557 ALA A O 1
ATOM 4235 N N . ALA A 1 558 ? 22.980 11.111 -44.051 1.00 61.62 558 ALA A N 1
ATOM 4236 C CA . ALA A 1 558 ? 22.947 12.552 -43.801 1.00 61.62 558 ALA A CA 1
ATOM 4237 C C . ALA A 1 558 ? 22.894 12.810 -42.271 1.00 61.62 558 ALA A C 1
ATOM 4239 O O . ALA A 1 558 ? 22.730 11.877 -41.498 1.00 61.62 558 ALA A O 1
ATOM 4240 N N . GLY A 1 559 ? 23.184 14.023 -41.793 1.00 71.44 559 GLY A N 1
ATOM 4241 C CA . GLY A 1 559 ? 23.382 14.273 -40.350 1.00 71.44 559 GLY A CA 1
ATOM 4242 C C . GLY A 1 559 ? 22.223 13.809 -39.445 1.00 71.44 559 GLY A C 1
ATOM 4243 O O . GLY A 1 559 ? 21.059 13.941 -39.823 1.00 71.44 559 GLY A O 1
ATOM 4244 N N . TYR A 1 560 ? 22.553 13.319 -38.243 1.00 84.50 560 TYR A N 1
ATOM 4245 C CA . TYR A 1 560 ? 21.595 12.925 -37.199 1.00 84.50 560 TYR A CA 1
ATOM 4246 C C . TYR A 1 560 ? 21.840 13.651 -35.867 1.00 84.50 560 TYR A C 1
ATOM 4248 O O . TYR A 1 560 ? 22.942 14.152 -35.608 1.00 84.50 560 TYR A O 1
ATOM 4256 N N . ASN A 1 561 ? 20.800 13.722 -35.035 1.00 87.25 561 ASN A N 1
ATOM 4257 C CA . ASN A 1 561 ? 20.870 14.158 -33.642 1.00 87.25 561 ASN A CA 1
ATOM 4258 C C . ASN A 1 561 ? 20.556 12.980 -32.731 1.00 87.25 561 ASN A C 1
ATOM 4260 O O . ASN A 1 561 ? 19.497 12.379 -32.887 1.00 87.25 561 ASN A O 1
ATOM 4264 N N . LEU A 1 562 ? 21.426 12.703 -31.769 1.00 92.50 562 LEU A N 1
ATOM 4265 C CA . LEU A 1 562 ? 21.158 11.752 -30.703 1.00 92.50 562 LEU A CA 1
ATOM 4266 C C . LEU A 1 562 ? 21.411 12.434 -29.358 1.00 92.50 562 LEU A C 1
ATOM 4268 O O . LEU A 1 562 ? 22.521 12.917 -29.107 1.00 92.50 562 LEU A O 1
ATOM 4272 N N . THR A 1 563 ? 20.379 12.492 -28.520 1.00 94.81 563 THR A N 1
ATOM 4273 C CA . THR A 1 563 ? 20.444 13.073 -27.177 1.00 94.81 563 THR A CA 1
ATOM 4274 C C . THR A 1 563 ? 19.717 12.170 -26.192 1.00 94.81 563 THR A C 1
ATOM 4276 O O . THR A 1 563 ? 18.515 12.004 -26.319 1.00 94.81 563 THR A O 1
ATOM 4279 N N . PHE A 1 564 ? 20.417 11.635 -25.199 1.00 97.06 564 PHE A N 1
ATOM 4280 C CA . PHE A 1 564 ? 19.813 10.833 -24.137 1.00 97.06 564 PHE A CA 1
ATOM 4281 C C . PHE A 1 564 ? 19.317 11.703 -22.979 1.00 97.06 564 PHE A C 1
ATOM 4283 O O . PHE A 1 564 ? 19.985 12.671 -22.597 1.00 97.06 564 PHE A O 1
ATOM 4290 N N . GLY A 1 565 ? 18.172 11.334 -22.416 1.00 97.44 565 GLY A N 1
ATOM 4291 C CA . GLY A 1 565 ? 17.708 11.771 -21.104 1.00 97.44 565 GLY A CA 1
ATOM 4292 C C . GLY A 1 565 ? 17.331 10.548 -20.281 1.00 97.44 565 GLY A C 1
ATOM 4293 O O . GLY A 1 565 ? 16.154 10.242 -20.169 1.00 97.44 565 GLY A O 1
ATOM 4294 N N . VAL A 1 566 ? 18.326 9.821 -19.775 1.00 98.19 566 VAL A N 1
ATOM 4295 C CA . VAL A 1 566 ? 18.103 8.570 -19.037 1.00 98.19 566 VAL A CA 1
ATOM 4296 C C . VAL A 1 566 ? 18.358 8.800 -17.554 1.00 98.19 566 VAL A C 1
ATOM 4298 O O . VAL A 1 566 ? 19.389 9.376 -17.190 1.00 98.19 566 VAL A O 1
ATOM 4301 N N . ASP A 1 567 ? 17.428 8.350 -16.726 1.00 97.81 567 ASP A N 1
ATOM 4302 C CA . ASP A 1 567 ? 17.559 8.219 -15.280 1.00 97.81 567 ASP A CA 1
ATOM 4303 C C . ASP A 1 567 ? 17.219 6.777 -14.921 1.00 97.81 567 ASP A C 1
ATOM 4305 O O . ASP A 1 567 ? 16.101 6.346 -15.195 1.00 97.81 567 ASP A O 1
ATOM 4309 N N . ALA A 1 568 ? 18.204 6.022 -14.438 1.00 95.81 568 ALA A N 1
ATOM 4310 C CA . ALA A 1 568 ? 18.004 4.628 -14.069 1.00 95.81 568 ALA A CA 1
ATOM 4311 C C . ALA A 1 568 ? 17.173 4.593 -12.780 1.00 95.81 568 ALA A C 1
ATOM 4313 O O . ALA A 1 568 ? 15.962 4.471 -12.873 1.00 95.81 568 ALA A O 1
ATOM 4314 N N . GLY A 1 569 ? 17.723 5.019 -11.648 1.00 93.38 569 GLY A N 1
ATOM 4315 C CA . GLY A 1 569 ? 16.915 5.264 -10.456 1.00 93.38 569 GLY A CA 1
ATOM 4316 C C . GLY A 1 569 ? 17.556 4.627 -9.242 1.00 93.38 569 GLY A C 1
ATOM 4317 O O . GLY A 1 569 ? 18.771 4.618 -9.148 1.00 93.38 569 GLY A O 1
ATOM 4318 N N . ASP A 1 570 ? 16.773 4.176 -8.276 1.00 92.31 570 ASP A N 1
ATOM 4319 C CA . ASP A 1 570 ? 17.265 3.443 -7.116 1.00 92.31 570 ASP A CA 1
ATOM 4320 C C . ASP A 1 570 ? 17.219 1.932 -7.414 1.00 92.31 570 ASP A C 1
ATOM 4322 O O . ASP A 1 570 ? 16.134 1.402 -7.570 1.00 92.31 570 ASP A O 1
ATOM 4326 N N . GLY A 1 571 ? 18.330 1.204 -7.396 1.00 91.19 571 GLY A N 1
ATOM 4327 C CA . GLY A 1 571 ? 18.376 -0.223 -7.737 1.00 91.19 571 GLY A CA 1
ATOM 4328 C C . GLY A 1 571 ? 19.751 -0.645 -8.243 1.00 91.19 571 GLY A C 1
ATOM 4329 O O . GLY A 1 571 ? 20.616 0.199 -8.439 1.00 91.19 571 GLY A O 1
ATOM 4330 N N . ASP A 1 572 ? 19.996 -1.946 -8.412 1.00 93.75 572 ASP A N 1
ATOM 4331 C CA . ASP A 1 572 ? 21.191 -2.435 -9.112 1.00 93.75 572 ASP A CA 1
ATOM 4332 C C . ASP A 1 572 ? 20.886 -2.554 -10.625 1.00 93.75 572 ASP A C 1
ATOM 4334 O O . ASP A 1 572 ? 20.593 -3.643 -11.134 1.00 93.75 572 ASP A O 1
ATOM 4338 N N . ASP A 1 573 ? 20.973 -1.440 -11.361 1.00 96.00 573 ASP A N 1
ATOM 4339 C CA . ASP A 1 573 ? 20.477 -1.343 -12.739 1.00 96.00 573 ASP A CA 1
ATOM 4340 C C . ASP A 1 573 ? 21.461 -1.855 -13.805 1.00 96.00 573 ASP A C 1
ATOM 4342 O O . ASP A 1 573 ? 22.691 -1.747 -13.700 1.00 96.00 573 ASP A O 1
ATOM 4346 N N . TYR A 1 574 ? 20.922 -2.358 -14.922 1.00 97.50 574 TYR A N 1
ATOM 4347 C CA . TYR A 1 574 ? 21.701 -2.791 -16.086 1.00 97.50 574 TYR A CA 1
ATOM 4348 C C . TYR A 1 574 ? 21.306 -2.064 -17.378 1.00 97.50 574 TYR A C 1
ATOM 4350 O O . TYR A 1 574 ? 20.259 -2.297 -17.984 1.00 97.50 574 TYR A O 1
ATOM 4358 N N . LEU A 1 575 ? 22.203 -1.204 -17.859 1.00 98.50 575 LEU A N 1
ATOM 4359 C CA . LEU A 1 575 ? 21.997 -0.374 -19.038 1.00 98.50 575 LEU A CA 1
ATOM 4360 C C . LEU A 1 575 ? 22.895 -0.818 -20.199 1.00 98.50 575 LEU A C 1
ATOM 4362 O O . LEU A 1 575 ? 24.097 -1.021 -20.040 1.00 98.50 575 LEU A O 1
ATOM 4366 N N . VAL A 1 576 ? 22.339 -0.868 -21.409 1.00 98.06 576 VAL A N 1
ATOM 4367 C CA . VAL A 1 576 ? 23.065 -1.115 -22.662 1.00 98.06 576 VAL A CA 1
ATOM 4368 C C . VAL A 1 576 ? 22.733 -0.018 -23.660 1.00 98.06 576 VAL A C 1
ATOM 4370 O O . VAL A 1 576 ? 21.600 0.100 -24.116 1.00 98.06 576 VAL A O 1
ATOM 4373 N N . ILE A 1 577 ? 23.731 0.763 -24.064 1.00 98.19 577 ILE A N 1
ATOM 4374 C CA . ILE A 1 577 ? 23.582 1.796 -25.089 1.00 98.19 577 ILE A CA 1
ATOM 4375 C C . ILE A 1 577 ? 24.576 1.526 -26.210 1.00 98.19 577 ILE A C 1
ATOM 4377 O O . ILE A 1 577 ? 25.782 1.720 -26.050 1.00 98.19 577 ILE A O 1
ATOM 4381 N N . ASP A 1 578 ? 24.058 1.130 -27.371 1.00 97.19 578 ASP A N 1
ATOM 4382 C CA . ASP A 1 578 ? 24.849 0.892 -28.573 1.00 97.19 578 ASP A CA 1
ATOM 4383 C C . ASP A 1 578 ? 24.348 1.736 -29.744 1.00 97.19 578 ASP A C 1
ATOM 4385 O O . ASP A 1 578 ? 23.305 1.498 -30.349 1.00 97.19 578 ASP A O 1
ATOM 4389 N N . THR A 1 579 ? 25.146 2.733 -30.098 1.00 94.62 579 THR A N 1
ATOM 4390 C CA . THR A 1 579 ? 24.955 3.556 -31.298 1.00 94.62 579 THR A CA 1
ATOM 4391 C C . THR A 1 579 ? 26.135 3.453 -32.253 1.00 94.62 579 THR A C 1
ATOM 4393 O O . THR A 1 579 ? 26.204 4.180 -33.242 1.00 94.62 579 THR A O 1
ATOM 4396 N N . SER A 1 580 ? 27.065 2.530 -31.994 1.00 91.50 580 SER A N 1
ATOM 4397 C CA . SER A 1 580 ? 28.264 2.316 -32.811 1.00 91.50 580 SER A CA 1
ATOM 4398 C C . SER A 1 580 ? 27.931 1.879 -34.243 1.00 91.50 580 SER A C 1
ATOM 4400 O O . SER A 1 580 ? 28.698 2.129 -35.176 1.00 91.50 580 SER A O 1
ATOM 4402 N N . GLY A 1 581 ? 26.749 1.283 -34.435 1.00 89.69 581 GLY A N 1
ATOM 4403 C CA . GLY A 1 581 ? 26.204 0.926 -35.741 1.00 89.69 581 GLY A CA 1
ATOM 4404 C C . GLY A 1 581 ? 25.757 2.121 -36.590 1.00 89.69 581 GLY A C 1
ATOM 4405 O O . GLY A 1 581 ? 25.470 1.940 -37.779 1.00 89.69 581 GLY A O 1
ATOM 4406 N N . LEU A 1 582 ? 25.693 3.333 -36.028 1.00 89.25 582 LEU A N 1
ATOM 4407 C CA . LEU A 1 582 ? 25.459 4.555 -36.790 1.00 89.25 582 LEU A CA 1
ATOM 4408 C C . LEU A 1 582 ? 26.773 5.056 -37.415 1.00 89.25 582 LEU A C 1
ATOM 4410 O O . LEU A 1 582 ? 27.814 5.108 -36.760 1.00 89.25 582 LEU A O 1
ATOM 4414 N N . PRO A 1 583 ? 26.764 5.477 -38.692 1.00 82.00 583 PRO A N 1
ATOM 4415 C CA . PRO A 1 583 ? 27.940 6.091 -39.301 1.00 82.00 583 PRO A CA 1
ATOM 4416 C C . PRO A 1 583 ? 28.246 7.441 -38.635 1.00 82.00 583 PRO A C 1
ATOM 4418 O O . PRO A 1 583 ? 27.370 8.062 -38.044 1.00 82.00 583 PRO A O 1
ATOM 4421 N N . ALA A 1 584 ? 29.455 7.975 -38.829 1.00 71.12 584 ALA A N 1
ATOM 4422 C CA . ALA A 1 584 ? 29.825 9.282 -38.271 1.00 71.12 584 ALA A CA 1
ATOM 4423 C C . ALA A 1 584 ? 28.935 10.449 -38.764 1.00 71.12 584 ALA A C 1
ATOM 4425 O O . ALA A 1 584 ? 28.942 11.523 -38.183 1.00 71.12 584 ALA A O 1
ATOM 4426 N N . GLY A 1 585 ? 28.129 10.240 -39.812 1.00 65.38 585 GLY A N 1
ATOM 4427 C CA . GLY A 1 585 ? 27.292 11.248 -40.463 1.00 65.38 585 GLY A CA 1
ATOM 4428 C C . GLY A 1 585 ? 27.977 11.872 -41.682 1.00 65.38 585 GLY A C 1
ATOM 4429 O O . GLY A 1 585 ? 29.183 11.735 -41.894 1.00 65.38 585 GLY A O 1
ATOM 4430 N N . THR A 1 586 ? 27.205 12.554 -42.528 1.00 64.88 586 THR A N 1
ATOM 4431 C CA . THR A 1 586 ? 27.717 13.363 -43.645 1.00 64.88 586 THR A CA 1
ATOM 4432 C C . THR A 1 586 ? 27.113 14.766 -43.588 1.00 64.88 586 THR A C 1
ATOM 4434 O O . THR A 1 586 ? 26.004 14.949 -43.074 1.00 64.88 586 THR A O 1
ATOM 4437 N N . PRO A 1 587 ? 27.821 15.800 -44.079 1.00 61.03 587 PRO A N 1
ATOM 4438 C CA . PRO A 1 587 ? 27.323 17.158 -43.991 1.00 61.03 587 PRO A CA 1
ATOM 4439 C C . PRO A 1 587 ? 26.111 17.305 -44.904 1.00 61.03 587 PRO A C 1
ATOM 4441 O O . PRO A 1 587 ? 26.194 17.025 -46.102 1.00 61.03 587 PRO A O 1
ATOM 4444 N N . ILE A 1 588 ? 25.012 17.814 -44.348 1.00 62.25 588 ILE A N 1
ATOM 4445 C CA . ILE A 1 588 ? 23.832 18.169 -45.135 1.00 62.25 588 ILE A CA 1
ATOM 4446 C C . ILE A 1 588 ? 24.268 19.227 -46.167 1.00 62.25 588 ILE A C 1
ATOM 4448 O O . ILE A 1 588 ? 24.845 20.251 -45.777 1.00 62.25 588 ILE A O 1
ATOM 4452 N N . PRO A 1 589 ? 24.059 19.009 -47.481 1.00 57.78 589 PRO A N 1
ATOM 4453 C CA . PRO A 1 589 ? 24.541 19.922 -48.510 1.00 57.78 589 PRO A CA 1
ATOM 4454 C C . PRO A 1 589 ? 24.050 21.358 -48.275 1.00 57.78 589 PRO A C 1
ATOM 4456 O O . PRO A 1 589 ? 22.857 21.648 -48.342 1.00 57.78 589 PRO A O 1
ATOM 4459 N N . GLY A 1 590 ? 24.975 22.290 -48.030 1.00 51.25 590 GLY A N 1
ATOM 4460 C CA . GLY A 1 590 ? 24.636 23.703 -47.864 1.00 51.25 590 GLY A CA 1
ATOM 4461 C C . GLY A 1 590 ? 24.036 24.288 -49.148 1.00 51.25 590 GLY A C 1
ATOM 4462 O O . GLY A 1 590 ? 24.698 24.307 -50.186 1.00 51.25 590 GLY A O 1
ATOM 4463 N N . GLY A 1 591 ? 22.797 24.791 -49.083 1.00 55.09 591 GLY A N 1
ATOM 4464 C CA . GLY A 1 591 ? 22.136 25.461 -50.216 1.00 55.09 591 GLY A CA 1
ATOM 4465 C C . GLY A 1 591 ? 20.641 25.186 -50.419 1.00 55.09 591 GLY A C 1
ATOM 4466 O O . GLY A 1 591 ? 20.110 25.594 -51.449 1.00 55.09 591 GLY A O 1
ATOM 4467 N N . LEU A 1 592 ? 19.953 24.533 -49.476 1.00 53.91 592 LEU A N 1
ATOM 4468 C CA . LEU A 1 592 ? 18.569 24.055 -49.653 1.00 53.91 592 LEU A CA 1
ATOM 4469 C C . LEU A 1 592 ? 17.470 25.132 -49.547 1.00 53.91 592 LEU A C 1
ATOM 4471 O O . LEU A 1 592 ? 16.293 24.836 -49.730 1.00 53.91 592 LEU A O 1
ATOM 4475 N N . GLY A 1 593 ? 17.847 26.400 -49.358 1.00 51.16 593 GLY A N 1
ATOM 4476 C CA . GLY A 1 593 ? 16.911 27.523 -49.251 1.00 51.16 593 GLY A CA 1
ATOM 4477 C C . GLY A 1 593 ? 16.123 27.524 -47.935 1.00 51.16 593 GLY A C 1
ATOM 4478 O O . GLY A 1 593 ? 16.043 26.519 -47.238 1.00 51.16 593 GLY A O 1
ATOM 4479 N N . ASP A 1 594 ? 15.526 28.669 -47.594 1.00 54.03 594 ASP A N 1
ATOM 4480 C CA . ASP A 1 594 ? 14.911 28.915 -46.277 1.00 54.03 594 ASP A CA 1
ATOM 4481 C C . ASP A 1 594 ? 13.753 27.956 -45.911 1.00 54.03 594 ASP A C 1
ATOM 4483 O O . ASP A 1 594 ? 13.367 27.878 -44.752 1.00 54.03 594 ASP A O 1
ATOM 4487 N N . ALA A 1 595 ? 13.208 27.208 -46.879 1.00 47.81 595 ALA A N 1
ATOM 4488 C CA . ALA A 1 595 ? 12.105 26.261 -46.681 1.00 47.81 595 ALA A CA 1
ATOM 4489 C C . ALA A 1 595 ? 12.540 24.881 -46.143 1.00 47.81 595 ALA A C 1
ATOM 4491 O O . ALA A 1 595 ? 11.727 24.201 -45.533 1.00 47.81 595 ALA A O 1
ATOM 4492 N N . TYR A 1 596 ? 13.806 24.493 -46.337 1.00 48.06 596 TYR A N 1
ATOM 4493 C CA . TYR A 1 596 ? 14.430 23.311 -45.711 1.00 48.06 596 TYR A CA 1
ATOM 4494 C C . TYR A 1 596 ? 15.356 23.711 -44.546 1.00 48.06 596 TYR A C 1
ATOM 4496 O O . TYR A 1 596 ? 16.050 22.883 -43.969 1.00 48.06 596 TYR A O 1
ATOM 4504 N N . ASN A 1 597 ? 15.363 25.005 -44.212 1.00 47.19 597 ASN A N 1
ATOM 4505 C CA . ASN A 1 597 ? 16.170 25.657 -43.181 1.00 47.19 597 ASN A CA 1
ATOM 4506 C C . ASN A 1 597 ? 15.368 25.852 -41.879 1.00 47.19 597 ASN A C 1
ATOM 4508 O O . ASN A 1 597 ? 15.528 26.855 -41.185 1.00 47.19 597 ASN A O 1
ATOM 4512 N N . ILE A 1 598 ? 14.414 24.956 -41.609 1.00 45.41 598 ILE A N 1
ATOM 4513 C CA . ILE A 1 598 ? 13.503 25.055 -40.458 1.00 45.41 598 ILE A CA 1
ATOM 4514 C C . ILE A 1 598 ? 14.116 24.517 -39.160 1.00 45.41 598 ILE A C 1
ATOM 4516 O O . ILE A 1 598 ? 13.663 24.908 -38.090 1.00 45.41 598 ILE A O 1
ATOM 4520 N N . TYR A 1 599 ? 15.222 23.771 -39.240 1.00 52.28 599 TYR A N 1
ATOM 4521 C CA . TYR A 1 599 ? 16.061 23.433 -38.091 1.00 52.28 599 TYR A CA 1
ATOM 4522 C C . TYR A 1 599 ? 17.487 23.894 -38.392 1.00 52.28 599 TYR A C 1
ATOM 4524 O O . TYR A 1 599 ? 18.244 23.264 -39.120 1.00 52.28 599 TYR A O 1
ATOM 4532 N N . ASN A 1 600 ? 17.833 25.072 -37.876 1.00 46.53 600 ASN A N 1
ATOM 4533 C CA . ASN A 1 600 ? 19.140 25.729 -38.019 1.00 46.53 600 ASN A CA 1
ATOM 4534 C C . ASN A 1 600 ? 20.246 25.013 -37.205 1.00 46.53 600 ASN A C 1
ATOM 4536 O O . ASN A 1 600 ? 21.349 25.541 -37.043 1.00 46.53 600 ASN A O 1
ATOM 4540 N N . GLU A 1 601 ? 19.928 23.847 -36.642 1.00 55.09 601 GLU A N 1
ATOM 4541 C CA . GLU A 1 601 ? 20.816 23.019 -35.850 1.00 55.09 601 GLU A CA 1
ATOM 4542 C C . GLU A 1 601 ? 21.537 22.072 -36.793 1.00 55.09 601 GLU A C 1
ATOM 4544 O O . GLU A 1 601 ? 20.998 21.134 -37.371 1.00 55.09 601 GLU A O 1
ATOM 4549 N N . GLN A 1 602 ? 22.800 22.399 -36.997 1.00 62.59 602 GLN A N 1
ATOM 4550 C CA . GLN A 1 602 ? 23.784 21.472 -37.496 1.00 62.59 602 GLN A CA 1
ATOM 4551 C C . GLN A 1 602 ? 23.658 20.156 -36.711 1.00 62.59 602 GLN A C 1
ATOM 4553 O O . GLN A 1 602 ? 23.846 20.168 -35.501 1.00 62.59 602 GLN A O 1
ATOM 4558 N N . TYR A 1 603 ? 23.287 19.066 -37.390 1.00 73.81 603 TYR A N 1
ATOM 4559 C CA . TYR A 1 603 ? 23.267 17.700 -36.863 1.00 73.81 603 TYR A CA 1
ATOM 4560 C C . TYR A 1 603 ? 24.664 17.086 -37.041 1.00 73.81 603 TYR A C 1
ATOM 4562 O O . TYR A 1 603 ? 24.998 16.656 -38.151 1.00 73.81 603 TYR A O 1
ATOM 4570 N N . PRO A 1 604 ? 25.541 17.145 -36.027 1.00 71.88 604 PRO A N 1
ATOM 4571 C CA . PRO A 1 604 ? 26.902 16.657 -36.128 1.00 71.88 604 PRO A CA 1
ATOM 4572 C C . PRO A 1 604 ? 27.001 15.137 -36.133 1.00 71.88 604 PRO A C 1
ATOM 4574 O O . PRO A 1 604 ? 28.081 14.661 -36.434 1.00 71.88 604 PRO A O 1
ATOM 4577 N N . GLY A 1 605 ? 25.941 14.379 -35.841 1.00 83.12 605 GLY A N 1
ATOM 4578 C CA . GLY A 1 605 ? 26.086 12.984 -35.422 1.00 83.12 605 GLY A CA 1
ATOM 4579 C C . GLY A 1 605 ? 26.658 12.888 -34.004 1.00 83.12 605 GLY A C 1
ATOM 4580 O O . GLY A 1 605 ? 26.713 13.897 -33.300 1.00 83.12 605 GLY A O 1
ATOM 4581 N N . GLY A 1 606 ? 27.096 11.700 -33.596 1.00 86.69 606 GLY A N 1
ATOM 4582 C CA . GLY A 1 606 ? 27.563 11.420 -32.240 1.00 86.69 606 GLY A CA 1
ATOM 4583 C C . GLY A 1 606 ? 26.440 11.360 -31.202 1.00 86.69 606 GLY A C 1
ATOM 4584 O O . GLY A 1 606 ? 25.293 11.711 -31.483 1.00 86.69 606 GLY A O 1
ATOM 4585 N N . ALA A 1 607 ? 26.787 10.932 -29.991 1.00 92.56 607 ALA A N 1
ATOM 4586 C CA . ALA A 1 607 ? 25.870 10.837 -28.858 1.00 92.56 607 ALA A CA 1
ATOM 4587 C C . ALA A 1 607 ? 26.036 12.038 -27.916 1.00 92.56 607 ALA A C 1
ATOM 4589 O O . ALA A 1 607 ? 27.152 12.449 -27.592 1.00 92.56 607 ALA A O 1
ATOM 4590 N N . GLY A 1 608 ? 24.931 12.617 -27.454 1.00 94.06 608 GLY A N 1
ATOM 4591 C CA . GLY A 1 608 ? 24.946 13.622 -26.395 1.00 94.06 608 GLY A CA 1
ATOM 4592 C C . GLY A 1 608 ? 23.884 13.370 -25.336 1.00 94.06 608 GLY A C 1
ATOM 4593 O O . GLY A 1 608 ? 23.154 12.389 -25.415 1.00 94.06 608 GLY A O 1
ATOM 4594 N N . GLY A 1 609 ? 23.776 14.283 -24.374 1.00 95.81 609 GLY A N 1
ATOM 4595 C CA . GLY A 1 609 ? 22.749 14.225 -23.333 1.00 95.81 609 GLY A CA 1
ATOM 4596 C C . GLY A 1 609 ? 23.288 13.745 -21.991 1.00 95.81 609 GLY A C 1
ATOM 4597 O O . GLY A 1 609 ? 24.463 13.968 -21.683 1.00 95.81 609 GLY A O 1
ATOM 4598 N N . HIS A 1 610 ? 22.412 13.140 -21.199 1.00 97.06 610 HIS A N 1
ATOM 4599 C CA . HIS A 1 610 ? 22.665 12.743 -19.822 1.00 97.06 610 HIS A CA 1
ATOM 4600 C C . HIS A 1 610 ? 22.155 11.325 -19.555 1.00 97.06 610 HIS A C 1
ATOM 4602 O O . HIS A 1 610 ? 21.056 10.976 -19.983 1.00 97.06 610 HIS A O 1
ATOM 4608 N N . ILE A 1 611 ? 22.954 10.550 -18.828 1.00 98.12 611 ILE A N 1
ATOM 4609 C CA . ILE A 1 611 ? 22.589 9.267 -18.233 1.00 98.12 611 ILE A CA 1
ATOM 4610 C C . ILE A 1 611 ? 22.918 9.367 -16.744 1.00 98.12 611 ILE A C 1
ATOM 4612 O O . ILE A 1 611 ? 24.074 9.583 -16.375 1.00 98.12 611 ILE A O 1
ATOM 4616 N N . SER A 1 612 ? 21.901 9.256 -15.905 1.00 96.50 612 SER A N 1
ATOM 4617 C CA . SER A 1 612 ? 22.041 9.056 -14.468 1.00 96.50 612 SER A CA 1
ATOM 4618 C C . SER A 1 612 ? 21.930 7.564 -14.196 1.00 96.50 612 SER A C 1
ATOM 4620 O O . SER A 1 612 ? 20.977 6.949 -14.661 1.00 96.50 612 SER A O 1
ATOM 4622 N N . LEU A 1 613 ? 22.914 7.000 -13.499 1.00 95.56 613 LEU A N 1
ATOM 4623 C CA . LEU A 1 613 ? 22.838 5.629 -12.992 1.00 95.56 613 LEU A CA 1
ATOM 4624 C C . LEU A 1 613 ? 22.047 5.560 -11.682 1.00 95.56 613 LEU A C 1
ATOM 4626 O O . LEU A 1 613 ? 21.567 4.508 -11.334 1.00 95.56 613 LEU A O 1
ATOM 4630 N N . GLY A 1 614 ? 21.821 6.697 -11.017 1.00 92.12 614 GLY A N 1
ATOM 4631 C CA . GLY A 1 614 ? 21.009 6.724 -9.807 1.00 92.12 614 GLY A CA 1
ATOM 4632 C C . GLY A 1 614 ? 21.708 6.053 -8.621 1.00 92.12 614 GLY A C 1
ATOM 4633 O O . GLY A 1 614 ? 22.904 6.288 -8.434 1.00 92.12 614 GLY A O 1
ATOM 4634 N N . ALA A 1 615 ? 20.965 5.377 -7.748 1.00 91.00 615 ALA A N 1
ATOM 4635 C CA . ALA A 1 615 ? 21.453 4.787 -6.515 1.00 91.00 615 ALA A CA 1
ATOM 4636 C C . ALA A 1 615 ? 21.463 3.254 -6.528 1.00 91.00 615 ALA A C 1
ATOM 4638 O O . ALA A 1 615 ? 20.433 2.641 -6.319 1.00 91.00 615 ALA A O 1
ATOM 4639 N N . GLY A 1 616 ? 22.649 2.657 -6.557 1.00 90.44 616 GLY A N 1
ATOM 4640 C CA . GLY A 1 616 ? 22.863 1.235 -6.297 1.00 90.44 616 GLY A CA 1
ATOM 4641 C C . GLY A 1 616 ? 24.193 0.803 -6.893 1.00 90.44 616 GLY A C 1
ATOM 4642 O O . GLY A 1 616 ? 25.133 1.598 -6.932 1.00 90.44 616 GLY A O 1
ATOM 4643 N N . SER A 1 617 ? 24.340 -0.463 -7.274 1.00 93.44 617 SER A N 1
ATOM 4644 C CA . SER A 1 617 ? 25.520 -0.968 -7.9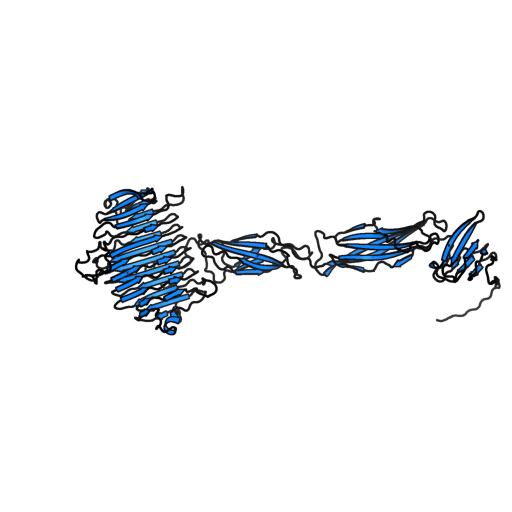86 1.00 93.44 617 SER A CA 1
ATOM 4645 C C . SER A 1 617 ? 25.226 -1.176 -9.467 1.00 93.44 617 SER A C 1
ATOM 4647 O O . SER A 1 617 ? 25.059 -2.306 -9.933 1.00 93.44 617 SER A O 1
ATOM 4649 N N . ASP A 1 618 ? 25.245 -0.079 -10.215 1.00 95.94 618 ASP A N 1
ATOM 4650 C CA . ASP A 1 618 ? 24.789 -0.060 -11.602 1.00 95.94 618 ASP A CA 1
ATOM 4651 C C . ASP A 1 618 ? 25.863 -0.485 -12.601 1.00 95.94 618 ASP A C 1
ATOM 4653 O O . ASP A 1 618 ? 27.069 -0.258 -12.434 1.00 95.94 618 ASP A O 1
ATOM 4657 N N . THR A 1 619 ? 25.429 -1.051 -13.724 1.00 97.88 619 THR A N 1
ATOM 4658 C CA . THR A 1 619 ? 26.299 -1.382 -14.853 1.00 97.88 619 THR A CA 1
ATOM 4659 C C . THR A 1 619 ? 25.804 -0.733 -16.140 1.00 97.88 619 THR A C 1
ATOM 4661 O O . THR A 1 619 ? 24.684 -0.964 -16.575 1.00 97.88 619 THR A O 1
ATOM 4664 N N . LEU A 1 620 ? 26.682 0.015 -16.816 1.00 98.38 620 LEU A N 1
ATOM 4665 C CA . LEU A 1 620 ? 26.424 0.608 -18.131 1.00 98.38 620 LEU A CA 1
ATOM 4666 C C . LEU A 1 620 ? 27.384 0.051 -19.185 1.00 98.38 620 LEU A C 1
ATOM 4668 O O . LEU A 1 620 ? 28.575 0.370 -19.182 1.00 98.38 620 LEU A O 1
ATOM 4672 N N . GLU A 1 621 ? 26.863 -0.694 -20.155 1.00 98.50 621 GLU A N 1
ATOM 4673 C CA . GLU A 1 621 ? 27.564 -1.026 -21.394 1.00 98.50 621 GLU A CA 1
ATOM 4674 C C . GLU A 1 621 ? 27.370 0.078 -22.436 1.00 98.50 621 GLU A C 1
ATOM 4676 O O . GLU A 1 621 ? 26.250 0.427 -22.804 1.00 98.50 621 GLU A O 1
ATOM 4681 N N . LEU A 1 622 ? 28.476 0.632 -22.930 1.00 98.06 622 LEU A N 1
ATOM 4682 C CA . LEU A 1 622 ? 28.468 1.818 -23.773 1.00 98.06 622 LEU A CA 1
ATOM 4683 C C . LEU A 1 622 ? 29.292 1.628 -25.050 1.00 98.06 622 LEU A C 1
ATOM 4685 O O . LEU A 1 622 ? 30.517 1.468 -25.020 1.00 98.06 622 LEU A O 1
ATOM 4689 N N . ALA A 1 623 ? 28.610 1.769 -26.182 1.00 96.25 623 ALA A N 1
ATOM 4690 C CA . ALA A 1 623 ? 29.184 1.899 -27.511 1.00 96.25 623 ALA A CA 1
ATOM 4691 C C . ALA A 1 623 ? 28.584 3.136 -28.188 1.00 96.25 623 ALA A C 1
ATOM 4693 O O . ALA A 1 623 ? 27.382 3.201 -28.450 1.00 96.25 623 ALA A O 1
ATOM 4694 N N . VAL A 1 624 ? 29.405 4.141 -28.495 1.00 93.62 624 VAL A N 1
ATOM 4695 C CA . VAL A 1 624 ? 28.914 5.379 -29.118 1.00 93.62 624 VAL A CA 1
ATOM 4696 C C . VAL A 1 624 ? 29.634 5.699 -30.416 1.00 93.62 624 VAL A C 1
ATOM 4698 O O . VAL A 1 624 ? 30.850 5.550 -30.535 1.00 93.62 624 VAL A O 1
ATOM 4701 N N . SER A 1 625 ? 28.864 6.147 -31.404 1.00 89.06 625 SER A N 1
ATOM 4702 C CA . SER A 1 625 ? 29.383 6.649 -32.677 1.00 89.06 625 SER A CA 1
ATOM 4703 C C . SER A 1 625 ? 30.075 8.004 -32.512 1.00 89.06 625 SER A C 1
ATOM 4705 O O . SER A 1 625 ? 29.645 8.830 -31.708 1.00 89.06 625 SER A O 1
ATOM 4707 N N . ASP A 1 626 ? 31.082 8.275 -33.341 1.00 88.75 626 ASP A N 1
ATOM 4708 C CA . ASP A 1 626 ? 31.709 9.597 -33.426 1.00 88.75 626 ASP A CA 1
ATOM 4709 C C . ASP A 1 626 ? 30.839 10.610 -34.191 1.00 88.75 626 ASP A C 1
ATOM 4711 O O . ASP A 1 626 ? 30.169 10.239 -35.160 1.00 88.75 626 ASP A O 1
ATOM 4715 N N . PRO A 1 627 ? 30.890 11.909 -33.844 1.00 87.12 627 PRO A N 1
ATOM 4716 C CA . PRO A 1 627 ? 30.314 12.949 -34.680 1.00 87.12 627 PRO A CA 1
ATOM 4717 C C . PRO A 1 627 ? 31.138 13.176 -35.960 1.00 87.12 627 PRO A C 1
ATOM 4719 O O . PRO A 1 627 ? 32.355 13.016 -36.013 1.00 87.12 627 PRO A O 1
ATOM 4722 N N . PHE A 1 628 ? 30.472 13.637 -37.014 1.00 81.12 628 PHE A N 1
ATOM 4723 C CA . PHE A 1 628 ? 31.071 14.067 -38.274 1.00 81.12 628 PHE A CA 1
ATOM 4724 C C . PHE A 1 628 ? 31.881 15.366 -38.117 1.00 81.12 628 PHE A C 1
ATOM 4726 O O . PHE A 1 628 ? 32.876 15.576 -38.815 1.00 81.12 628 PHE A O 1
ATOM 4733 N N . TYR A 1 629 ? 31.424 16.290 -37.263 1.00 76.75 629 TYR A N 1
ATOM 4734 C CA . TYR A 1 629 ? 32.078 17.577 -36.997 1.00 76.75 629 TYR A CA 1
ATOM 4735 C C . TYR A 1 629 ? 31.656 18.155 -35.652 1.00 76.75 629 TYR A C 1
ATOM 4737 O O . TYR A 1 629 ? 30.551 17.926 -35.179 1.00 76.75 629 TYR A O 1
ATOM 4745 N N . GLY A 1 630 ? 32.504 19.024 -35.107 1.00 84.38 630 GLY A N 1
ATOM 4746 C CA . GLY A 1 630 ? 32.254 19.622 -33.803 1.00 84.38 630 GLY A CA 1
ATOM 4747 C C . GLY A 1 630 ? 32.542 18.640 -32.675 1.00 84.38 630 GLY A C 1
ATOM 4748 O O . GLY A 1 630 ? 33.163 17.605 -32.886 1.00 84.38 630 GLY A O 1
ATOM 4749 N N . GLU A 1 631 ? 32.121 19.025 -31.481 1.00 89.00 631 GLU A N 1
ATOM 4750 C CA . GLU A 1 631 ? 32.276 18.240 -30.263 1.00 89.00 631 GLU A CA 1
ATOM 4751 C C . GLU A 1 631 ? 30.882 17.844 -29.773 1.00 89.00 631 GLU A C 1
ATOM 4753 O O . GLU A 1 631 ? 29.950 18.658 -29.817 1.00 89.00 631 GLU A O 1
ATOM 4758 N N . ARG A 1 632 ? 30.734 16.598 -29.327 1.00 91.62 632 ARG A N 1
ATOM 4759 C CA . ARG A 1 632 ? 29.506 16.071 -28.722 1.00 91.62 632 ARG A CA 1
ATOM 4760 C C . ARG A 1 632 ? 29.845 15.434 -27.392 1.00 91.62 632 ARG A C 1
ATOM 4762 O O . ARG A 1 632 ? 30.829 14.717 -27.302 1.00 91.62 632 ARG A O 1
ATOM 4769 N N . THR A 1 633 ? 29.041 15.716 -26.374 1.00 95.06 633 THR A N 1
ATOM 4770 C CA . THR A 1 633 ? 29.298 15.248 -25.013 1.00 95.06 633 THR A CA 1
ATOM 4771 C C . THR A 1 633 ? 28.095 14.491 -24.494 1.00 95.06 633 THR A C 1
ATOM 4773 O O . THR A 1 633 ? 27.003 15.058 -24.410 1.00 95.06 633 THR A O 1
ATOM 4776 N N . LEU A 1 634 ? 28.330 13.237 -24.122 1.00 97.06 634 LEU A N 1
ATOM 4777 C CA . LEU A 1 634 ? 27.446 12.440 -23.287 1.00 97.06 634 LEU A CA 1
ATOM 4778 C C . LEU A 1 634 ? 27.960 12.507 -21.848 1.00 97.06 634 LEU A C 1
ATOM 4780 O O . LEU A 1 634 ? 29.139 12.245 -21.602 1.00 97.06 634 LEU A O 1
ATOM 4784 N N . VAL A 1 635 ? 27.097 12.890 -20.916 1.00 97.19 635 VAL A N 1
ATOM 4785 C CA . VAL A 1 635 ? 27.420 12.930 -19.488 1.00 97.19 635 VAL A CA 1
ATOM 4786 C C . VAL A 1 635 ? 26.820 11.698 -18.826 1.00 97.19 635 VAL A C 1
ATOM 4788 O O . VAL A 1 635 ? 25.632 11.445 -18.990 1.00 97.19 635 VAL A O 1
ATOM 4791 N N . VAL A 1 636 ? 27.638 10.955 -18.089 1.00 97.31 636 VAL A N 1
ATOM 4792 C CA . VAL A 1 636 ? 27.231 9.811 -17.273 1.00 97.31 636 VAL A CA 1
ATOM 4793 C C . VAL A 1 636 ? 27.552 10.134 -15.820 1.00 97.31 636 VAL A C 1
ATOM 4795 O O . VAL A 1 636 ? 28.706 10.431 -15.481 1.00 97.31 636 VAL A O 1
ATOM 4798 N N . THR A 1 637 ? 26.535 10.104 -14.968 1.00 94.94 637 THR A N 1
ATOM 4799 C CA . THR A 1 637 ? 26.677 10.366 -13.536 1.00 94.94 637 THR A CA 1
ATOM 4800 C C . THR A 1 637 ? 26.314 9.140 -12.720 1.00 94.94 637 THR A C 1
ATOM 4802 O O . THR A 1 637 ? 25.211 8.629 -12.867 1.00 94.94 637 THR A O 1
ATOM 4805 N N . GLY A 1 638 ? 27.223 8.746 -11.837 1.00 90.81 638 GLY A N 1
ATOM 4806 C CA . GLY A 1 638 ? 26.981 7.808 -10.748 1.00 90.81 638 GLY A CA 1
ATOM 4807 C C . GLY A 1 638 ? 26.822 8.504 -9.392 1.00 90.81 638 GLY A C 1
ATOM 4808 O O . GLY A 1 638 ? 26.909 9.742 -9.291 1.00 90.81 638 GLY A O 1
ATOM 4809 N N . ASN A 1 639 ? 26.637 7.720 -8.331 1.00 80.44 639 ASN A N 1
ATOM 4810 C CA . ASN A 1 639 ? 26.316 8.198 -6.978 1.00 80.44 639 ASN A CA 1
ATOM 4811 C C . ASN A 1 639 ? 27.511 8.290 -6.012 1.00 80.44 639 ASN A C 1
ATOM 4813 O O . ASN A 1 639 ? 27.319 8.702 -4.861 1.00 80.44 639 ASN A O 1
ATOM 4817 N N . ALA A 1 640 ? 28.744 8.002 -6.461 1.00 63.91 640 ALA A N 1
ATOM 4818 C CA . ALA A 1 640 ? 29.953 7.847 -5.626 1.00 63.91 640 ALA A CA 1
ATOM 4819 C C . ALA A 1 640 ? 30.349 9.044 -4.725 1.00 63.91 640 ALA A C 1
ATOM 4821 O O . ALA A 1 640 ? 31.409 9.047 -4.090 1.00 63.91 640 ALA A O 1
ATOM 4822 N N . PHE A 1 641 ? 29.553 10.109 -4.679 1.00 59.59 641 PHE A N 1
ATOM 4823 C CA . PHE A 1 641 ? 29.778 11.272 -3.834 1.00 59.59 641 PHE A CA 1
ATOM 4824 C C . PHE A 1 641 ? 29.178 11.150 -2.431 1.00 59.59 641 PHE A C 1
ATOM 4826 O O . PHE A 1 641 ? 29.554 11.977 -1.590 1.00 59.59 641 PHE A O 1
ATOM 4833 N N . TYR A 1 642 ? 28.279 10.187 -2.167 1.00 52.59 642 TYR A N 1
ATOM 4834 C CA . TYR A 1 642 ? 27.413 10.287 -0.988 1.00 52.59 642 TYR A CA 1
ATOM 4835 C C . TYR A 1 642 ? 27.609 9.290 0.164 1.00 52.59 642 TYR A C 1
ATOM 4837 O O . TYR A 1 642 ? 27.540 9.789 1.286 1.00 52.59 642 TYR A O 1
ATOM 4845 N N . GLU A 1 643 ? 27.978 8.007 0.015 1.00 51.50 643 GLU A N 1
ATOM 4846 C CA . GLU A 1 643 ? 28.149 7.128 1.200 1.00 51.50 643 GLU A CA 1
ATOM 4847 C C . GLU A 1 643 ? 29.306 6.102 1.114 1.00 51.50 643 GLU A C 1
ATOM 4849 O O . GLU A 1 643 ? 29.662 5.590 0.058 1.00 51.50 643 GLU A O 1
ATOM 4854 N N . GLU A 1 644 ? 29.958 5.818 2.254 1.00 45.34 644 GLU A N 1
ATOM 4855 C CA . GLU A 1 644 ? 30.982 4.764 2.353 1.00 45.34 644 GLU A CA 1
ATOM 4856 C C . GLU A 1 644 ? 30.313 3.373 2.331 1.00 45.34 644 GLU A C 1
ATOM 4858 O O . GLU A 1 644 ? 29.874 2.888 3.373 1.00 45.34 644 GLU A O 1
ATOM 4863 N N . GLY A 1 645 ? 30.366 2.677 1.188 1.00 54.78 645 GLY A N 1
ATOM 4864 C CA . GLY A 1 645 ? 30.493 1.212 1.166 1.00 54.78 645 GLY A CA 1
ATOM 4865 C C . GLY A 1 645 ? 29.292 0.341 0.775 1.00 54.78 645 GLY A C 1
ATOM 4866 O O . GLY A 1 645 ? 29.295 -0.813 1.206 1.00 54.78 645 GLY A O 1
ATOM 4867 N N . ALA A 1 646 ? 28.344 0.813 -0.038 1.00 58.66 646 ALA A N 1
ATOM 4868 C CA . ALA A 1 646 ? 27.302 -0.049 -0.623 1.00 58.66 646 ALA A CA 1
ATOM 4869 C C . ALA A 1 646 ? 27.205 0.011 -2.162 1.00 58.66 646 ALA A C 1
ATOM 4871 O O . ALA A 1 646 ? 26.891 -1.014 -2.751 1.00 58.66 646 ALA A O 1
ATOM 4872 N N . ASP A 1 647 ? 27.609 1.121 -2.790 1.00 80.44 647 ASP A N 1
ATOM 4873 C CA . ASP A 1 647 ? 27.259 1.402 -4.191 1.00 80.44 647 ASP A CA 1
ATOM 4874 C C . ASP A 1 647 ? 28.489 1.377 -5.125 1.00 80.44 647 ASP A C 1
ATOM 4876 O O . ASP A 1 647 ? 29.531 1.996 -4.834 1.00 80.44 647 ASP A O 1
ATOM 4880 N N . TRP A 1 648 ? 28.406 0.616 -6.224 1.00 90.44 648 TRP A N 1
ATOM 4881 C CA . TRP A 1 648 ? 29.509 0.376 -7.164 1.00 90.44 648 TRP A CA 1
ATOM 4882 C C . TRP A 1 648 ? 29.083 0.506 -8.630 1.00 90.44 648 TRP A C 1
ATOM 4884 O O . TRP A 1 648 ? 28.695 -0.479 -9.253 1.00 90.44 648 TRP A O 1
ATOM 4894 N N . ASP A 1 649 ? 29.313 1.686 -9.209 1.00 94.12 649 ASP A N 1
ATOM 4895 C CA . ASP A 1 649 ? 28.954 1.954 -10.602 1.00 94.12 649 ASP A CA 1
ATOM 4896 C C . ASP A 1 649 ? 30.075 1.533 -11.562 1.00 94.12 649 ASP A C 1
ATOM 4898 O O . ASP A 1 649 ? 31.247 1.944 -11.445 1.00 94.12 649 ASP A O 1
ATOM 4902 N N . HIS A 1 650 ? 29.709 0.727 -12.559 1.00 96.31 650 HIS A N 1
ATOM 4903 C CA . HIS A 1 650 ? 30.619 0.137 -13.534 1.00 96.31 650 HIS A CA 1
ATOM 4904 C C . HIS A 1 650 ? 30.243 0.513 -14.970 1.00 96.31 650 HIS A C 1
ATOM 4906 O O . HIS A 1 650 ? 29.225 0.098 -15.506 1.00 96.31 650 HIS A O 1
ATOM 4912 N N . VAL A 1 651 ? 31.128 1.243 -15.652 1.00 97.69 651 VAL A N 1
ATOM 4913 C CA . VAL A 1 651 ? 30.992 1.539 -17.086 1.00 97.69 651 VAL A CA 1
ATOM 4914 C C . VAL A 1 651 ? 31.873 0.606 -17.918 1.00 97.69 651 VAL A C 1
ATOM 4916 O O . VAL A 1 651 ? 33.094 0.560 -17.753 1.00 97.69 651 VAL A O 1
ATOM 4919 N N . ILE A 1 652 ? 31.280 -0.105 -18.870 1.00 98.19 652 ILE A N 1
ATOM 4920 C CA . ILE A 1 652 ? 31.961 -0.999 -19.806 1.00 98.19 652 ILE A CA 1
ATOM 4921 C C . ILE A 1 652 ? 31.927 -0.366 -21.198 1.00 98.19 652 ILE A C 1
ATOM 4923 O O . ILE A 1 652 ? 30.886 -0.262 -21.832 1.00 98.19 652 ILE A O 1
ATOM 4927 N N . LEU A 1 653 ? 33.087 0.039 -21.707 1.00 97.75 653 LEU A N 1
ATOM 4928 C CA . LEU A 1 653 ? 33.246 0.544 -23.066 1.00 97.75 653 LEU A CA 1
ATOM 4929 C C . LEU A 1 653 ? 33.474 -0.638 -24.006 1.00 97.75 653 LEU A C 1
ATOM 4931 O O . LEU A 1 653 ? 34.529 -1.272 -23.963 1.00 97.75 653 LEU A O 1
ATOM 4935 N N . THR A 1 654 ? 32.506 -0.934 -24.864 1.00 96.19 654 THR A N 1
ATOM 4936 C CA . THR A 1 654 ? 32.533 -2.155 -25.687 1.00 96.19 654 THR A CA 1
ATOM 4937 C C . THR A 1 654 ? 33.340 -1.998 -26.978 1.00 96.19 654 THR A C 1
ATOM 4939 O O . THR A 1 654 ? 33.892 -2.980 -27.472 1.00 96.19 654 THR A O 1
ATOM 4942 N N . GLU A 1 655 ? 33.501 -0.767 -27.478 1.00 93.56 655 GLU A N 1
ATOM 4943 C CA . GLU A 1 655 ? 34.195 -0.477 -28.748 1.00 93.56 655 GLU A CA 1
ATOM 4944 C C . GLU A 1 655 ? 35.515 0.299 -28.591 1.00 93.56 655 GLU A C 1
ATOM 4946 O O . GLU A 1 655 ? 36.367 0.268 -29.480 1.00 93.56 655 GLU A O 1
ATOM 4951 N N . TRP A 1 656 ? 35.727 0.994 -27.471 1.00 94.50 656 TRP A N 1
ATOM 4952 C CA . TRP A 1 656 ? 36.925 1.814 -27.270 1.00 94.50 656 TRP A CA 1
ATOM 4953 C C . TRP A 1 656 ? 37.964 1.117 -26.401 1.00 94.50 656 TRP A C 1
ATOM 4955 O O . TRP A 1 656 ? 37.703 0.736 -25.256 1.00 94.50 656 TRP A O 1
ATOM 4965 N N . THR A 1 657 ? 39.189 1.011 -26.914 1.00 93.75 657 THR A N 1
ATOM 4966 C CA . THR A 1 657 ? 40.351 0.647 -26.101 1.00 93.75 657 THR A CA 1
ATOM 4967 C C . THR A 1 657 ? 40.953 1.889 -25.453 1.00 93.75 657 THR A C 1
ATOM 4969 O O . THR A 1 657 ? 40.758 3.018 -25.907 1.00 93.75 657 THR A O 1
ATOM 4972 N N . GLN A 1 658 ? 41.778 1.700 -24.423 1.00 91.00 658 GLN A N 1
ATOM 4973 C CA . GLN A 1 658 ? 42.483 2.817 -23.788 1.00 91.00 658 GLN A CA 1
ATOM 4974 C C . GLN A 1 658 ? 43.364 3.604 -24.784 1.00 91.00 658 GLN A C 1
ATOM 4976 O O . GLN A 1 658 ? 43.635 4.786 -24.586 1.00 91.00 658 GLN A O 1
ATOM 4981 N N . ALA A 1 659 ? 43.849 2.954 -25.847 1.00 91.75 659 ALA A N 1
ATOM 4982 C CA . ALA A 1 659 ? 44.699 3.592 -26.848 1.00 91.75 659 ALA A CA 1
ATOM 4983 C C . ALA A 1 659 ? 43.927 4.508 -27.813 1.00 91.75 659 ALA A C 1
ATOM 4985 O O . ALA A 1 659 ? 44.565 5.325 -28.480 1.00 91.75 659 ALA A O 1
ATOM 4986 N N . ASP A 1 660 ? 42.600 4.374 -27.878 1.00 91.50 660 ASP A N 1
ATOM 4987 C CA . ASP A 1 660 ? 41.732 5.125 -28.792 1.00 91.50 660 ASP A CA 1
ATOM 4988 C C . ASP A 1 660 ? 41.287 6.477 -28.210 1.00 91.50 660 ASP A C 1
ATOM 4990 O O . ASP A 1 660 ? 40.682 7.285 -28.915 1.00 91.50 660 ASP A O 1
ATOM 4994 N N . LEU A 1 661 ? 41.591 6.736 -26.932 1.00 94.56 661 LEU A N 1
ATOM 4995 C CA . LEU A 1 661 ? 41.019 7.838 -26.163 1.00 94.56 661 LEU A CA 1
ATOM 4996 C C . LEU A 1 661 ? 42.083 8.795 -25.617 1.00 94.56 661 LEU A C 1
ATOM 4998 O O . LEU A 1 661 ? 43.089 8.379 -25.036 1.00 94.56 661 LEU A O 1
ATOM 5002 N N . ASP A 1 662 ? 41.809 10.096 -25.722 1.00 95.75 662 ASP A N 1
ATOM 5003 C CA . ASP A 1 662 ? 42.433 11.108 -24.870 1.00 95.75 662 ASP A CA 1
ATOM 5004 C C . ASP A 1 662 ? 41.626 11.250 -23.576 1.00 95.75 662 ASP A C 1
ATOM 5006 O O . ASP A 1 662 ? 40.411 11.460 -23.596 1.00 95.75 662 ASP A O 1
ATOM 5010 N N . ILE A 1 663 ? 42.305 11.121 -22.439 1.00 94.69 663 ILE A N 1
ATOM 5011 C CA . ILE A 1 663 ? 41.667 11.009 -21.128 1.00 94.69 663 ILE A CA 1
ATOM 5012 C C . ILE A 1 663 ? 42.114 12.175 -20.258 1.00 94.69 663 ILE A C 1
ATOM 5014 O O . ILE A 1 663 ? 43.291 12.300 -19.907 1.00 94.69 663 ILE A O 1
ATOM 5018 N N . ASN A 1 664 ? 41.157 13.018 -19.878 1.00 94.50 664 ASN A N 1
ATOM 5019 C CA . ASN A 1 664 ? 41.408 14.238 -19.125 1.00 94.50 664 ASN A CA 1
ATOM 5020 C C . ASN A 1 664 ? 40.559 14.278 -17.855 1.00 94.50 664 ASN A C 1
ATOM 5022 O O . ASN A 1 664 ? 39.349 14.092 -17.897 1.00 94.50 664 ASN A O 1
ATOM 5026 N N . MET A 1 665 ? 41.180 14.580 -16.717 1.00 92.75 665 MET A N 1
ATOM 5027 C CA . MET A 1 665 ? 40.429 14.891 -15.501 1.00 92.75 665 MET A CA 1
ATOM 5028 C C . MET A 1 665 ? 39.814 16.284 -15.595 1.00 92.75 665 MET A C 1
ATOM 5030 O O . MET A 1 665 ? 40.463 17.221 -16.072 1.00 92.75 665 MET A O 1
ATOM 5034 N N . PHE A 1 666 ? 38.609 16.444 -15.060 1.00 92.69 666 PHE A N 1
ATOM 5035 C CA . PHE A 1 666 ? 37.952 17.741 -14.965 1.00 92.69 666 PHE A CA 1
ATOM 5036 C C . PHE A 1 666 ? 37.169 17.889 -13.656 1.00 92.69 666 PHE A C 1
ATOM 5038 O O . PHE A 1 666 ? 37.068 16.971 -12.841 1.00 92.69 666 PHE A O 1
ATOM 5045 N N . THR A 1 667 ? 36.667 19.098 -13.435 1.00 89.50 667 THR A N 1
ATOM 5046 C CA . THR A 1 667 ? 35.700 19.407 -12.386 1.00 89.50 667 THR A CA 1
ATOM 5047 C C . THR A 1 667 ? 34.539 20.103 -13.066 1.00 89.50 667 THR A C 1
ATOM 5049 O O . THR A 1 667 ? 34.775 21.053 -13.817 1.00 89.50 667 THR A O 1
ATOM 5052 N N . ASP A 1 668 ? 33.329 19.602 -12.854 1.00 86.19 668 ASP A N 1
ATOM 5053 C CA . ASP A 1 668 ? 32.130 20.176 -13.452 1.00 86.19 668 ASP A CA 1
ATOM 5054 C C . ASP A 1 668 ? 31.725 21.497 -12.769 1.00 86.19 668 ASP A C 1
ATOM 5056 O O . ASP A 1 668 ? 32.342 21.952 -11.796 1.00 86.19 668 ASP A O 1
ATOM 5060 N N . ASP A 1 669 ? 30.666 22.126 -13.276 1.00 86.06 669 ASP A N 1
ATOM 5061 C CA . ASP A 1 669 ? 30.156 23.394 -12.742 1.00 86.06 669 ASP A CA 1
ATOM 5062 C C . ASP A 1 669 ? 29.588 23.268 -11.312 1.00 86.06 669 ASP A C 1
ATOM 5064 O O . ASP A 1 669 ? 29.448 24.274 -10.608 1.00 86.06 669 ASP A O 1
ATOM 5068 N N . TYR A 1 670 ? 29.315 22.042 -10.856 1.00 84.81 670 TYR A N 1
ATOM 5069 C CA . TYR A 1 670 ? 28.845 21.717 -9.509 1.00 84.81 670 TYR A CA 1
ATOM 5070 C C . TYR A 1 670 ? 29.993 21.395 -8.539 1.00 84.81 670 TYR A C 1
ATOM 5072 O O . TYR A 1 670 ? 29.760 21.192 -7.347 1.00 84.81 670 TYR A O 1
ATOM 5080 N N . GLY A 1 671 ? 31.243 21.405 -9.011 1.00 85.25 671 GLY A N 1
ATOM 5081 C CA . GLY A 1 671 ? 32.418 21.098 -8.200 1.00 85.25 671 GLY A CA 1
ATOM 5082 C C . GLY A 1 671 ? 32.702 19.601 -8.048 1.00 85.25 671 GLY A C 1
ATOM 5083 O O . GLY A 1 671 ? 33.578 19.241 -7.257 1.00 85.25 671 GLY A O 1
ATOM 5084 N N . ARG A 1 672 ? 31.998 18.739 -8.788 1.00 86.81 672 ARG A N 1
ATOM 5085 C CA . ARG A 1 672 ? 32.210 17.289 -8.814 1.00 86.81 672 ARG A CA 1
ATOM 5086 C C . ARG A 1 672 ? 33.402 16.969 -9.709 1.00 86.81 672 ARG A C 1
ATOM 5088 O O . ARG A 1 672 ? 33.558 17.543 -10.785 1.00 86.81 672 ARG A O 1
ATOM 5095 N N . ALA A 1 673 ? 34.277 16.084 -9.247 1.00 88.31 673 ALA A N 1
ATOM 5096 C CA . ALA A 1 673 ? 35.408 15.619 -10.040 1.00 88.31 673 ALA A CA 1
ATOM 5097 C C . ALA A 1 673 ? 34.975 14.467 -10.955 1.00 88.31 673 ALA A C 1
ATOM 5099 O O . ALA A 1 673 ? 34.172 13.630 -10.550 1.00 88.31 673 ALA A O 1
ATOM 5100 N N . GLY A 1 674 ? 35.535 14.418 -12.161 1.00 91.62 674 GLY A N 1
ATOM 5101 C CA . GLY A 1 674 ? 35.248 13.365 -13.129 1.00 91.62 674 GLY A CA 1
ATOM 5102 C C . GLY A 1 674 ? 36.358 13.185 -14.161 1.00 91.62 674 GLY A C 1
ATOM 5103 O O . GLY A 1 674 ? 37.379 13.889 -14.152 1.00 91.62 674 GLY A O 1
ATOM 5104 N N . PHE A 1 675 ? 36.136 12.241 -15.069 1.00 93.44 675 PHE A N 1
ATOM 5105 C CA . PHE A 1 675 ? 37.009 11.936 -16.197 1.00 93.44 675 PHE A CA 1
ATOM 5106 C C . PHE A 1 675 ? 36.266 12.199 -17.498 1.00 93.44 675 PHE A C 1
ATOM 5108 O O . PHE A 1 675 ? 35.135 11.766 -17.673 1.00 93.44 675 PHE A O 1
ATOM 5115 N N . ARG A 1 676 ? 36.907 12.895 -18.431 1.00 95.75 676 ARG A N 1
ATOM 5116 C CA . ARG A 1 676 ? 36.430 13.035 -19.801 1.00 95.75 676 ARG A CA 1
ATOM 5117 C C . ARG A 1 676 ? 37.252 12.121 -20.697 1.00 95.75 676 ARG A C 1
ATOM 5119 O O . ARG A 1 676 ? 38.463 12.316 -20.828 1.00 95.75 676 ARG A O 1
ATOM 5126 N N . LEU A 1 677 ? 36.582 11.164 -21.321 1.00 96.00 677 LEU A N 1
ATOM 5127 C CA . LEU A 1 677 ? 37.097 10.326 -22.397 1.00 96.00 677 LEU A CA 1
ATOM 5128 C C . LEU A 1 677 ? 36.791 11.024 -23.720 1.00 96.00 677 LEU A C 1
ATOM 5130 O O . LEU A 1 677 ? 35.663 11.463 -23.921 1.00 96.00 677 LEU A O 1
ATOM 5134 N N . SER A 1 678 ? 37.781 11.190 -24.592 1.00 95.81 678 SER A N 1
ATOM 5135 C CA . SER A 1 678 ? 37.622 11.913 -25.860 1.00 95.81 678 SER A CA 1
ATOM 5136 C C . SER A 1 678 ? 38.178 11.108 -27.023 1.00 95.81 678 SER A C 1
ATOM 5138 O O . SER A 1 678 ? 39.333 10.689 -26.970 1.00 95.81 678 SER A O 1
ATOM 5140 N N . THR A 1 679 ? 37.395 10.939 -28.082 1.00 94.19 679 THR A N 1
ATOM 5141 C CA . THR A 1 679 ? 37.874 10.356 -29.337 1.00 94.19 679 THR A CA 1
ATOM 5142 C C . THR A 1 679 ? 38.503 11.426 -30.229 1.00 94.19 679 THR A C 1
ATOM 5144 O O . THR A 1 679 ? 38.201 12.619 -30.125 1.00 94.19 679 THR A O 1
ATOM 5147 N N . ASP A 1 680 ? 39.336 10.998 -31.180 1.00 89.12 680 ASP A N 1
ATOM 5148 C CA . ASP A 1 680 ? 39.843 11.874 -32.248 1.00 89.12 680 ASP A CA 1
ATOM 5149 C C . ASP A 1 680 ? 38.709 12.434 -33.136 1.00 89.12 680 ASP A C 1
ATOM 5151 O O . ASP A 1 680 ? 38.887 13.466 -33.793 1.00 89.12 680 ASP A O 1
ATOM 5155 N N . GLY A 1 681 ? 37.555 11.755 -33.166 1.00 85.69 681 GLY A N 1
ATOM 5156 C CA . GLY A 1 681 ? 36.355 12.154 -33.900 1.00 85.69 681 GLY A CA 1
ATOM 5157 C C . GLY A 1 681 ? 35.577 13.306 -33.260 1.00 85.69 681 GLY A C 1
ATOM 5158 O O . GLY A 1 681 ? 34.740 13.902 -33.930 1.00 85.69 681 GLY A O 1
ATOM 5159 N N . GLY A 1 682 ? 35.881 13.672 -32.009 1.00 90.50 682 GLY A N 1
ATOM 5160 C CA . GLY A 1 682 ? 35.187 14.738 -31.277 1.00 90.50 682 GLY A CA 1
ATOM 5161 C C . GLY A 1 682 ? 34.017 14.252 -30.416 1.00 90.50 682 GLY A C 1
ATOM 5162 O O . GLY A 1 682 ? 33.232 15.073 -29.941 1.00 90.50 682 GLY A O 1
ATOM 5163 N N . GLN A 1 683 ? 33.886 12.940 -30.203 1.00 94.94 683 GLN A N 1
ATOM 5164 C CA . GLN A 1 683 ? 32.981 12.402 -29.193 1.00 94.94 683 GLN A CA 1
ATOM 5165 C C . GLN A 1 683 ? 33.638 12.509 -27.818 1.00 94.94 683 GLN A C 1
ATOM 5167 O O . GLN A 1 683 ? 34.799 12.141 -27.633 1.00 94.94 683 GLN A O 1
ATOM 5172 N N . HIS A 1 684 ? 32.873 12.977 -26.841 1.00 95.88 684 HIS A N 1
ATOM 5173 C CA . HIS A 1 684 ? 33.255 13.044 -25.444 1.00 95.88 684 HIS A CA 1
ATOM 5174 C C . HIS A 1 684 ? 32.272 12.237 -24.599 1.00 95.88 684 HIS A C 1
ATOM 5176 O O . HIS A 1 684 ? 31.057 12.324 -24.791 1.00 95.88 684 HIS A O 1
ATOM 5182 N N . VAL A 1 685 ? 32.806 11.487 -23.641 1.00 97.06 685 VAL A N 1
ATOM 5183 C CA . VAL A 1 685 ? 32.039 10.857 -22.566 1.00 97.06 685 VAL A CA 1
ATOM 5184 C C . VAL A 1 685 ? 32.599 11.364 -21.246 1.00 97.06 685 VAL A C 1
ATOM 5186 O O . VAL A 1 685 ? 33.784 11.195 -20.953 1.00 97.06 685 VAL A O 1
ATOM 5189 N N . GLU A 1 686 ? 31.763 12.051 -20.482 1.0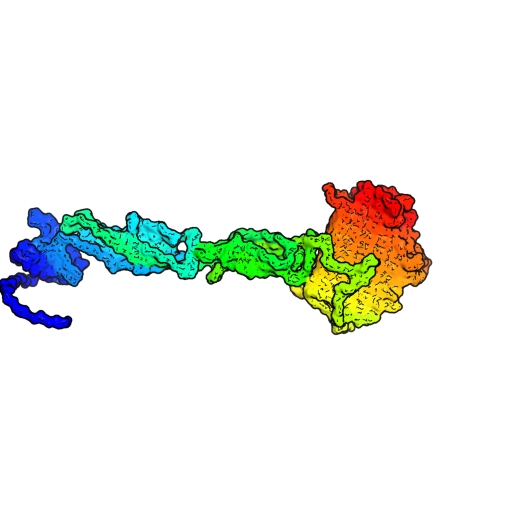0 96.94 686 GLU A N 1
ATOM 5190 C CA . GLU A 1 686 ? 32.094 12.573 -19.162 1.00 96.94 686 GLU A CA 1
ATOM 5191 C C . GLU A 1 686 ? 31.559 11.636 -18.094 1.00 96.94 686 GLU A C 1
ATOM 5193 O O . GLU A 1 686 ? 30.354 11.494 -17.956 1.00 96.94 686 GLU A O 1
ATOM 5198 N N . LEU A 1 687 ? 32.460 11.021 -17.339 1.00 96.00 687 LEU A N 1
ATOM 5199 C CA . LEU A 1 687 ? 32.149 10.116 -16.244 1.00 96.00 687 LEU A CA 1
ATOM 5200 C C . LEU A 1 687 ? 32.345 10.858 -14.924 1.00 96.00 687 LEU A C 1
ATOM 5202 O O . LEU A 1 687 ? 33.456 11.310 -14.618 1.00 96.00 687 LEU A O 1
ATOM 5206 N N . ILE A 1 688 ? 31.276 11.004 -14.149 1.00 94.19 688 ILE A N 1
ATOM 5207 C CA . ILE A 1 688 ? 31.269 11.732 -12.878 1.00 94.19 688 ILE A CA 1
ATOM 5208 C C . ILE A 1 688 ? 30.718 10.793 -11.808 1.00 94.19 688 ILE A C 1
ATOM 5210 O O . ILE A 1 688 ? 29.592 10.340 -11.926 1.00 94.19 688 ILE A O 1
ATOM 5214 N N . GLY A 1 689 ? 31.493 10.523 -10.757 1.00 90.38 689 GLY A N 1
ATOM 5215 C CA . GLY A 1 689 ? 31.043 9.632 -9.681 1.00 90.38 689 GLY A CA 1
ATOM 5216 C C . GLY A 1 689 ? 30.969 8.156 -10.072 1.00 90.38 689 GLY A C 1
ATOM 5217 O O . GLY A 1 689 ? 30.131 7.467 -9.531 1.00 90.38 689 GLY A O 1
ATOM 5218 N N . ILE A 1 690 ? 31.824 7.704 -10.996 1.00 92.94 690 ILE A N 1
ATOM 5219 C CA . ILE A 1 690 ? 31.933 6.302 -11.430 1.00 92.94 690 ILE A CA 1
ATOM 5220 C C . ILE A 1 690 ? 33.131 5.635 -10.741 1.00 92.94 690 ILE A C 1
ATOM 5222 O O . ILE A 1 690 ? 34.202 6.246 -10.651 1.00 92.94 690 ILE A O 1
ATOM 5226 N N . GLN A 1 691 ? 32.974 4.386 -10.303 1.00 92.06 691 GLN A N 1
ATOM 5227 C CA . GLN A 1 691 ? 33.953 3.620 -9.527 1.00 92.06 691 GLN A CA 1
ATOM 5228 C C . GLN A 1 691 ? 34.831 2.762 -10.438 1.00 92.06 691 GLN A C 1
ATOM 5230 O O . GLN A 1 691 ? 36.036 2.634 -10.196 1.00 92.06 691 GLN A O 1
ATOM 5235 N N . GLN A 1 692 ? 34.254 2.183 -11.495 1.00 94.06 692 GLN A N 1
ATOM 5236 C CA . GLN A 1 692 ? 34.971 1.294 -12.401 1.00 94.06 692 GLN A CA 1
ATOM 5237 C C . GLN A 1 692 ? 34.712 1.610 -13.873 1.00 94.06 692 GLN A C 1
ATOM 5239 O O . GLN A 1 692 ? 33.584 1.844 -14.293 1.00 94.06 692 GLN A O 1
ATOM 5244 N N . VAL A 1 693 ? 35.776 1.547 -14.677 1.00 96.25 693 VAL A N 1
ATOM 5245 C CA . VAL A 1 693 ? 35.691 1.575 -16.141 1.00 96.25 693 VAL A CA 1
ATOM 5246 C C . VAL A 1 693 ? 36.440 0.385 -16.727 1.00 96.25 693 VAL A C 1
ATOM 5248 O O . VAL A 1 693 ? 37.628 0.205 -16.449 1.00 96.25 693 VAL A O 1
ATOM 5251 N N . THR A 1 694 ? 35.774 -0.397 -17.571 1.00 97.69 694 THR A N 1
ATOM 5252 C CA . THR A 1 694 ? 36.384 -1.482 -18.351 1.00 97.69 694 THR A CA 1
ATOM 5253 C C . THR A 1 694 ? 36.427 -1.093 -19.822 1.00 97.69 694 THR A C 1
ATOM 5255 O O . THR A 1 694 ? 35.416 -0.704 -20.393 1.00 97.69 694 THR A O 1
ATOM 5258 N N . PHE A 1 695 ? 37.596 -1.190 -20.448 1.00 97.31 695 PHE A N 1
ATOM 5259 C CA . PHE A 1 695 ? 37.790 -0.903 -21.872 1.00 97.31 695 PHE A CA 1
ATOM 5260 C C . PHE A 1 695 ? 37.592 -2.160 -22.730 1.00 97.31 695 PHE A C 1
ATOM 5262 O O . PHE A 1 695 ? 37.728 -3.285 -22.245 1.00 97.31 695 PHE A O 1
ATOM 5269 N N . ALA A 1 696 ? 37.394 -1.978 -24.037 1.00 95.75 696 ALA A N 1
ATOM 5270 C CA . ALA A 1 696 ? 37.111 -3.060 -24.986 1.00 95.75 696 ALA A CA 1
ATOM 5271 C C . ALA A 1 696 ? 38.220 -4.130 -25.079 1.00 95.75 696 ALA A C 1
ATOM 5273 O O . ALA A 1 696 ? 37.981 -5.272 -25.474 1.00 95.75 696 ALA A O 1
ATOM 5274 N N . ASP A 1 697 ? 39.458 -3.787 -24.711 1.00 94.06 697 ASP A N 1
ATOM 5275 C CA . ASP A 1 697 ? 40.587 -4.723 -24.656 1.00 94.06 697 ASP A CA 1
ATOM 5276 C C . ASP A 1 697 ? 40.680 -5.514 -23.334 1.00 94.06 697 ASP A C 1
ATOM 5278 O O . ASP A 1 697 ? 41.613 -6.305 -23.150 1.00 94.06 697 ASP A O 1
ATOM 5282 N N . GLY A 1 698 ? 39.709 -5.325 -22.434 1.00 92.94 698 GLY A N 1
ATOM 5283 C CA . GLY A 1 698 ? 39.644 -5.925 -21.104 1.00 92.94 698 GLY A CA 1
ATOM 5284 C C . GLY A 1 698 ? 40.529 -5.232 -20.068 1.00 92.94 698 GLY A C 1
ATOM 5285 O O . GLY A 1 698 ? 40.806 -5.812 -19.018 1.00 92.94 698 GLY A O 1
ATOM 5286 N N . THR A 1 699 ? 41.046 -4.036 -20.362 1.00 95.12 699 THR A N 1
ATOM 5287 C CA . THR A 1 699 ? 41.744 -3.222 -19.361 1.00 95.12 699 THR A CA 1
ATOM 5288 C C . THR A 1 699 ? 40.732 -2.654 -18.367 1.00 95.12 699 THR A C 1
ATOM 5290 O O . THR A 1 699 ? 39.764 -2.033 -18.784 1.00 95.12 699 THR A O 1
ATOM 5293 N N . ASP A 1 700 ? 40.994 -2.800 -17.066 1.00 94.25 700 ASP A N 1
ATOM 5294 C CA . ASP A 1 700 ? 40.133 -2.281 -15.995 1.00 94.25 700 ASP A CA 1
ATOM 5295 C C . ASP A 1 700 ? 40.794 -1.128 -15.244 1.00 94.25 700 ASP A C 1
ATOM 5297 O O . ASP A 1 700 ? 41.966 -1.206 -14.846 1.00 94.25 700 ASP A O 1
ATOM 5301 N N . TRP A 1 701 ? 40.028 -0.069 -15.013 1.00 92.75 701 TRP A N 1
ATOM 5302 C CA . TRP A 1 701 ? 40.386 1.062 -14.170 1.00 92.75 701 TRP A CA 1
ATOM 5303 C C . TRP A 1 701 ? 39.424 1.137 -12.989 1.00 92.75 701 TRP A C 1
ATOM 5305 O O . TRP A 1 701 ? 38.218 1.216 -13.181 1.00 92.75 701 TRP A O 1
ATOM 5315 N N . VAL A 1 702 ? 39.976 1.149 -11.778 1.00 86.69 702 VAL A N 1
ATOM 5316 C CA . VAL A 1 702 ? 39.245 1.473 -10.546 1.00 86.69 702 VAL A CA 1
ATOM 5317 C C . VAL A 1 702 ? 39.638 2.900 -10.168 1.00 86.69 702 VAL A C 1
ATOM 5319 O O . VAL A 1 702 ? 40.841 3.169 -10.043 1.00 86.69 702 VAL A O 1
ATOM 5322 N N . LEU A 1 703 ? 38.656 3.800 -10.095 1.00 81.81 703 LEU A N 1
ATOM 5323 C CA . LEU A 1 703 ? 38.830 5.259 -10.116 1.00 81.81 703 LEU A CA 1
ATOM 5324 C C . LEU A 1 703 ? 39.006 5.905 -8.736 1.00 81.81 703 LEU A C 1
ATOM 5326 O O . LEU A 1 703 ? 38.474 5.381 -7.733 1.00 81.81 703 LEU A O 1
#

Organism: NCBI:txid373675

pLDDT: mean 83.21, std 15.24, range [26.58, 98.5]

Secondary structure (DSSP, 8-state):
--------------------SSS-EEE--SS--EEE--SS--EEE--SS--EEE-SS-GGGEEEEEEEETTEEEEEEEESSSSS-EEEEES--EEE-SS-EEETTSPPPPEEEEPPPSEEEEETT-EEEEEEEEEESS-SEEEEEETTS-SEEEETTEEEEEEEETTS-S----SS-EEEEEEEEEEE---S-B--TT-EEEEEEEEEEEEE-SS-TTS---EEEEEEEEEEEEE---PPPEE-S-EEEEES-SS--EEE-TTSEE-SBTT--TTT-EEEEEEEEE--SS-----EEEEETTEEEEE-TTS-S--BTT-EEEEEEEEEEE-TTS-B-SS-EEEEEEEE--BSS-SSPPSB-TTS-B-GGG----TTSEEE-TT-EEE--TTS-HHHHGGGS---SS--EEEEEESEEES-EEETTEETTEE---S--EEEEEE--SSEEEEE-SEEE--BSS-EEEEEE-S-SEEEEEEEEEE--BSS-EEEEEEEESS-EEEEEEEEEEESS-EEEEEEEE---STT--EEE--EEEEEESS-EEEEEEE-SSS--S-EEEEEEEEEEES--EEEEEEEES----PPPTT--TTS-S------BSEEEEEE--BSS-EEEEE-PPBSSS-EEEEEE-STTS-SSS---EEEESS--GGGEEEEEEE-TTS-EEEEEEETTSEEEEEES--EEE-TTS-EEE-

Radius of gyration: 54.98 Å; chains: 1; bounding box: 119×66×149 Å